Protein AF-A0A842R4R7-F1 (afdb_monomer)

Sequence (641 aa):
MAQPDDLTHKMEKAIEAAEAAEHFENSGNFDQAILKYKEAAHLLSQSGFPHDKIEQIYDRIAELEELDRQKSLQQAVQREQALEDSEAEAFDLIDSAEVAIASGEIEKAIGFYEEAVPKLAMVGYSTDFIKEKIDDLKRKVKPATITKGVTKPVAISSPEAKPMKPIRPSQRKAPVKPAGVTPPKPVMDSMEKPAPVQPSPDKQPELESKVEKIDAFKTSRNKVEELEDRAFKLIDEAKVLTENEEYREALSTYTIVKNLLRNAGWDEEQIEPILIQEKLVQEIIEEKVKKATAPVDAITSELPAGADVPTMVRQKLDLYLDQDARMREYKKKQLSRQETEAKAFDLIDEAKRLYEFRDIDKDYLGAIKLYQQALQILQRMGWSEQVGYIQEEVTRLRQLHANKVQLQTIEKEEKARAKQLVEQQKFKEEQRKKTMEGDIVSISSILETIDEKEKEKKKEAEEQSIKQKLLQEKRMKTIVAKKSGGKSLDSLKDLLFGDHDAKKREAEIAKKLKEEEDFLRRTSKKFFDMKKELSKKKKSSDDNVEEIVDIVHEEVMKRSKPKETSPVHVMDLRKKQEMEMAAEKKEREDAVSDVMGILENLKEKEPQGASKNDRGERKEKGIQDEELKSMLEDLEKKNKQ

Nearest PDB structures (foldseek):
  5i6j-assembly1_A-2  TM=1.773E-01  e=5.477E+00  Homo sapiens

Foldseek 3Di:
DPDPVVLVVLLVQLVVLQVQLVVCVVVVNLVSNLVSLVSSLVSCVVSVHDPVVSVVSVVVSVVSVVVVVVVVVVVVVVLVVLLVVLLVQLVVLQVVLVVCVVVVVLVSSLVSLVSSQVSCVSNPHDSVVSVVVSVVSVVVPPDPPDPPDDDDDDDDDDDDDDDDDDDDDDDDDDDDDDDDDDDDDDDDDDDDDDDDDDDDDPPPPVVVVVVVVVVVVVVLLVLLVVLLVVLVVLLVVLVVCVVVVVLVVSLVSLVSSLVSCVVSVDDPVNNVVSVVVSVVSVVVVVVVVVVVPDDPPDDPDDDDDDPPDPVVVVVVVVVVVVVVVVVVVVVVVVVVLVVLLVQLVVLQVVLCCQQPVDPPDRPLVSSLVSLVVSLVSCVVVVVVVVNVVSVVVSVVSVVVVVVVVVVVVVVVVVVVVVVVVVVVVVVVVVVVVVVVVVVVVVVVVVVVVVVVVVVVVVVVVVVVVVVVVVVVVVVVVVVCVVPDPDDDPVVVVCVPDPVPVVVVVVVVVVVVVVVVVVVVVVVVVVVVVVVVVVVVVVVVCVPCPPVVVVVVVVVVVVPPDDDDDDDDDDPPPVVVVVVVVVVVVVVVVVVVVVVVVVVVVVVVPDDPDDDDDDPDDDDPVVVVVVVVVVVVVVVVVVVVD

Mean predicted aligned error: 21.69 Å

Structure (mmCIF, N/CA/C/O backbone):
data_AF-A0A842R4R7-F1
#
_entry.id   AF-A0A842R4R7-F1
#
loop_
_atom_site.group_PDB
_atom_site.id
_atom_site.type_symbol
_atom_site.label_atom_id
_atom_site.label_alt_id
_atom_site.label_comp_id
_atom_site.label_asym_id
_atom_site.label_entity_id
_atom_site.label_seq_id
_atom_site.pdbx_PDB_ins_code
_atom_site.Cartn_x
_atom_site.Cartn_y
_atom_site.Cartn_z
_atom_site.occupancy
_atom_site.B_iso_or_equiv
_atom_site.auth_seq_id
_atom_site.auth_comp_id
_atom_site.auth_asym_id
_atom_site.auth_atom_id
_atom_site.pdbx_PDB_model_num
ATOM 1 N N . MET A 1 1 ? -11.062 18.473 44.341 1.00 51.00 1 MET A N 1
ATOM 2 C CA . MET A 1 1 ? -12.320 19.103 43.895 1.00 51.00 1 MET A CA 1
ATOM 3 C C . MET A 1 1 ? -11.929 20.337 43.111 1.00 51.00 1 MET A C 1
ATOM 5 O O . MET A 1 1 ? -11.317 21.219 43.699 1.00 51.00 1 MET A O 1
ATOM 9 N N . ALA A 1 2 ? -12.150 20.344 41.795 1.00 51.78 2 ALA A N 1
ATOM 10 C CA . ALA A 1 2 ? -12.001 21.564 41.004 1.00 51.78 2 ALA A CA 1
ATOM 11 C C . ALA A 1 2 ? -13.015 22.599 41.514 1.00 51.78 2 ALA A C 1
ATOM 13 O O . ALA A 1 2 ? -14.098 22.212 41.965 1.00 51.78 2 ALA A O 1
ATOM 14 N N . GLN A 1 3 ? -12.655 23.884 41.515 1.00 73.19 3 GLN A N 1
ATOM 15 C CA . GLN A 1 3 ? -13.621 24.924 41.856 1.00 73.19 3 GLN A CA 1
ATOM 16 C C . GLN A 1 3 ? -14.774 24.884 40.839 1.00 73.19 3 GLN A C 1
ATOM 18 O O . GLN A 1 3 ? -14.515 24.640 39.660 1.00 73.19 3 GLN A O 1
ATOM 23 N N . PRO A 1 4 ? -16.032 25.079 41.270 1.00 73.56 4 PRO A N 1
ATOM 24 C CA . PRO A 1 4 ? -17.201 25.002 40.389 1.00 73.56 4 PRO A CA 1
ATOM 25 C C . PRO A 1 4 ? -17.097 25.924 39.161 1.00 73.56 4 PRO A C 1
ATOM 27 O O . PRO A 1 4 ? -17.598 25.562 38.099 1.00 73.56 4 PRO A O 1
ATOM 30 N N . ASP A 1 5 ? -16.361 27.032 39.272 1.00 81.88 5 ASP A N 1
ATOM 31 C CA . ASP A 1 5 ? -16.115 27.986 38.182 1.00 81.88 5 ASP A CA 1
ATOM 32 C C . ASP A 1 5 ? -15.222 27.428 37.048 1.00 81.88 5 ASP A C 1
ATOM 34 O O . ASP A 1 5 ? -15.255 27.925 35.925 1.00 81.88 5 ASP A O 1
ATOM 38 N N . ASP A 1 6 ? -14.434 26.375 37.300 1.00 90.12 6 ASP A N 1
ATOM 39 C CA . ASP A 1 6 ? -13.572 25.749 36.280 1.00 90.12 6 ASP A CA 1
ATOM 40 C C . ASP A 1 6 ? -14.358 24.793 35.365 1.00 90.12 6 ASP A C 1
ATOM 42 O O . ASP A 1 6 ? -14.034 24.640 34.186 1.00 90.12 6 ASP A O 1
ATOM 46 N N . LEU A 1 7 ? -15.424 24.164 35.879 1.00 89.62 7 LEU A N 1
ATOM 47 C CA . LEU A 1 7 ? -16.270 23.268 35.080 1.00 89.62 7 LEU A CA 1
ATOM 48 C C . LEU A 1 7 ? -17.134 24.041 34.080 1.00 89.62 7 LEU A C 1
ATOM 50 O O . LEU A 1 7 ? -17.242 23.631 32.924 1.00 89.62 7 LEU A O 1
ATOM 54 N N . THR A 1 8 ? -17.732 25.152 34.514 1.00 91.19 8 THR A N 1
ATOM 55 C CA . THR A 1 8 ? -18.587 25.994 33.665 1.00 91.19 8 THR A CA 1
ATOM 56 C C . THR A 1 8 ? -17.794 26.599 32.511 1.00 91.19 8 THR A C 1
ATOM 58 O O . THR A 1 8 ? -18.210 26.501 31.361 1.00 91.19 8 THR A O 1
ATOM 61 N N . HIS A 1 9 ? -16.592 27.108 32.782 1.00 94.44 9 HIS A N 1
ATOM 62 C CA . HIS A 1 9 ? -15.724 27.668 31.749 1.00 94.44 9 HIS A CA 1
ATOM 63 C C . HIS A 1 9 ? -15.227 26.614 30.735 1.00 94.44 9 HIS A C 1
ATOM 65 O O . HIS A 1 9 ? -15.122 26.894 29.541 1.00 94.44 9 HIS A O 1
ATOM 71 N N . LYS A 1 10 ? -14.951 25.374 31.169 1.00 94.31 10 LYS A N 1
ATOM 72 C CA . LYS A 1 10 ? -14.626 24.265 30.246 1.00 94.31 10 LYS A CA 1
ATOM 73 C C . LYS A 1 10 ? -15.803 23.894 29.350 1.00 94.31 10 LYS A C 1
ATOM 75 O O . LYS A 1 10 ? -15.595 23.581 28.182 1.00 94.31 10 LYS A O 1
ATOM 80 N N . MET A 1 11 ? -17.018 23.939 29.891 1.00 94.06 11 MET A N 1
ATOM 81 C CA . MET A 1 11 ? -18.237 23.686 29.130 1.00 94.06 11 MET A CA 1
ATOM 82 C C . MET A 1 11 ? -18.472 24.767 28.068 1.00 94.06 11 MET A C 1
ATOM 84 O O . MET A 1 11 ? -18.717 24.421 26.918 1.00 94.06 11 MET A O 1
ATOM 88 N N . GLU A 1 12 ? -18.334 26.049 28.416 1.00 95.50 12 GLU A N 1
ATOM 89 C CA . GLU A 1 12 ? -18.452 27.156 27.452 1.00 95.50 12 GLU A CA 1
ATOM 90 C C . GLU A 1 12 ? -17.438 27.026 26.309 1.00 95.50 12 GLU A C 1
ATOM 92 O O . GLU A 1 12 ? -17.812 27.095 25.140 1.00 95.50 12 GLU A O 1
ATOM 97 N N . LYS A 1 13 ? -16.174 26.721 26.629 1.00 97.12 13 LYS A N 1
ATOM 98 C CA . LYS A 1 13 ? -15.142 26.474 25.610 1.00 97.12 13 LYS A CA 1
ATOM 99 C C . LYS A 1 13 ? -15.441 25.277 24.716 1.00 97.12 13 LYS A C 1
ATOM 101 O O . LYS A 1 13 ? -15.100 25.294 23.539 1.00 97.12 13 LYS A O 1
ATOM 106 N N . ALA A 1 14 ? -16.044 24.224 25.265 1.00 96.62 14 ALA A N 1
ATOM 107 C CA . ALA A 1 14 ? -16.415 23.063 24.471 1.00 96.62 14 ALA A CA 1
ATOM 108 C C . ALA A 1 14 ? -17.520 23.390 23.458 1.00 96.62 14 ALA A C 1
ATOM 110 O O . ALA A 1 14 ? -17.475 22.897 22.334 1.00 96.62 14 ALA A O 1
ATOM 111 N N . ILE A 1 15 ? -18.480 24.233 23.851 1.00 95.56 15 ILE A N 1
ATOM 112 C CA . ILE A 1 15 ? -19.549 24.716 22.969 1.00 95.56 15 ILE A CA 1
ATOM 113 C C . ILE A 1 15 ? -18.953 25.587 21.860 1.00 95.56 15 ILE A C 1
ATOM 115 O O . ILE A 1 15 ? -19.216 25.327 20.692 1.00 95.56 15 ILE A O 1
ATOM 119 N N . GLU A 1 16 ? -18.075 26.535 22.198 1.00 97.50 16 GLU A N 1
ATOM 120 C CA . GLU A 1 16 ? -17.383 27.373 21.207 1.00 97.50 16 GLU A CA 1
ATOM 121 C C . GLU A 1 16 ? -16.569 26.528 20.209 1.00 97.50 16 GLU A C 1
ATOM 123 O O . GLU A 1 16 ? -16.591 26.774 19.002 1.00 97.50 16 GLU A O 1
ATOM 128 N N . ALA A 1 17 ? -15.876 25.489 20.690 1.00 97.38 17 ALA A N 1
ATOM 129 C CA . ALA A 1 17 ? -15.142 24.565 19.829 1.00 97.38 17 ALA A CA 1
ATOM 130 C C . ALA A 1 17 ? -16.074 23.765 18.901 1.00 97.38 17 ALA A C 1
ATOM 132 O O . ALA A 1 17 ? -15.737 23.583 17.732 1.00 97.38 17 ALA A O 1
ATOM 133 N N . ALA A 1 18 ? -17.238 23.325 19.386 1.00 97.31 18 ALA A N 1
ATOM 134 C CA . ALA A 1 18 ? -18.230 22.625 18.571 1.00 97.31 18 ALA A CA 1
ATOM 135 C C . ALA A 1 18 ? -18.853 23.544 17.502 1.00 97.31 18 ALA A C 1
ATOM 137 O O . ALA A 1 18 ? -18.917 23.161 16.338 1.00 97.31 18 ALA A O 1
ATOM 138 N N . GLU A 1 19 ? -19.213 24.782 17.852 1.00 97.25 19 GLU A N 1
ATOM 139 C CA . GLU A 1 19 ? -19.725 25.778 16.897 1.00 97.25 19 GLU A CA 1
ATOM 140 C C . GLU A 1 19 ? -18.687 26.114 15.814 1.00 97.25 19 GLU A C 1
ATOM 142 O O . GLU A 1 19 ? -19.005 26.209 14.625 1.00 97.25 19 GLU A O 1
ATOM 147 N N . ALA A 1 20 ? -17.413 26.242 16.200 1.00 97.81 20 ALA A N 1
ATOM 148 C CA . ALA A 1 20 ? -16.325 26.424 15.247 1.00 97.81 20 ALA A CA 1
ATOM 149 C C . ALA A 1 20 ? -16.166 25.205 14.321 1.00 97.81 20 ALA A C 1
ATOM 151 O O . ALA A 1 20 ? -15.912 25.376 13.126 1.00 97.81 20 ALA A O 1
ATOM 152 N N . ALA A 1 21 ? -16.325 23.988 14.849 1.00 97.88 21 ALA A N 1
ATOM 153 C CA . ALA A 1 21 ? -16.272 22.760 14.062 1.00 97.88 21 ALA A CA 1
ATOM 154 C C . ALA A 1 21 ? -17.384 22.718 13.005 1.00 97.88 21 ALA A C 1
ATOM 156 O O . ALA A 1 21 ? -17.090 22.493 11.831 1.00 97.88 21 ALA A O 1
ATOM 157 N N . GLU A 1 22 ? -18.623 23.033 13.390 1.00 97.62 22 GLU A N 1
ATOM 158 C CA . GLU A 1 22 ? -19.766 23.124 12.473 1.00 97.62 22 GLU A CA 1
ATOM 159 C C . GLU A 1 22 ? -19.543 24.181 11.383 1.00 97.62 22 GLU A C 1
ATOM 161 O O . GLU A 1 22 ? -19.869 23.968 10.214 1.00 97.62 22 GLU A O 1
ATOM 166 N N . HIS A 1 23 ? -18.944 25.325 11.723 1.00 98.25 23 HIS A N 1
ATOM 167 C CA . HIS A 1 23 ? -18.588 26.334 10.727 1.00 98.25 23 HIS A CA 1
ATOM 168 C C . HIS A 1 23 ? -17.565 25.799 9.707 1.00 98.25 23 HIS A C 1
ATOM 170 O O . HIS A 1 23 ? -17.737 25.991 8.500 1.00 98.25 23 HIS A O 1
ATOM 176 N N . PHE A 1 24 ? -16.509 25.114 10.161 1.00 98.19 24 PHE A N 1
ATOM 177 C CA . PHE A 1 24 ? -15.519 24.515 9.257 1.00 98.19 24 PHE A CA 1
ATOM 178 C C . PHE A 1 24 ? -16.112 23.409 8.391 1.00 98.19 24 PHE A C 1
ATOM 180 O O . PHE A 1 24 ? -15.826 23.340 7.193 1.00 98.19 24 PHE A O 1
ATOM 187 N N . GLU A 1 25 ? -16.988 22.604 8.971 1.00 97.56 25 GLU A N 1
ATOM 188 C CA . GLU A 1 25 ? -17.720 21.565 8.274 1.00 97.56 25 GLU A CA 1
ATOM 189 C C . GLU A 1 25 ? -18.599 22.147 7.158 1.00 97.56 25 GLU A C 1
ATOM 191 O O . GLU A 1 25 ? -18.492 21.725 6.006 1.00 97.56 25 GLU A O 1
ATOM 196 N N . ASN A 1 26 ? -19.374 23.194 7.455 1.00 97.00 26 ASN A N 1
ATOM 197 C CA . ASN A 1 26 ? -20.191 23.903 6.466 1.00 97.00 26 ASN A CA 1
ATOM 198 C C . ASN A 1 26 ? -19.349 24.576 5.369 1.00 97.00 26 ASN A C 1
ATOM 200 O O . ASN A 1 26 ? -19.817 24.752 4.244 1.00 97.00 26 ASN A O 1
ATOM 204 N N . SER A 1 27 ? -18.098 24.932 5.672 1.00 96.75 27 SER A N 1
ATOM 205 C CA . SER A 1 27 ? -17.141 25.447 4.684 1.00 96.75 27 SER A CA 1
ATOM 206 C C . SER A 1 27 ? -16.449 24.352 3.855 1.00 96.75 27 SER A C 1
ATOM 208 O O . SER A 1 27 ? -15.678 24.667 2.948 1.00 96.75 27 SER A O 1
ATOM 210 N N . GLY A 1 28 ? -16.705 23.071 4.147 1.00 94.94 28 GLY A N 1
ATOM 211 C CA . GLY A 1 28 ? -16.086 21.928 3.468 1.00 94.94 28 GLY A CA 1
ATOM 212 C C . GLY A 1 28 ? -14.619 21.687 3.841 1.00 94.94 28 GLY A C 1
ATOM 213 O O . GLY A 1 28 ? -13.912 20.999 3.098 1.00 94.94 28 GLY A O 1
ATOM 214 N N . ASN A 1 29 ? -14.157 22.272 4.953 1.00 96.81 29 ASN A N 1
ATOM 215 C CA . ASN A 1 29 ? -12.814 22.107 5.505 1.00 96.81 29 ASN A CA 1
ATOM 216 C C . ASN A 1 29 ? -12.844 21.057 6.624 1.00 96.81 29 ASN A C 1
ATOM 218 O O . ASN A 1 29 ? -12.875 21.382 7.815 1.00 96.81 29 ASN A O 1
ATOM 222 N N . PHE A 1 30 ? -12.893 19.790 6.214 1.00 95.94 30 PHE A N 1
ATOM 223 C CA . PHE A 1 30 ? -13.096 18.661 7.119 1.00 95.94 30 PHE A CA 1
ATOM 224 C C . PHE A 1 30 ? -11.945 18.482 8.116 1.00 95.94 30 PHE A C 1
ATOM 226 O O . PHE A 1 30 ? -12.216 18.228 9.285 1.00 95.94 30 PHE A O 1
ATOM 233 N N . ASP A 1 31 ? -10.694 18.744 7.723 1.00 95.62 31 ASP A N 1
ATOM 234 C CA . ASP A 1 31 ? -9.529 18.683 8.621 1.00 95.62 31 ASP A CA 1
ATOM 235 C C . ASP A 1 31 ? -9.689 19.575 9.861 1.00 95.62 31 ASP A C 1
ATOM 237 O O . ASP A 1 31 ? -9.494 19.145 11.003 1.00 95.62 31 ASP A O 1
ATOM 241 N N . GLN A 1 32 ? -10.063 20.840 9.642 1.00 97.31 32 GLN A N 1
ATOM 242 C CA . GLN A 1 32 ? -10.253 21.803 10.728 1.00 97.31 32 GLN A CA 1
ATOM 243 C C . GLN A 1 32 ? -11.496 21.472 11.560 1.00 97.31 32 GLN A C 1
ATOM 245 O O . GLN A 1 32 ? -11.467 21.623 12.783 1.00 97.31 32 GLN A O 1
ATOM 250 N N . ALA A 1 33 ? -12.560 20.977 10.920 1.00 97.81 33 ALA A N 1
ATOM 251 C CA . ALA A 1 33 ? -13.768 20.534 11.610 1.00 97.81 33 ALA A CA 1
ATOM 252 C C . ALA A 1 33 ? -13.476 19.359 12.555 1.00 97.81 33 ALA A C 1
ATOM 254 O O . ALA A 1 33 ? -13.788 19.431 13.742 1.00 97.81 33 ALA A O 1
ATOM 255 N N . ILE A 1 34 ? -12.795 18.318 12.068 1.00 97.44 34 ILE A N 1
ATOM 256 C CA . ILE A 1 34 ? -12.400 17.141 12.853 1.00 97.44 34 ILE A CA 1
ATOM 257 C C . ILE A 1 34 ? -11.531 17.551 14.046 1.00 97.44 34 ILE A C 1
ATOM 259 O O . ILE A 1 34 ? -11.755 17.088 15.167 1.00 97.44 34 ILE A O 1
ATOM 263 N N . LEU A 1 35 ? -10.556 18.442 13.835 1.00 97.75 35 LEU A N 1
ATOM 264 C CA . LEU A 1 35 ? -9.690 18.936 14.907 1.00 97.75 35 LEU A CA 1
ATOM 265 C C . LEU A 1 35 ? -10.495 19.657 15.999 1.00 97.75 35 LEU A C 1
ATOM 267 O O . LEU A 1 35 ? -10.265 19.425 17.188 1.00 97.75 35 LEU A O 1
ATOM 271 N N . LYS A 1 36 ? -11.465 20.487 15.605 1.00 98.25 36 LYS A N 1
ATOM 272 C CA . LYS A 1 36 ? -12.324 21.230 16.533 1.00 98.25 36 LYS A CA 1
ATOM 273 C C . LYS A 1 36 ? -13.336 20.345 17.259 1.00 98.25 36 LYS A C 1
ATOM 275 O O . LYS A 1 36 ? -13.510 20.507 18.466 1.00 98.25 36 LYS A O 1
ATOM 280 N N . TYR A 1 37 ? -13.904 19.341 16.596 1.00 98.44 37 TYR A N 1
ATOM 281 C CA . TYR A 1 37 ? -14.730 18.332 17.262 1.00 98.44 37 TYR A CA 1
ATOM 282 C C . TYR A 1 37 ? -13.924 17.496 18.269 1.00 98.44 37 TYR A C 1
ATOM 284 O O . TYR A 1 37 ? -14.412 17.232 19.368 1.00 98.44 37 TYR A O 1
ATOM 292 N N . LYS A 1 38 ? -12.669 17.131 17.959 1.00 97.88 38 LYS A N 1
ATOM 293 C CA . LYS A 1 38 ? -11.774 16.431 18.904 1.00 97.88 38 LYS A CA 1
ATOM 294 C C . LYS A 1 38 ? -11.478 17.291 20.139 1.00 97.88 38 LYS A C 1
ATOM 296 O O . LYS A 1 38 ? -11.501 16.781 21.261 1.00 97.88 38 LYS A O 1
ATOM 301 N N . GLU A 1 39 ? -11.248 18.592 19.947 1.00 97.88 39 GLU A N 1
ATOM 302 C CA . GLU A 1 39 ? -11.089 19.566 21.037 1.00 97.88 39 GLU A CA 1
ATOM 303 C C . GLU A 1 39 ? -12.358 19.655 21.905 1.00 97.88 39 GLU A C 1
ATOM 305 O O . GLU A 1 39 ? -12.272 19.552 23.133 1.00 97.88 39 GLU A O 1
ATOM 310 N N . ALA A 1 40 ? -13.536 19.757 21.280 1.00 97.50 40 ALA A N 1
ATOM 311 C CA . ALA A 1 40 ? -14.826 19.804 21.968 1.00 97.50 40 ALA A CA 1
ATOM 312 C C . ALA A 1 40 ? -15.103 18.528 22.784 1.00 97.50 40 ALA A C 1
ATOM 314 O O . ALA A 1 40 ? -15.416 18.613 23.973 1.00 97.50 40 ALA A O 1
ATOM 315 N N . ALA A 1 41 ? -14.920 17.341 22.192 1.00 96.81 41 ALA A N 1
ATOM 316 C CA . ALA A 1 41 ? -15.105 16.055 22.869 1.00 96.81 41 ALA A CA 1
ATOM 317 C C . ALA A 1 41 ? -14.187 15.911 24.094 1.00 96.81 41 ALA A C 1
ATOM 319 O O . ALA A 1 41 ? -14.620 15.478 25.166 1.00 96.81 41 ALA A O 1
ATOM 320 N N . HIS A 1 42 ? -12.926 16.332 23.964 1.00 97.06 42 HIS A N 1
ATOM 321 C CA . HIS A 1 42 ? -11.968 16.319 25.065 1.00 97.06 42 HIS A CA 1
ATOM 322 C C . HIS A 1 42 ? -12.388 17.263 26.207 1.00 97.06 42 HIS A C 1
ATOM 324 O O . HIS A 1 42 ? -12.357 16.865 27.373 1.00 97.06 42 HIS A O 1
ATOM 330 N N . LEU A 1 43 ? -12.829 18.488 25.897 1.00 96.38 43 LEU A N 1
ATOM 331 C CA . LEU A 1 43 ? -13.306 19.447 26.903 1.00 96.38 43 LEU A CA 1
ATOM 332 C C . LEU A 1 43 ? -14.596 18.976 27.603 1.00 96.38 43 LEU A C 1
ATOM 334 O O . LEU A 1 43 ? -14.713 19.134 28.820 1.00 96.38 43 LEU A O 1
ATOM 338 N N . LEU A 1 44 ? -15.524 18.341 26.876 1.00 95.38 44 LEU A N 1
ATOM 339 C CA . LEU A 1 44 ? -16.748 17.752 27.443 1.00 95.38 44 LEU A CA 1
ATOM 340 C C . LEU A 1 44 ? -16.455 16.563 28.364 1.00 95.38 44 LEU A C 1
ATOM 342 O O . LEU A 1 44 ? -17.065 16.426 29.425 1.00 95.38 44 LEU A O 1
ATOM 346 N N . SER A 1 45 ? -15.480 15.728 28.004 1.00 96.00 45 SER A N 1
ATOM 347 C CA . SER A 1 45 ? -15.023 14.633 28.865 1.00 96.00 45 SER A CA 1
ATOM 348 C C . SER A 1 45 ? -14.479 15.157 30.200 1.00 96.00 45 SER A C 1
ATOM 350 O O . SER A 1 45 ? -14.798 14.631 31.267 1.00 96.00 45 SER A O 1
ATOM 352 N N . GLN A 1 46 ? -13.731 16.266 30.171 1.00 95.00 46 GLN A N 1
ATOM 353 C CA . GLN A 1 46 ? -13.194 16.894 31.382 1.00 95.00 46 GLN A CA 1
ATOM 354 C C . GLN A 1 46 ? -14.248 17.590 32.254 1.00 95.00 46 GLN A C 1
ATOM 356 O O . GLN A 1 46 ? -14.034 17.720 33.462 1.00 95.00 46 GLN A O 1
ATOM 361 N N . SER A 1 47 ? -15.354 18.064 31.675 1.00 94.00 47 SER A N 1
ATOM 362 C CA . SER A 1 47 ? -16.423 18.753 32.411 1.00 94.00 47 SER A CA 1
ATOM 363 C C . SER A 1 47 ? -17.443 17.799 33.046 1.00 94.00 47 SER A C 1
ATOM 365 O O . SER A 1 47 ? -18.325 18.248 33.775 1.00 94.00 47 SER A O 1
ATOM 367 N N . GLY A 1 48 ? -17.306 16.484 32.830 1.00 92.31 48 GLY A N 1
ATOM 368 C CA . GLY A 1 48 ? -18.228 15.477 33.360 1.00 92.31 48 GLY A CA 1
ATOM 369 C C . GLY A 1 48 ? -19.554 15.416 32.600 1.00 92.31 48 GLY A C 1
ATOM 370 O O . GLY A 1 48 ? -20.576 15.050 33.184 1.00 92.31 48 GLY A O 1
ATOM 371 N N . PHE A 1 49 ? -19.551 15.800 31.320 1.00 92.56 49 PHE A N 1
ATOM 372 C CA . PHE A 1 49 ? -20.732 15.719 30.467 1.00 92.56 49 PHE A CA 1
ATOM 373 C C . PHE A 1 49 ? -21.186 14.261 30.263 1.00 92.56 49 PHE A C 1
ATOM 375 O O . PHE A 1 49 ? -20.353 13.350 30.312 1.00 92.56 49 PHE A O 1
ATOM 382 N N . PRO A 1 50 ? -22.491 14.010 30.022 1.00 93.56 50 PRO A N 1
ATOM 383 C CA . PRO A 1 50 ? -22.983 12.667 29.734 1.00 93.56 50 PRO A CA 1
ATOM 384 C C . PRO A 1 50 ? -22.240 12.034 28.556 1.00 93.56 50 PRO A C 1
ATOM 386 O O . PRO A 1 50 ? -22.047 12.675 27.521 1.00 93.56 50 PRO A O 1
ATOM 389 N N . HIS A 1 51 ? -21.859 10.766 28.717 1.00 91.31 51 HIS A N 1
ATOM 390 C CA . HIS A 1 51 ? -21.077 10.027 27.728 1.00 91.31 51 HIS A CA 1
ATOM 391 C C . HIS A 1 51 ? -21.756 9.998 26.351 1.00 91.31 51 HIS A C 1
ATOM 393 O O . HIS A 1 51 ? -21.096 10.263 25.354 1.00 91.31 51 HIS A O 1
ATOM 399 N N . ASP A 1 52 ? -23.082 9.844 26.313 1.00 92.94 52 ASP A N 1
ATOM 400 C CA . ASP A 1 52 ? -23.897 9.809 25.092 1.00 92.94 52 ASP A CA 1
ATOM 401 C C . ASP A 1 52 ? -23.707 11.044 24.187 1.00 92.94 52 ASP A C 1
ATOM 403 O O . ASP A 1 52 ? -23.863 10.973 22.970 1.00 92.94 52 ASP A O 1
ATOM 407 N N . LYS A 1 53 ? -23.388 12.212 24.766 1.00 90.19 53 LYS A N 1
ATOM 408 C CA . LYS A 1 53 ? -23.129 13.444 24.000 1.00 90.19 53 LYS A CA 1
ATOM 409 C C . LYS A 1 53 ? -21.720 13.503 23.434 1.00 90.19 53 LYS A C 1
ATOM 411 O O . LYS A 1 53 ? -21.518 14.081 22.374 1.00 90.19 53 LYS A O 1
ATOM 416 N N . ILE A 1 54 ? -20.767 12.911 24.139 1.00 94.94 54 ILE A N 1
ATOM 417 C CA . ILE A 1 54 ? -19.390 12.780 23.672 1.00 94.94 54 ILE A CA 1
ATOM 418 C C . ILE A 1 54 ? -19.340 11.747 22.539 1.00 94.94 54 ILE A C 1
ATOM 420 O O . ILE A 1 54 ? -18.676 11.982 21.535 1.00 94.94 54 ILE A O 1
ATOM 424 N N . GLU A 1 55 ? -20.096 10.654 22.668 1.00 95.31 55 GLU A N 1
ATOM 425 C CA . GLU A 1 55 ? -20.254 9.625 21.636 1.00 95.31 55 GLU A CA 1
ATOM 426 C C . GLU A 1 55 ? -20.812 10.215 20.333 1.00 95.31 55 GLU A C 1
ATOM 428 O O . GLU A 1 55 ? -20.193 10.043 19.291 1.00 95.31 55 GLU A O 1
ATOM 433 N N . GLN A 1 56 ? -21.854 11.057 20.399 1.00 94.88 56 GLN A N 1
ATOM 434 C CA . GLN A 1 56 ? -22.384 11.780 19.225 1.00 94.88 56 GLN A CA 1
ATOM 435 C C . GLN A 1 56 ? -21.321 12.610 18.483 1.00 94.88 56 GLN A C 1
ATOM 437 O O . GLN A 1 56 ? -21.360 12.713 17.258 1.00 94.88 56 GLN A O 1
ATOM 442 N N . ILE A 1 57 ? -20.369 13.213 19.204 1.00 97.00 57 ILE A N 1
ATOM 443 C CA . ILE A 1 57 ? -19.283 13.985 18.582 1.00 97.00 57 ILE A CA 1
ATOM 444 C C . ILE A 1 57 ? -18.265 13.052 17.922 1.00 97.00 57 ILE A C 1
ATOM 446 O O . ILE A 1 57 ? -17.771 13.363 16.841 1.00 97.00 57 ILE A O 1
ATOM 450 N N . TYR A 1 58 ? -17.956 11.911 18.540 1.00 97.38 58 TYR A N 1
ATOM 451 C CA . TYR A 1 58 ? -17.071 10.915 17.936 1.00 97.38 58 TYR A CA 1
ATOM 452 C C . TYR A 1 58 ? -17.685 10.255 16.701 1.00 97.38 58 TYR A C 1
ATOM 454 O O . TYR A 1 58 ? -16.978 10.101 15.706 1.00 97.38 58 TYR A O 1
ATOM 462 N N . ASP A 1 59 ? -18.984 9.961 16.722 1.00 97.19 59 ASP A N 1
ATOM 463 C CA . ASP A 1 59 ? -19.718 9.495 15.545 1.00 97.19 59 ASP A CA 1
ATOM 464 C C . ASP A 1 59 ? -19.621 10.528 14.415 1.00 97.19 59 ASP A C 1
ATOM 466 O O . ASP A 1 59 ? -19.270 10.184 13.286 1.00 97.19 59 ASP A O 1
ATOM 470 N N . ARG A 1 60 ? -19.809 11.823 14.725 1.00 97.56 60 ARG A N 1
ATOM 471 C CA . ARG A 1 60 ? -19.662 12.894 13.727 1.00 97.56 60 ARG A CA 1
ATOM 472 C C . ARG A 1 60 ? -18.235 13.024 13.192 1.00 97.56 60 ARG A C 1
ATOM 474 O O . ARG A 1 60 ? -18.054 13.266 12.002 1.00 97.56 60 ARG A O 1
ATOM 481 N N . ILE A 1 61 ? -17.219 12.847 14.038 1.00 97.38 61 ILE A N 1
ATOM 482 C CA . ILE A 1 61 ? -15.812 12.811 13.607 1.00 97.38 61 ILE A CA 1
ATOM 483 C C . ILE A 1 61 ? -15.585 11.666 12.616 1.00 97.38 61 ILE A C 1
ATOM 485 O O . ILE A 1 61 ? -14.972 11.896 11.577 1.00 97.38 61 ILE A O 1
ATOM 489 N N . ALA A 1 62 ? -16.084 10.465 12.915 1.00 96.19 62 ALA A N 1
ATOM 490 C CA . ALA A 1 62 ? -15.926 9.302 12.045 1.00 96.19 62 ALA A CA 1
ATOM 491 C C . ALA A 1 62 ? -16.613 9.510 10.684 1.00 96.19 62 ALA A C 1
ATOM 493 O O . ALA A 1 62 ? -16.033 9.199 9.644 1.00 96.19 62 ALA A O 1
ATOM 494 N N . GLU A 1 63 ? -17.813 10.100 10.673 1.00 97.19 63 GLU A N 1
ATOM 495 C CA . GLU A 1 63 ? -18.507 10.476 9.435 1.00 97.19 63 GLU A CA 1
ATOM 496 C C . GLU A 1 63 ? -17.704 11.488 8.601 1.00 97.19 63 GLU A C 1
ATOM 498 O O . GLU A 1 63 ? -17.619 11.355 7.379 1.00 97.19 63 GLU A O 1
ATOM 503 N N . LEU A 1 64 ? -17.092 12.490 9.241 1.00 95.94 64 LEU A N 1
ATOM 504 C CA . LEU A 1 64 ? -16.279 13.495 8.551 1.00 95.94 64 LEU A CA 1
ATOM 505 C C . LEU A 1 64 ? -14.967 12.928 8.006 1.00 95.94 64 LEU A C 1
ATOM 507 O O . LEU A 1 64 ? -14.565 13.298 6.904 1.00 95.94 64 LEU A O 1
ATOM 511 N N . GLU A 1 65 ? -14.316 12.028 8.745 1.00 95.25 65 GLU A N 1
ATOM 512 C CA . GLU A 1 65 ? -13.118 11.319 8.283 1.00 95.25 65 GLU A CA 1
ATOM 513 C C . GLU A 1 65 ? -13.431 10.469 7.036 1.00 95.25 65 GLU A C 1
ATOM 515 O O . GLU A 1 65 ? -12.659 10.477 6.074 1.00 95.25 65 GLU A O 1
ATOM 520 N N . GLU A 1 66 ? -14.591 9.805 6.994 1.00 93.69 66 GLU A N 1
ATOM 521 C CA . GLU A 1 66 ? -15.021 9.047 5.812 1.00 93.69 66 GLU A CA 1
ATOM 522 C C . GLU A 1 66 ? -15.359 9.961 4.623 1.00 93.69 66 GLU A C 1
ATOM 524 O O . GLU A 1 66 ? -14.981 9.667 3.488 1.00 93.69 66 GLU A O 1
ATOM 529 N N . LEU A 1 67 ? -16.010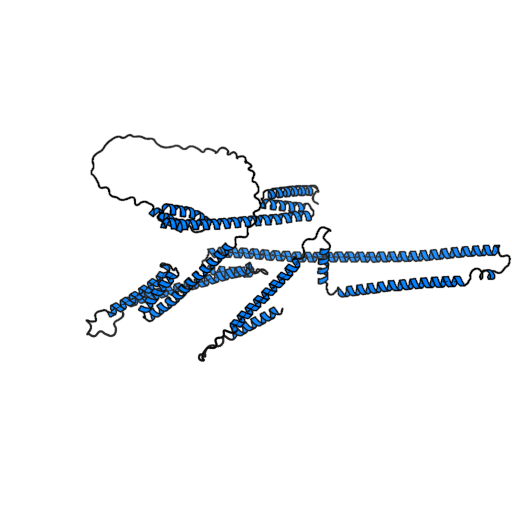 11.104 4.859 1.00 94.19 67 LEU A N 1
ATOM 530 C CA . LEU A 1 67 ? -16.299 12.079 3.800 1.00 94.19 67 LEU A CA 1
ATOM 531 C C . LEU A 1 67 ? -15.023 12.677 3.193 1.00 94.19 67 LEU A C 1
ATOM 533 O O . LEU A 1 67 ? -14.942 12.845 1.972 1.00 94.19 67 LEU A O 1
ATOM 537 N N . ASP A 1 68 ? -14.019 12.981 4.015 1.00 92.06 68 ASP A N 1
ATOM 538 C CA . ASP A 1 68 ? -12.729 13.481 3.536 1.00 92.06 68 ASP A CA 1
ATOM 539 C C . ASP A 1 68 ? -11.966 12.415 2.731 1.00 92.06 68 ASP A C 1
ATOM 541 O O . ASP A 1 68 ? -11.473 12.668 1.623 1.00 92.06 68 ASP A O 1
ATOM 545 N N . ARG A 1 69 ? -11.981 11.167 3.214 1.00 90.56 69 ARG A N 1
ATOM 546 C CA . ARG A 1 69 ? -11.465 10.006 2.478 1.00 90.56 69 ARG A CA 1
ATOM 547 C C . ARG A 1 69 ? -12.178 9.821 1.134 1.00 90.56 69 ARG A C 1
ATOM 549 O O . ARG A 1 69 ? -11.528 9.604 0.113 1.00 90.56 69 ARG A O 1
ATOM 556 N N . GLN A 1 70 ? -13.501 9.937 1.097 1.00 90.81 70 GLN A N 1
ATOM 557 C CA . GLN A 1 70 ? -14.269 9.806 -0.140 1.00 90.81 70 GLN A CA 1
ATOM 558 C C . GLN A 1 70 ? -13.942 10.933 -1.129 1.00 90.81 70 GLN A C 1
ATOM 560 O O . GLN A 1 70 ? -13.778 10.682 -2.325 1.00 90.81 70 GLN A O 1
ATOM 565 N N . LYS A 1 71 ? -13.801 12.170 -0.643 1.00 91.75 71 LYS A N 1
ATOM 566 C CA . LYS A 1 71 ? -13.441 13.336 -1.459 1.00 91.75 71 LYS A CA 1
ATOM 567 C C . LYS A 1 71 ? -12.032 13.215 -2.039 1.00 91.75 71 LYS A C 1
ATOM 569 O O . LYS A 1 71 ? -11.846 13.479 -3.226 1.00 91.75 71 LYS A O 1
ATOM 574 N N . SER A 1 72 ? -11.054 12.793 -1.239 1.00 85.81 72 SER A N 1
ATOM 575 C CA . SER A 1 72 ? -9.683 12.565 -1.714 1.00 85.81 72 SER A CA 1
ATOM 576 C C . SER A 1 72 ? -9.614 11.440 -2.751 1.00 85.81 72 SER A C 1
ATOM 578 O O . SER A 1 72 ? -8.937 11.595 -3.768 1.00 85.81 72 SER A O 1
ATOM 580 N N . LEU A 1 73 ? -10.385 10.361 -2.575 1.00 86.00 73 LEU A N 1
ATOM 581 C CA . LEU A 1 73 ? -10.498 9.289 -3.568 1.00 86.00 73 LEU A CA 1
ATOM 582 C C . LEU A 1 73 ? -11.132 9.785 -4.875 1.00 86.00 73 LEU A C 1
ATOM 584 O O . LEU A 1 73 ? -10.610 9.509 -5.950 1.00 86.00 73 LEU A O 1
ATOM 588 N N . GLN A 1 74 ? -12.209 10.571 -4.806 1.00 91.31 74 GLN A N 1
ATOM 589 C CA . GLN A 1 74 ? -12.811 11.180 -5.997 1.00 91.31 74 GLN A CA 1
ATOM 590 C C . GLN A 1 74 ? -11.838 12.110 -6.731 1.00 91.31 74 GLN A C 1
ATOM 592 O O . GLN A 1 74 ? -11.777 12.080 -7.957 1.00 91.31 74 GLN A O 1
ATOM 597 N N . GLN A 1 75 ? -11.054 12.910 -6.004 1.00 90.81 75 GLN A N 1
ATOM 598 C CA . GLN A 1 75 ? -10.025 13.762 -6.605 1.00 90.81 75 GLN A CA 1
ATOM 599 C C . GLN A 1 75 ? -8.905 12.948 -7.258 1.00 90.81 75 GLN A C 1
ATOM 601 O O . GLN A 1 75 ? -8.427 13.327 -8.325 1.00 90.81 75 GLN A O 1
ATOM 606 N N . ALA A 1 76 ? -8.499 11.831 -6.649 1.00 82.88 76 ALA A N 1
ATOM 607 C CA . ALA A 1 76 ? -7.515 10.927 -7.233 1.00 82.88 76 ALA A CA 1
ATOM 608 C C . ALA A 1 76 ? -8.030 10.317 -8.545 1.00 82.88 76 ALA A C 1
ATOM 610 O O . ALA A 1 76 ? -7.330 10.393 -9.550 1.00 82.88 76 ALA A O 1
ATOM 611 N N . VAL A 1 77 ? -9.275 9.828 -8.564 1.00 89.12 77 VAL A N 1
ATOM 612 C CA . VAL A 1 77 ? -9.918 9.282 -9.772 1.00 89.12 77 VAL A CA 1
ATOM 613 C C . VAL A 1 77 ? -10.043 10.345 -10.865 1.00 89.12 77 VAL A C 1
ATOM 615 O O . VAL A 1 77 ? -9.702 10.087 -12.012 1.00 89.12 77 VAL A O 1
ATOM 618 N N . GLN A 1 78 ? -10.474 11.565 -10.527 1.00 91.31 78 GLN A N 1
ATOM 619 C CA . GLN A 1 78 ? -10.547 12.664 -11.500 1.00 91.31 78 GLN A CA 1
ATOM 620 C C . GLN A 1 78 ? -9.173 13.023 -12.069 1.00 91.31 78 GLN A C 1
ATOM 622 O O . GLN A 1 78 ? -9.056 13.344 -13.249 1.00 91.31 78 GLN A O 1
ATOM 627 N N . ARG A 1 79 ? -8.127 12.979 -11.238 1.00 89.19 79 ARG A N 1
ATOM 628 C CA . ARG A 1 79 ? -6.756 13.238 -11.676 1.00 89.19 79 ARG A CA 1
ATOM 629 C C . ARG A 1 79 ? -6.241 12.134 -12.592 1.00 89.19 79 ARG A C 1
ATOM 631 O O . ARG A 1 79 ? -5.605 12.453 -13.585 1.00 89.19 79 ARG A O 1
ATOM 638 N N . GLU A 1 80 ? -6.501 10.875 -12.263 1.00 90.94 80 GLU A N 1
ATOM 639 C CA . GLU A 1 80 ? -6.137 9.723 -13.092 1.00 90.94 80 GLU A CA 1
ATOM 640 C C . GLU A 1 80 ? -6.843 9.779 -14.448 1.00 90.94 80 GLU A C 1
ATOM 642 O O . GLU A 1 80 ? -6.187 9.691 -15.480 1.00 90.94 80 GLU A O 1
ATOM 647 N N . GLN A 1 81 ? -8.143 10.069 -14.454 1.00 91.75 81 GLN A N 1
ATOM 648 C CA . GLN A 1 81 ? -8.909 10.233 -15.684 1.00 91.75 81 GLN A CA 1
ATOM 649 C C . GLN A 1 81 ? -8.386 11.401 -16.537 1.00 91.75 81 GLN A C 1
ATOM 651 O O . GLN A 1 81 ? -8.214 11.256 -17.740 1.00 91.75 81 GLN A O 1
ATOM 656 N N . ALA A 1 82 ? -8.036 12.536 -15.920 1.00 93.06 82 ALA A N 1
ATOM 657 C CA . ALA A 1 82 ? -7.425 13.655 -16.638 1.00 93.06 82 ALA A CA 1
ATOM 658 C C . ALA A 1 82 ? -6.037 13.317 -17.221 1.00 93.06 82 ALA A C 1
ATOM 660 O O . ALA A 1 82 ? -5.642 13.897 -18.236 1.00 93.06 82 ALA A O 1
ATOM 661 N N . LEU A 1 83 ? -5.283 12.410 -16.586 1.00 93.12 83 LEU A N 1
ATOM 662 C CA . LEU A 1 83 ? -4.018 11.904 -17.123 1.00 93.12 83 LEU A CA 1
ATOM 663 C C . LEU A 1 83 ? -4.257 10.965 -18.310 1.00 93.12 83 LEU A C 1
ATOM 665 O O . LEU A 1 83 ? -3.585 11.141 -19.320 1.00 93.12 83 LEU A O 1
ATOM 669 N N . GLU A 1 84 ? -5.229 10.050 -18.222 1.00 93.44 84 GLU A N 1
ATOM 670 C CA . GLU A 1 84 ? -5.625 9.155 -19.325 1.00 93.44 84 GLU A CA 1
ATOM 671 C C . GLU A 1 84 ? -6.117 9.958 -20.543 1.00 93.44 84 GLU A C 1
ATOM 673 O O . GLU A 1 84 ? -5.657 9.734 -21.662 1.00 93.44 84 GLU A O 1
ATOM 678 N N . ASP A 1 85 ? -6.968 10.968 -20.329 1.00 94.50 85 ASP A N 1
ATOM 679 C CA . ASP A 1 85 ? -7.441 11.863 -21.395 1.00 94.50 85 ASP A CA 1
ATOM 680 C C . ASP A 1 85 ? -6.270 12.622 -22.045 1.00 94.50 85 ASP A C 1
ATOM 682 O O . ASP A 1 85 ? -6.176 12.740 -23.267 1.00 94.50 85 ASP A O 1
ATOM 686 N N . SER A 1 86 ? -5.326 13.108 -21.232 1.00 95.94 86 SER A N 1
ATOM 687 C CA . SER A 1 86 ? -4.152 13.833 -21.732 1.00 95.94 86 SER A CA 1
ATOM 688 C C . SER A 1 86 ? -3.172 12.935 -22.481 1.00 95.94 86 SER A C 1
ATOM 690 O O . SER A 1 86 ? -2.510 13.400 -23.408 1.00 95.94 86 SER A O 1
ATOM 692 N N . GLU A 1 87 ? -3.066 11.671 -22.080 1.00 96.19 87 GLU A N 1
ATOM 693 C CA . GLU A 1 87 ? -2.287 10.649 -22.768 1.00 96.19 87 GLU A CA 1
ATOM 694 C C . GLU A 1 87 ? -2.878 10.357 -24.150 1.00 96.19 87 GLU A C 1
ATOM 696 O O . GLU A 1 87 ? -2.161 10.443 -25.148 1.00 96.19 87 GLU A O 1
ATOM 701 N N . ALA A 1 88 ? -4.185 10.091 -24.220 1.00 96.31 88 ALA A N 1
ATOM 702 C CA . ALA A 1 88 ? -4.885 9.845 -25.476 1.00 96.31 88 ALA A CA 1
ATOM 703 C C . ALA A 1 88 ? -4.747 11.033 -26.442 1.00 96.31 88 ALA A C 1
ATOM 705 O O . ALA A 1 88 ? -4.318 10.860 -27.583 1.00 96.31 88 ALA A O 1
ATOM 706 N N . GLU A 1 89 ? -4.994 12.257 -25.961 1.00 97.62 89 GLU A N 1
ATOM 707 C CA . GLU A 1 89 ? -4.823 13.473 -26.763 1.00 97.62 89 GLU A CA 1
ATOM 708 C C . GLU A 1 89 ? -3.378 13.658 -27.249 1.00 97.62 89 GLU A C 1
ATOM 710 O O . GLU A 1 89 ? -3.148 14.158 -28.351 1.00 97.62 89 GLU A O 1
ATOM 715 N N . ALA A 1 90 ? -2.381 13.277 -26.445 1.00 98.00 90 ALA A N 1
ATOM 716 C CA . ALA A 1 90 ? -0.988 13.368 -26.858 1.00 98.00 90 ALA A CA 1
ATOM 717 C C . ALA A 1 90 ? -0.648 12.396 -27.993 1.00 98.00 90 ALA A C 1
ATOM 719 O O . ALA A 1 90 ? 0.080 12.772 -28.914 1.00 98.00 90 ALA A O 1
ATOM 720 N N . PHE A 1 91 ? -1.163 11.168 -27.938 1.00 97.56 91 PHE A N 1
ATOM 721 C CA . PHE A 1 91 ? -0.953 10.180 -28.994 1.00 97.56 91 PHE A CA 1
ATOM 722 C C . PHE A 1 91 ? -1.677 10.558 -30.288 1.00 97.56 91 PHE A C 1
ATOM 724 O O . PHE A 1 91 ? -1.064 10.495 -31.352 1.00 97.56 91 PHE A O 1
ATOM 731 N N . ASP A 1 92 ? -2.902 11.078 -30.206 1.00 97.88 92 ASP A N 1
ATOM 732 C CA . ASP A 1 92 ? -3.628 11.583 -31.379 1.00 97.88 92 ASP A CA 1
ATOM 733 C C . ASP A 1 92 ? -2.876 12.736 -32.073 1.00 97.88 92 ASP A C 1
ATOM 735 O O . ASP A 1 92 ? -2.848 12.837 -33.307 1.00 97.88 92 ASP A O 1
ATOM 739 N N . LEU A 1 93 ? -2.223 13.608 -31.293 1.00 98.19 93 LEU A N 1
ATOM 740 C CA . LEU A 1 93 ? -1.362 14.673 -31.817 1.00 98.19 93 LEU A CA 1
ATOM 741 C C . LEU A 1 93 ? -0.106 14.115 -32.499 1.00 98.19 93 LEU A C 1
ATOM 743 O O . LEU A 1 93 ? 0.274 14.611 -33.560 1.00 98.19 93 LEU A O 1
ATOM 747 N N . ILE A 1 94 ? 0.525 13.080 -31.934 1.00 98.06 94 ILE A N 1
ATOM 748 C CA . ILE A 1 94 ? 1.660 12.393 -32.573 1.00 98.06 94 ILE A CA 1
ATOM 749 C C . ILE A 1 94 ? 1.229 11.794 -33.914 1.00 98.06 94 ILE A C 1
ATOM 751 O O . ILE A 1 94 ? 1.883 12.053 -34.925 1.00 98.06 94 ILE A O 1
ATOM 755 N N . ASP A 1 95 ? 0.120 11.058 -33.949 1.00 97.88 95 ASP A N 1
ATOM 756 C CA . ASP A 1 95 ? -0.390 10.431 -35.170 1.00 97.88 95 ASP A CA 1
ATOM 757 C C . ASP A 1 95 ? -0.728 11.484 -36.237 1.00 97.88 95 ASP A C 1
ATOM 759 O O . ASP A 1 95 ? -0.357 11.353 -37.409 1.00 97.88 95 ASP A O 1
ATOM 763 N N . SER A 1 96 ? -1.345 12.594 -35.823 1.00 97.88 96 SER A N 1
ATOM 764 C CA . SER A 1 96 ? -1.619 13.744 -36.694 1.00 97.88 96 SER A CA 1
ATOM 765 C C . SER A 1 96 ? -0.334 14.379 -37.242 1.00 97.88 96 SER A C 1
ATOM 767 O O . SER A 1 96 ? -0.288 14.786 -38.409 1.00 97.88 96 SER A O 1
ATOM 769 N N . ALA A 1 97 ? 0.732 14.432 -36.437 1.00 98.06 97 ALA A N 1
ATOM 770 C CA . ALA A 1 97 ? 2.041 14.904 -36.870 1.00 98.06 97 ALA A CA 1
ATOM 771 C C . ALA A 1 97 ? 2.659 13.982 -37.932 1.00 98.06 97 ALA A C 1
ATOM 773 O O . ALA A 1 97 ? 3.161 14.482 -38.940 1.00 98.06 97 ALA A O 1
ATOM 774 N N . GLU A 1 98 ? 2.577 12.657 -37.771 1.00 97.62 98 GLU A N 1
ATOM 775 C CA . GLU A 1 98 ? 3.078 11.700 -38.773 1.00 97.62 98 GLU A CA 1
ATOM 776 C C . GLU A 1 98 ? 2.339 11.839 -40.110 1.00 97.62 98 GLU A C 1
ATOM 778 O O . GLU A 1 98 ? 2.963 11.861 -41.176 1.00 97.62 98 GLU A O 1
ATOM 783 N N . VAL A 1 99 ? 1.012 11.999 -40.071 1.00 97.88 99 VAL A N 1
ATOM 784 C CA . VAL A 1 99 ? 0.199 12.229 -41.275 1.00 97.88 99 VAL A CA 1
ATOM 785 C C . VAL A 1 99 ? 0.601 13.537 -41.966 1.00 97.88 99 VAL A C 1
ATOM 787 O O . VAL A 1 99 ? 0.739 13.568 -43.191 1.00 97.88 99 VAL A O 1
ATOM 790 N N . ALA A 1 100 ? 0.851 14.606 -41.201 1.00 97.88 100 ALA A N 1
ATOM 791 C CA . ALA A 1 100 ? 1.322 15.885 -41.735 1.00 97.88 100 ALA A CA 1
ATOM 792 C C . ALA A 1 100 ? 2.738 15.796 -42.342 1.00 97.88 100 ALA A C 1
ATOM 794 O O . ALA A 1 100 ? 3.027 16.447 -43.348 1.00 97.88 100 ALA A O 1
ATOM 795 N N . ILE A 1 101 ? 3.624 14.956 -41.794 1.00 97.31 101 ILE A N 1
ATOM 796 C CA . ILE A 1 101 ? 4.927 14.665 -42.414 1.00 97.31 101 ILE A CA 1
ATOM 797 C C . ILE A 1 101 ? 4.726 13.959 -43.756 1.00 97.31 101 ILE A C 1
ATOM 799 O O . ILE A 1 101 ? 5.347 14.347 -44.748 1.00 97.31 101 ILE A O 1
ATOM 803 N N . ALA A 1 102 ? 3.856 12.945 -43.801 1.00 97.06 102 ALA A N 1
ATOM 804 C CA . ALA A 1 102 ? 3.586 12.171 -45.010 1.00 97.06 102 ALA A CA 1
ATOM 805 C C . ALA A 1 102 ? 2.975 13.026 -46.135 1.00 97.06 102 ALA A C 1
ATOM 807 O O . ALA A 1 102 ? 3.267 12.796 -47.309 1.00 97.06 102 ALA A O 1
ATOM 808 N N . SER A 1 103 ? 2.176 14.041 -45.792 1.00 96.88 103 SER A N 1
ATOM 809 C CA . SER A 1 103 ? 1.604 14.993 -46.752 1.00 96.88 103 SER A CA 1
ATOM 810 C C . SER A 1 103 ? 2.568 16.112 -47.177 1.00 96.88 103 SER A C 1
ATOM 812 O O . SER A 1 103 ? 2.254 16.876 -48.091 1.00 96.88 103 SER A O 1
ATOM 814 N N . GLY A 1 104 ? 3.751 16.206 -46.558 1.00 95.75 104 GLY A N 1
ATOM 815 C CA . GLY A 1 104 ? 4.746 17.250 -46.822 1.00 95.75 104 GLY A CA 1
ATOM 816 C C . GLY A 1 104 ? 4.493 18.571 -46.084 1.00 95.75 104 GLY A C 1
ATOM 817 O O . GLY A 1 104 ? 5.209 19.547 -46.312 1.00 95.75 104 GLY A O 1
ATOM 818 N N . GLU A 1 105 ? 3.517 18.623 -45.177 1.00 97.69 105 GLU A N 1
ATOM 819 C CA . GLU A 1 105 ? 3.162 19.797 -44.374 1.00 97.69 105 GLU A CA 1
ATOM 820 C C . GLU A 1 105 ? 4.021 19.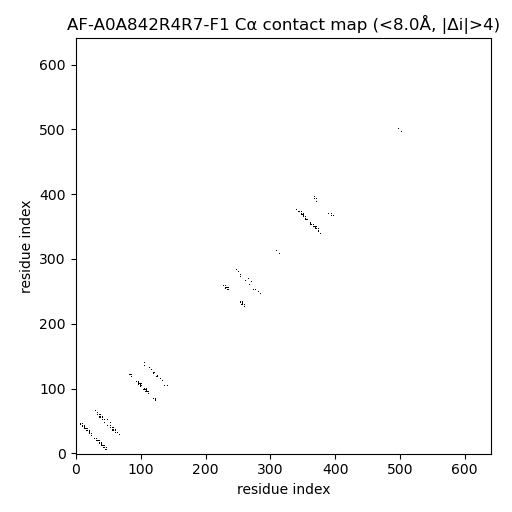896 -43.095 1.00 97.69 105 GLU A C 1
ATOM 822 O O . GLU A 1 105 ? 3.524 19.857 -41.969 1.00 97.69 105 GLU A O 1
ATOM 827 N N . ILE A 1 106 ? 5.340 20.043 -43.263 1.00 96.62 106 ILE A N 1
ATOM 828 C CA . ILE A 1 106 ? 6.319 19.927 -42.163 1.00 96.62 106 ILE A CA 1
ATOM 829 C C . ILE A 1 106 ? 6.081 20.942 -41.028 1.00 96.62 106 ILE A C 1
ATOM 831 O O . ILE A 1 106 ? 6.230 20.601 -39.857 1.00 96.62 106 ILE A O 1
ATOM 835 N N . GLU A 1 107 ? 5.697 22.180 -41.346 1.00 96.50 107 GLU A N 1
ATOM 836 C CA . GLU A 1 107 ? 5.436 23.210 -40.326 1.00 96.50 107 GLU A CA 1
ATOM 837 C C . GLU A 1 107 ? 4.251 22.845 -39.419 1.00 96.50 107 GLU A C 1
ATOM 839 O O . GLU A 1 107 ? 4.310 23.090 -38.215 1.00 96.50 107 GLU A O 1
ATOM 844 N N . LYS A 1 108 ? 3.208 22.199 -39.965 1.00 97.75 108 LYS A N 1
ATOM 845 C CA . LYS A 1 108 ? 2.070 21.725 -39.163 1.00 97.75 108 LYS A CA 1
ATOM 846 C C . LYS A 1 108 ? 2.460 20.541 -38.282 1.00 97.75 108 LYS A C 1
ATOM 848 O O . LYS A 1 108 ? 2.071 20.506 -37.121 1.00 97.75 108 LYS A O 1
ATOM 853 N N . ALA A 1 109 ? 3.271 19.619 -38.805 1.00 98.06 109 ALA A N 1
ATOM 854 C CA . ALA A 1 109 ? 3.782 18.491 -38.027 1.00 98.06 109 ALA A CA 1
ATOM 855 C C . ALA A 1 109 ? 4.589 18.946 -36.799 1.00 98.06 109 ALA A C 1
ATOM 857 O O . ALA A 1 109 ? 4.432 18.391 -35.715 1.00 98.06 109 ALA A O 1
ATOM 858 N N . ILE A 1 110 ? 5.418 19.988 -36.949 1.00 97.81 110 ILE A N 1
ATOM 859 C CA . ILE A 1 110 ? 6.148 20.588 -35.823 1.00 97.81 110 ILE A CA 1
ATOM 860 C C . ILE A 1 110 ? 5.172 21.117 -34.763 1.00 97.81 110 ILE A C 1
ATOM 862 O O . ILE A 1 110 ? 5.379 20.844 -33.585 1.00 97.81 110 ILE A O 1
ATOM 866 N N . GLY A 1 111 ? 4.108 21.816 -35.173 1.00 97.88 111 GLY A N 1
ATOM 867 C CA . GLY A 1 111 ? 3.084 22.321 -34.253 1.00 97.88 111 GLY A CA 1
ATOM 868 C C . GLY A 1 111 ? 2.412 21.209 -33.444 1.00 97.88 111 GLY A C 1
ATOM 869 O O . GLY A 1 111 ? 2.348 21.299 -32.221 1.00 97.88 111 GLY A O 1
ATOM 870 N N . PHE A 1 112 ? 2.002 20.118 -34.100 1.00 98.56 112 PHE A N 1
ATOM 871 C CA . PHE A 1 112 ? 1.390 18.975 -33.415 1.00 98.56 112 PHE A CA 1
ATOM 872 C C . PHE A 1 112 ? 2.331 18.311 -32.398 1.00 98.56 112 PHE A C 1
ATOM 874 O O . PHE A 1 112 ? 1.919 18.033 -31.272 1.00 98.56 112 PHE A O 1
ATOM 881 N N . TYR A 1 113 ? 3.612 18.116 -32.732 1.00 98.50 113 TYR A N 1
ATOM 882 C CA . TYR A 1 113 ? 4.572 17.596 -31.754 1.00 98.50 113 TYR A CA 1
ATOM 883 C C . TYR A 1 113 ? 4.825 18.560 -30.591 1.00 98.50 113 TYR A C 1
ATOM 885 O O . TYR A 1 113 ? 4.960 18.113 -29.453 1.00 98.50 113 TYR A O 1
ATOM 893 N N . GLU A 1 114 ? 4.896 19.869 -30.847 1.00 98.19 114 GLU A N 1
ATOM 894 C CA . GLU A 1 114 ? 5.070 20.873 -29.789 1.00 98.19 114 GLU A CA 1
ATOM 895 C C . GLU A 1 114 ? 3.890 20.876 -28.804 1.00 98.19 114 GLU A C 1
ATOM 897 O O . GLU A 1 114 ? 4.110 21.029 -27.601 1.00 98.19 114 GLU A O 1
ATOM 902 N N . GLU A 1 115 ? 2.665 20.636 -29.282 1.00 98.19 115 GLU A N 1
ATOM 903 C CA . GLU A 1 115 ? 1.469 20.478 -28.443 1.00 98.19 115 GLU A CA 1
ATOM 904 C C . GLU A 1 115 ? 1.439 19.143 -27.673 1.00 98.19 115 GLU A C 1
ATOM 906 O O . GLU A 1 115 ? 0.962 19.102 -26.535 1.00 98.19 115 GLU A O 1
ATOM 911 N N . ALA A 1 116 ? 1.991 18.064 -28.240 1.00 98.19 116 ALA A N 1
ATOM 912 C CA . ALA A 1 116 ? 2.036 16.743 -27.603 1.00 98.19 116 ALA A CA 1
ATOM 913 C C . ALA A 1 116 ? 3.035 16.664 -26.430 1.00 98.19 116 ALA A C 1
ATOM 915 O O . ALA A 1 116 ? 2.769 16.018 -25.415 1.00 98.19 116 ALA A O 1
ATOM 916 N N . VAL A 1 117 ? 4.184 17.344 -26.531 1.00 98.00 117 VAL A N 1
ATOM 917 C CA . VAL A 1 117 ? 5.259 17.317 -25.517 1.00 98.00 117 VAL A CA 1
ATOM 918 C C . VAL A 1 117 ? 4.787 17.643 -24.088 1.00 98.00 117 VAL A C 1
ATOM 920 O O . VAL A 1 117 ? 5.096 16.858 -23.187 1.00 98.00 117 VAL A O 1
ATOM 923 N N . PRO A 1 118 ? 4.073 18.754 -23.807 1.00 97.62 118 PRO A N 1
ATOM 924 C CA . PRO A 1 118 ? 3.633 19.058 -22.445 1.00 97.62 118 PRO A CA 1
ATOM 925 C C . PRO A 1 118 ? 2.621 18.040 -21.903 1.00 97.62 118 PRO A C 1
ATOM 927 O O . PRO A 1 118 ? 2.635 17.773 -20.702 1.00 97.62 118 PRO A O 1
ATOM 930 N N . LYS A 1 119 ? 1.787 17.440 -22.764 1.00 97.81 119 LYS A N 1
ATOM 931 C CA . LYS A 1 119 ? 0.818 16.409 -22.365 1.00 97.81 119 LYS A CA 1
ATOM 932 C C . LYS A 1 119 ? 1.525 15.118 -21.945 1.00 97.81 119 LYS A C 1
ATOM 934 O O . LYS A 1 119 ? 1.271 14.608 -20.860 1.00 97.81 119 LYS A O 1
ATOM 939 N N . LEU A 1 120 ? 2.514 14.668 -22.717 1.00 96.69 120 LEU A N 1
ATOM 940 C CA . LEU A 1 120 ? 3.343 13.505 -22.369 1.00 96.69 120 LEU A CA 1
ATOM 941 C C . LEU A 1 120 ? 4.179 13.732 -21.114 1.00 96.69 120 LEU A C 1
ATOM 943 O O . LEU A 1 120 ? 4.276 12.845 -20.268 1.00 96.69 120 LEU A O 1
ATOM 947 N N . ALA A 1 121 ? 4.745 14.932 -20.961 1.00 96.75 121 ALA A N 1
ATOM 948 C CA . ALA A 1 121 ? 5.484 15.296 -19.758 1.00 96.75 121 ALA A CA 1
ATOM 949 C C . ALA A 1 121 ? 4.589 15.274 -18.507 1.00 96.75 121 ALA A C 1
ATOM 951 O O . ALA A 1 121 ? 5.057 14.894 -17.437 1.00 96.75 121 ALA A O 1
ATOM 952 N N . MET A 1 122 ? 3.311 15.653 -18.636 1.00 94.62 122 MET A N 1
ATOM 953 C CA . MET A 1 122 ? 2.344 15.602 -17.536 1.00 94.62 122 MET A CA 1
ATOM 954 C C . MET A 1 122 ? 2.026 14.166 -17.099 1.00 94.62 122 MET A C 1
ATOM 956 O O . MET A 1 122 ? 1.856 13.925 -15.905 1.00 94.62 122 MET A O 1
ATOM 960 N N . VAL A 1 123 ? 1.993 13.226 -18.047 1.00 96.00 123 VAL A N 1
ATOM 961 C CA . VAL A 1 123 ? 1.758 11.790 -17.803 1.00 96.00 123 VAL A CA 1
ATOM 962 C C . VAL A 1 123 ? 3.041 11.059 -17.368 1.00 96.00 123 VAL A C 1
ATOM 964 O O . VAL A 1 123 ? 2.984 9.981 -16.786 1.00 96.00 123 VAL A O 1
ATOM 967 N N . GLY A 1 124 ? 4.211 11.675 -17.560 1.00 95.12 124 GLY A N 1
ATOM 968 C CA . GLY A 1 124 ? 5.508 11.137 -17.136 1.00 95.12 124 GLY A CA 1
ATOM 969 C C . GLY A 1 124 ? 6.262 10.364 -18.221 1.00 95.12 124 GLY A C 1
ATOM 970 O O . GLY A 1 124 ? 7.261 9.711 -17.919 1.00 95.12 124 GLY A O 1
ATOM 971 N N . TYR A 1 125 ? 5.833 10.451 -19.481 1.00 96.06 125 TYR A N 1
ATOM 972 C CA . TYR A 1 125 ? 6.564 9.881 -20.612 1.00 96.06 125 TYR A CA 1
ATOM 973 C C . TYR A 1 125 ? 7.822 10.694 -20.945 1.00 96.06 125 TYR A C 1
ATOM 975 O O . TYR A 1 125 ? 7.869 11.919 -20.786 1.00 96.06 125 TYR A O 1
ATOM 983 N N . SER A 1 126 ? 8.852 10.013 -21.463 1.00 96.00 126 SER A N 1
ATOM 984 C CA . SER A 1 126 ? 10.035 10.699 -21.989 1.00 96.00 126 SER A CA 1
ATOM 985 C C . SER A 1 126 ? 9.669 11.508 -23.233 1.00 96.00 126 SER A C 1
ATOM 987 O O . SER A 1 126 ? 9.033 11.010 -24.160 1.00 96.00 126 SER A O 1
ATOM 989 N N . THR A 1 127 ? 10.097 12.769 -23.259 1.00 97.81 127 THR A N 1
ATOM 990 C CA . THR A 1 127 ? 9.821 13.703 -24.364 1.00 97.81 127 THR A CA 1
ATOM 991 C C . THR A 1 127 ? 11.032 13.928 -25.262 1.00 97.81 127 THR A C 1
ATOM 993 O O . THR A 1 127 ? 10.948 14.694 -26.222 1.00 97.81 127 THR A O 1
ATOM 996 N N . ASP A 1 128 ? 12.157 13.278 -24.964 1.00 96.94 128 ASP A N 1
ATOM 997 C CA . ASP A 1 128 ? 13.436 13.548 -25.621 1.00 96.94 128 ASP A CA 1
ATOM 998 C C . ASP A 1 128 ? 13.403 13.139 -27.094 1.00 96.94 128 ASP A C 1
ATOM 1000 O O . ASP A 1 128 ? 13.782 13.927 -27.957 1.00 96.94 128 ASP A O 1
ATOM 1004 N N . PHE A 1 129 ? 12.822 11.974 -27.390 1.00 96.88 129 PHE A N 1
ATOM 1005 C CA . PHE A 1 129 ? 12.639 11.490 -28.759 1.00 96.88 129 PHE A CA 1
ATOM 1006 C C . PHE A 1 129 ? 11.803 12.454 -29.617 1.00 96.88 129 PHE A C 1
ATOM 1008 O O . PHE A 1 129 ? 12.150 12.761 -30.756 1.00 96.88 129 PHE A O 1
ATOM 1015 N N . ILE A 1 130 ? 10.709 12.984 -29.062 1.00 97.75 130 ILE A N 1
ATOM 1016 C CA . ILE A 1 130 ? 9.832 13.911 -29.788 1.00 97.75 130 ILE A CA 1
ATOM 1017 C C . ILE A 1 130 ? 10.525 15.258 -29.996 1.00 97.75 130 ILE A C 1
ATOM 1019 O O . ILE A 1 130 ? 10.425 15.838 -31.075 1.00 97.75 130 ILE A O 1
ATOM 1023 N N . LYS A 1 131 ? 11.276 15.746 -29.003 1.00 97.69 131 LYS A N 1
ATOM 1024 C CA . LYS A 1 131 ? 12.073 16.974 -29.135 1.00 97.69 131 LYS A CA 1
ATOM 1025 C C . LYS A 1 131 ? 13.156 16.843 -30.203 1.00 97.69 131 LYS A C 1
ATOM 1027 O O . LYS A 1 131 ? 13.315 17.760 -31.005 1.00 97.69 131 LYS A O 1
ATOM 1032 N N . GLU A 1 132 ? 13.846 15.708 -30.259 1.00 97.69 132 GLU A N 1
ATOM 1033 C CA . GLU A 1 132 ? 14.821 15.421 -31.314 1.00 97.69 132 GLU A CA 1
ATOM 1034 C C . GLU A 1 132 ? 14.153 15.419 -32.696 1.00 97.69 132 GLU A C 1
ATOM 1036 O O . GLU A 1 132 ? 14.628 16.082 -33.622 1.00 97.69 132 GLU A O 1
ATOM 1041 N N . LYS A 1 133 ? 12.979 14.787 -32.813 1.00 97.69 133 LYS A N 1
ATOM 1042 C CA . LYS A 1 133 ? 12.194 14.785 -34.053 1.00 97.69 133 LYS A CA 1
ATOM 1043 C C . LYS A 1 133 ? 11.755 16.195 -34.468 1.00 97.69 133 LYS A C 1
ATOM 1045 O O . LYS A 1 133 ? 11.855 16.542 -35.646 1.00 97.69 133 LYS A O 1
ATOM 1050 N N . ILE A 1 134 ? 11.331 17.037 -33.521 1.00 97.81 134 ILE A N 1
ATOM 1051 C CA . ILE A 1 134 ? 11.034 18.459 -33.764 1.00 97.81 134 ILE A CA 1
ATOM 1052 C C . ILE A 1 134 ? 12.273 19.185 -34.312 1.00 97.81 134 ILE A C 1
ATOM 1054 O O . ILE A 1 134 ? 12.169 19.921 -35.298 1.00 97.81 134 ILE A O 1
ATOM 1058 N N . ASP A 1 135 ? 13.443 18.985 -33.705 1.00 97.12 135 ASP A N 1
ATOM 1059 C CA . ASP A 1 135 ? 14.688 19.634 -34.125 1.00 97.12 135 ASP A CA 1
ATOM 1060 C C . ASP A 1 135 ? 15.120 19.206 -35.534 1.00 97.12 135 ASP A C 1
ATOM 1062 O O . ASP A 1 135 ? 15.528 20.050 -36.343 1.00 97.12 135 ASP A O 1
ATOM 1066 N N . ASP A 1 136 ? 14.971 17.927 -35.869 1.00 96.88 136 ASP A N 1
ATOM 1067 C CA . ASP A 1 136 ? 15.241 17.397 -37.205 1.00 96.88 136 ASP A CA 1
ATOM 1068 C C . ASP A 1 136 ? 14.303 17.975 -38.267 1.00 96.88 136 ASP A C 1
ATOM 1070 O O . ASP A 1 136 ? 14.746 18.372 -39.352 1.00 96.88 136 ASP A O 1
ATOM 1074 N N . LEU A 1 137 ? 13.009 18.091 -37.961 1.00 96.25 137 LEU A N 1
ATOM 1075 C CA . LEU A 1 137 ? 12.046 18.729 -38.858 1.00 96.25 137 LEU A CA 1
ATOM 1076 C C . LEU A 1 137 ? 12.353 20.223 -39.028 1.00 96.25 137 LEU A C 1
ATOM 1078 O O . LEU A 1 137 ? 12.369 20.719 -40.157 1.00 96.25 137 LEU A O 1
ATOM 1082 N N . LYS A 1 138 ? 12.716 20.938 -37.955 1.00 96.25 138 LYS A N 1
ATOM 1083 C CA . LYS A 1 138 ? 13.142 22.349 -38.026 1.00 96.25 138 LYS A CA 1
ATOM 1084 C C . LYS A 1 138 ? 14.389 22.539 -38.893 1.00 96.25 138 LYS A C 1
ATOM 1086 O O . LYS A 1 138 ? 14.498 23.546 -39.598 1.00 96.25 138 LYS A O 1
ATOM 1091 N N . ARG A 1 139 ? 15.328 21.584 -38.892 1.00 95.38 139 ARG A N 1
ATOM 1092 C CA . ARG A 1 139 ? 16.495 21.601 -39.796 1.00 95.38 139 ARG A CA 1
ATOM 1093 C C . ARG A 1 139 ? 16.094 21.439 -41.261 1.00 95.38 139 ARG A C 1
ATOM 1095 O O . ARG A 1 139 ? 16.704 22.090 -42.102 1.00 95.38 139 ARG A O 1
ATOM 1102 N N . LYS A 1 140 ? 15.070 20.631 -41.558 1.00 93.81 140 LYS A N 1
ATOM 1103 C CA . LYS A 1 140 ? 14.532 20.445 -42.919 1.00 93.81 140 LYS A CA 1
ATOM 1104 C C . LYS A 1 140 ? 13.750 21.664 -43.423 1.00 93.81 140 LYS A C 1
ATOM 1106 O O . LYS A 1 140 ? 13.802 21.951 -44.615 1.00 93.81 140 LYS A O 1
ATOM 1111 N N . VAL A 1 141 ? 13.058 22.383 -42.533 1.00 93.25 141 VAL A N 1
ATOM 1112 C CA . VAL A 1 141 ? 12.290 23.597 -42.880 1.00 93.25 141 VAL A CA 1
ATOM 1113 C C . VAL A 1 141 ? 13.190 24.794 -43.159 1.00 93.25 141 VAL A C 1
ATOM 1115 O O . VAL A 1 141 ? 12.818 25.634 -43.975 1.00 93.25 141 VAL A O 1
ATOM 1118 N N . LYS A 1 142 ? 14.376 24.888 -42.528 1.00 85.12 142 LYS A N 1
ATOM 1119 C CA . LYS A 1 142 ? 15.342 25.952 -42.848 1.00 85.12 142 LYS A CA 1
ATOM 1120 C C . LYS A 1 142 ? 15.585 25.925 -44.358 1.00 85.12 142 LYS A C 1
ATOM 1122 O O . LYS A 1 142 ? 16.180 24.962 -44.844 1.00 85.12 142 LYS A O 1
ATOM 1127 N N . PRO A 1 143 ? 15.102 26.938 -45.105 1.00 63.62 143 PRO A N 1
ATOM 1128 C CA . PRO A 1 143 ? 15.103 26.866 -46.546 1.00 63.62 143 PRO A CA 1
ATOM 1129 C C . PRO A 1 143 ? 16.545 26.694 -46.980 1.00 63.62 143 PRO A C 1
ATOM 1131 O O . PRO A 1 143 ? 17.442 27.356 -46.452 1.00 63.62 143 PRO A O 1
ATOM 1134 N N . ALA A 1 144 ? 16.758 25.822 -47.958 1.00 54.25 144 ALA A N 1
ATOM 1135 C CA . ALA A 1 144 ? 17.925 25.891 -48.808 1.00 54.25 144 ALA A CA 1
ATOM 1136 C C . ALA A 1 144 ? 17.893 27.263 -49.496 1.00 54.25 144 ALA A C 1
ATOM 1138 O O . ALA A 1 144 ? 17.518 27.383 -50.656 1.00 54.25 144 ALA A O 1
ATOM 1139 N N . THR A 1 145 ? 18.239 28.332 -48.781 1.00 57.75 145 THR A N 1
ATOM 1140 C CA . THR A 1 145 ? 18.629 29.619 -49.330 1.00 57.75 145 THR A CA 1
ATOM 1141 C C . THR A 1 145 ? 19.967 29.391 -50.010 1.00 57.75 145 THR A C 1
ATOM 1143 O O . THR A 1 145 ? 21.034 29.711 -49.506 1.00 57.75 145 THR A O 1
ATOM 1146 N N . ILE A 1 146 ? 19.879 28.735 -51.167 1.00 56.31 146 ILE A N 1
ATOM 1147 C CA . ILE A 1 146 ? 20.396 29.241 -52.425 1.00 56.31 146 ILE A CA 1
ATOM 1148 C C . ILE A 1 146 ? 21.706 30.015 -52.219 1.00 56.31 146 ILE A C 1
ATOM 1150 O O . ILE A 1 146 ? 21.776 31.238 -52.283 1.00 56.31 146 ILE A O 1
ATOM 1154 N N . THR A 1 147 ? 22.788 29.261 -52.086 1.00 53.03 147 THR A N 1
ATOM 1155 C CA . THR A 1 147 ? 24.065 29.592 -52.715 1.00 53.03 147 THR A CA 1
ATOM 1156 C C . THR A 1 147 ? 23.890 29.532 -54.242 1.00 53.03 147 THR A C 1
ATOM 1158 O O . THR A 1 147 ? 24.449 28.675 -54.918 1.00 53.03 147 THR A O 1
ATOM 1161 N N . LYS A 1 148 ? 23.093 30.437 -54.833 1.00 53.06 148 LYS A N 1
ATOM 1162 C CA . LYS A 1 148 ? 23.238 30.769 -56.261 1.00 53.06 148 LYS A CA 1
ATOM 1163 C C . LYS A 1 148 ? 24.251 31.895 -56.347 1.00 53.06 148 LYS A C 1
ATOM 1165 O O . LYS A 1 148 ? 23.973 33.026 -55.959 1.00 53.06 148 LYS A O 1
ATOM 1170 N N . GLY A 1 149 ? 25.436 31.552 -56.840 1.00 54.88 149 GLY A N 1
ATOM 1171 C CA . GLY A 1 149 ? 26.457 32.518 -57.196 1.00 54.88 149 GLY A CA 1
ATOM 1172 C C . GLY A 1 149 ? 25.901 33.564 -58.160 1.00 54.88 149 GLY A C 1
ATOM 1173 O O . GLY A 1 149 ? 25.372 33.231 -59.218 1.00 54.88 149 GLY A O 1
ATOM 1174 N N . VAL A 1 150 ? 26.065 34.830 -57.789 1.00 45.53 150 VAL A N 1
ATOM 1175 C CA . VAL A 1 150 ? 26.089 35.945 -58.730 1.00 45.53 150 VAL A CA 1
ATOM 1176 C C . VAL A 1 150 ? 27.535 36.414 -58.811 1.00 45.53 150 VAL A C 1
ATOM 1178 O O . VAL A 1 150 ? 28.188 36.733 -57.820 1.00 45.53 150 VAL A O 1
ATOM 1181 N N . THR A 1 151 ? 28.035 36.342 -60.033 1.00 49.91 151 THR A N 1
ATOM 1182 C CA . THR A 1 151 ? 29.346 36.745 -60.524 1.00 49.91 151 THR A CA 1
ATOM 1183 C C . THR A 1 151 ? 29.695 38.204 -60.207 1.00 49.91 151 THR A C 1
ATOM 1185 O O . THR A 1 151 ? 28.826 39.072 -60.200 1.00 49.91 151 THR A O 1
ATOM 1188 N N . LYS A 1 152 ? 31.003 38.455 -60.025 1.00 49.66 152 LYS A N 1
ATOM 1189 C CA . LYS A 1 152 ? 31.687 39.768 -60.036 1.00 49.66 152 LYS A CA 1
ATOM 1190 C C . LYS A 1 152 ? 31.070 40.764 -61.040 1.00 49.66 152 LYS A C 1
ATOM 1192 O O . LYS A 1 152 ? 30.758 40.365 -62.161 1.00 49.66 152 LYS A O 1
ATOM 1197 N N . PRO A 1 153 ? 31.102 42.071 -60.725 1.00 49.41 153 PRO A N 1
ATOM 1198 C CA . PRO A 1 153 ? 32.099 42.889 -61.419 1.00 49.41 153 PRO A CA 1
ATOM 1199 C C . PRO A 1 153 ? 32.842 43.917 -60.542 1.00 49.41 153 PRO A C 1
ATOM 1201 O O . PRO A 1 153 ? 32.323 44.469 -59.582 1.00 49.41 153 PRO A O 1
ATOM 1204 N N . VAL A 1 154 ? 34.110 44.085 -60.925 1.00 45.69 154 VAL A N 1
ATOM 1205 C CA . VAL A 1 154 ? 34.962 45.287 -61.019 1.00 45.69 154 VAL A CA 1
ATOM 1206 C C . VAL A 1 154 ? 34.544 46.573 -60.274 1.00 45.69 154 VAL A C 1
ATOM 1208 O O . VAL A 1 154 ? 33.436 47.076 -60.395 1.00 45.69 154 VAL A O 1
ATOM 1211 N N . ALA A 1 155 ? 35.549 47.116 -59.579 1.00 49.94 155 ALA A N 1
ATOM 1212 C CA . ALA A 1 155 ? 35.638 48.377 -58.843 1.00 49.94 155 ALA A CA 1
ATOM 1213 C C . ALA A 1 155 ? 35.135 49.640 -59.570 1.00 49.94 155 ALA A C 1
ATOM 1215 O O . ALA A 1 155 ? 35.209 49.692 -60.791 1.00 49.94 155 ALA A O 1
ATOM 1216 N N . ILE A 1 156 ? 34.775 50.682 -58.795 1.00 39.66 156 ILE A N 1
ATOM 1217 C CA . ILE A 1 156 ? 35.216 52.095 -58.929 1.00 39.66 156 ILE A CA 1
ATOM 1218 C C . ILE A 1 156 ? 34.662 52.954 -57.751 1.00 39.66 156 ILE A C 1
ATOM 1220 O O . ILE A 1 156 ? 33.470 52.958 -57.474 1.00 39.66 156 ILE A O 1
ATOM 1224 N N . SER A 1 157 ? 35.599 53.624 -57.059 1.00 40.91 157 SER A N 1
ATOM 1225 C CA . SER A 1 157 ? 35.585 54.885 -56.266 1.00 40.91 157 SER A CA 1
ATOM 1226 C C . SER A 1 157 ? 34.455 55.312 -55.289 1.00 40.91 157 SER A C 1
ATOM 1228 O O . SER A 1 157 ? 33.333 55.591 -55.693 1.00 40.91 157 SER A O 1
ATOM 1230 N N . SER A 1 158 ? 34.879 55.546 -54.029 1.00 43.62 158 SER A N 1
ATOM 1231 C CA . SER A 1 158 ? 34.672 56.701 -53.097 1.00 43.62 158 SER A CA 1
ATOM 1232 C C . SER A 1 158 ? 34.074 58.031 -53.623 1.00 43.62 158 SER A C 1
ATOM 1234 O O . SER A 1 158 ? 34.137 58.242 -54.832 1.00 43.62 158 SER A O 1
ATOM 1236 N N . PRO A 1 159 ? 33.755 59.041 -52.756 1.00 63.19 159 PRO A N 1
ATOM 1237 C CA . PRO A 1 159 ? 33.631 59.081 -51.275 1.00 63.19 159 PRO A CA 1
ATOM 1238 C C . PRO A 1 159 ? 32.362 59.844 -50.769 1.00 63.19 159 PRO A C 1
ATOM 1240 O O . PRO A 1 159 ? 31.569 60.315 -51.571 1.00 63.19 159 PRO A O 1
ATOM 1243 N N . GLU A 1 160 ? 32.208 60.017 -49.440 1.00 36.62 160 GLU A N 1
ATOM 1244 C CA . GLU A 1 160 ? 31.957 61.320 -48.756 1.00 36.62 160 GLU A CA 1
ATOM 1245 C C . GLU A 1 160 ? 30.973 61.308 -47.549 1.00 36.62 160 GLU A C 1
ATOM 1247 O O . GLU A 1 160 ? 29.929 60.668 -47.550 1.00 36.62 160 GLU A O 1
ATOM 1252 N N . ALA A 1 161 ? 31.365 62.096 -46.533 1.00 37.09 161 ALA A N 1
ATOM 1253 C CA . ALA A 1 161 ? 30.614 62.688 -45.411 1.00 37.09 161 ALA A CA 1
ATOM 1254 C C . ALA A 1 161 ? 30.320 61.899 -44.101 1.00 37.09 161 ALA A C 1
ATOM 1256 O O . ALA A 1 161 ? 29.343 61.180 -43.932 1.00 37.09 161 ALA A O 1
ATOM 1257 N N . LYS A 1 162 ? 31.176 62.212 -43.112 1.00 56.06 162 LYS A N 1
ATOM 1258 C CA . LYS A 1 162 ? 31.010 62.263 -41.632 1.00 56.06 162 LYS A CA 1
ATOM 1259 C C . LYS A 1 162 ? 29.859 63.220 -41.195 1.00 56.06 162 LYS A C 1
ATOM 1261 O O . LYS A 1 162 ? 29.487 64.025 -42.046 1.00 56.06 162 LYS A O 1
ATOM 1266 N N . PRO A 1 163 ? 29.340 63.250 -39.927 1.00 57.59 163 PRO A N 1
ATOM 1267 C CA . PRO A 1 163 ? 30.068 63.474 -38.639 1.00 57.59 163 PRO A CA 1
ATOM 1268 C C . PRO A 1 163 ? 29.616 62.606 -37.426 1.00 57.59 163 PRO A C 1
ATOM 1270 O O . PRO A 1 163 ? 28.500 62.115 -37.386 1.00 57.59 163 PRO A O 1
ATOM 1273 N N . MET A 1 164 ? 30.496 62.190 -36.488 1.00 43.28 164 MET A N 1
ATOM 1274 C CA . MET A 1 164 ? 30.949 62.885 -35.244 1.00 43.28 164 MET A CA 1
ATOM 1275 C C . MET A 1 164 ? 29.768 63.485 -34.434 1.00 43.28 164 MET A C 1
ATOM 1277 O O . MET A 1 164 ? 29.027 64.272 -34.993 1.00 43.28 164 MET A O 1
ATOM 1281 N N . LYS A 1 165 ? 29.542 63.283 -33.119 1.00 50.31 165 LYS A N 1
ATOM 1282 C CA . LYS A 1 165 ? 30.380 62.925 -31.944 1.00 50.31 165 LYS A CA 1
ATOM 1283 C C . LYS A 1 165 ? 29.430 62.807 -30.684 1.00 50.31 165 LYS A C 1
ATOM 1285 O O . LYS A 1 165 ? 28.233 62.692 -30.901 1.00 50.31 165 LYS A O 1
ATOM 1290 N N . PRO A 1 166 ? 29.874 62.842 -29.402 1.00 67.69 166 PRO A N 1
ATOM 1291 C CA . PRO A 1 166 ? 29.985 61.721 -28.446 1.00 67.69 166 PRO A CA 1
ATOM 1292 C C . PRO A 1 166 ? 29.064 61.869 -27.192 1.00 67.69 166 PRO A C 1
ATOM 1294 O O . PRO A 1 166 ? 28.265 62.791 -27.145 1.00 67.69 166 PRO A O 1
ATOM 1297 N N . ILE A 1 167 ? 29.213 61.034 -26.145 1.00 36.78 167 ILE A N 1
ATOM 1298 C CA . ILE A 1 167 ? 29.387 61.437 -24.717 1.00 36.78 167 ILE A CA 1
ATOM 1299 C C . ILE A 1 167 ? 29.247 60.233 -23.751 1.00 36.78 167 ILE A C 1
ATOM 1301 O O . ILE A 1 167 ? 28.232 59.557 -23.683 1.00 36.78 167 ILE A O 1
ATOM 1305 N N . ARG A 1 168 ? 30.360 60.038 -23.034 1.00 42.06 168 ARG A N 1
ATOM 1306 C CA . ARG A 1 168 ? 30.693 59.491 -21.700 1.00 42.06 168 ARG A CA 1
ATOM 1307 C C . ARG A 1 168 ? 29.647 58.942 -20.683 1.00 42.06 168 ARG A C 1
ATOM 1309 O O . ARG A 1 168 ? 28.460 59.209 -20.781 1.00 42.06 168 ARG A O 1
ATOM 1316 N N . PRO A 1 169 ? 30.153 58.225 -19.642 1.00 64.56 169 PRO A N 1
ATOM 1317 C CA . PRO A 1 169 ? 29.402 57.348 -18.739 1.00 64.56 169 PRO A CA 1
ATOM 1318 C C . PRO A 1 169 ? 29.079 57.968 -17.360 1.00 64.56 169 PRO A C 1
ATOM 1320 O O . PRO A 1 169 ? 29.519 59.072 -17.046 1.00 64.56 169 PRO A O 1
ATOM 1323 N N . SER A 1 170 ? 28.454 57.135 -16.510 1.00 45.78 170 SER A N 1
ATOM 1324 C CA . SER A 1 170 ? 28.265 57.201 -15.043 1.00 45.78 170 SER A CA 1
ATOM 1325 C C . SER A 1 170 ? 26.985 57.872 -14.513 1.00 45.78 170 SER A C 1
ATOM 1327 O O . SER A 1 170 ? 26.737 59.039 -14.774 1.00 45.78 170 SER A O 1
ATOM 1329 N N . GLN A 1 171 ? 26.203 57.142 -13.700 1.00 40.41 171 GLN A N 1
ATOM 1330 C CA . GLN A 1 171 ? 26.018 57.390 -12.255 1.00 40.41 171 GLN A CA 1
ATOM 1331 C C . GLN A 1 171 ? 24.940 56.478 -11.627 1.00 40.41 171 GLN A C 1
ATOM 1333 O O . GLN A 1 171 ? 23.889 56.216 -12.201 1.00 40.41 171 GLN A O 1
ATOM 1338 N N . ARG A 1 172 ? 25.238 56.022 -10.402 1.00 48.31 172 ARG A N 1
ATOM 1339 C CA . ARG A 1 172 ? 24.354 55.350 -9.431 1.00 48.31 172 ARG A CA 1
ATOM 1340 C C . ARG A 1 172 ? 23.109 56.191 -9.111 1.00 48.31 172 ARG A C 1
ATOM 1342 O O . ARG A 1 172 ? 23.289 57.383 -8.882 1.00 48.31 172 ARG A O 1
ATOM 1349 N N . LYS A 1 173 ? 21.939 55.569 -8.878 1.00 39.34 173 LYS A N 1
ATOM 1350 C CA . LYS A 1 173 ? 20.935 56.035 -7.891 1.00 39.34 173 LYS A CA 1
ATOM 1351 C C . LYS A 1 173 ? 20.152 54.880 -7.232 1.00 39.34 173 LYS A C 1
ATOM 1353 O O . LYS A 1 173 ? 20.022 53.799 -7.786 1.00 39.34 173 LYS A O 1
ATOM 1358 N N . ALA A 1 174 ? 19.737 55.202 -6.007 1.00 40.09 174 ALA A N 1
ATOM 1359 C CA . ALA A 1 174 ? 19.162 54.483 -4.864 1.00 40.09 174 ALA A CA 1
ATOM 1360 C C . ALA A 1 174 ? 17.802 53.751 -5.070 1.00 40.09 174 ALA A C 1
ATOM 1362 O O . ALA A 1 174 ? 17.183 53.917 -6.119 1.00 40.09 174 ALA A O 1
ATOM 1363 N N . PRO A 1 175 ? 17.319 52.972 -4.066 1.00 52.06 175 PRO A N 1
ATOM 1364 C CA . PRO A 1 175 ? 16.158 52.090 -4.192 1.00 52.06 175 PRO A CA 1
ATOM 1365 C C . PRO A 1 175 ? 14.826 52.810 -3.929 1.00 52.06 175 PRO A C 1
ATOM 1367 O O . PRO A 1 175 ? 14.722 53.668 -3.049 1.00 52.06 175 PRO A O 1
ATOM 1370 N N . VAL A 1 176 ? 13.791 52.414 -4.672 1.00 43.12 176 VAL A N 1
ATOM 1371 C CA . VAL A 1 176 ? 12.409 52.896 -4.538 1.00 43.12 176 VAL A CA 1
ATOM 1372 C C . VAL A 1 176 ? 11.571 51.822 -3.838 1.00 43.12 176 VAL A C 1
ATOM 1374 O O . VAL A 1 176 ? 11.589 50.657 -4.225 1.00 43.12 176 VAL A O 1
ATOM 1377 N N . LYS A 1 177 ? 10.858 52.228 -2.783 1.00 48.84 177 LYS A N 1
ATOM 1378 C CA . LYS A 1 177 ? 9.883 51.421 -2.031 1.00 48.84 177 LYS A CA 1
ATOM 1379 C C . LYS A 1 177 ? 8.654 51.110 -2.902 1.00 48.84 177 LYS A C 1
ATOM 1381 O O . LYS A 1 177 ? 8.182 52.035 -3.563 1.00 48.84 177 LYS A O 1
ATOM 1386 N N . PRO A 1 178 ? 8.056 49.908 -2.847 1.00 50.84 178 PRO A N 1
ATOM 1387 C CA . PRO A 1 178 ? 6.724 49.705 -3.399 1.00 50.84 178 PRO A CA 1
ATOM 1388 C C . PRO A 1 178 ? 5.644 50.199 -2.423 1.00 50.84 178 PRO A C 1
ATOM 1390 O O . PRO A 1 178 ? 5.639 49.868 -1.237 1.00 50.84 178 PRO A O 1
ATOM 1393 N N . ALA A 1 179 ? 4.760 51.043 -2.954 1.00 38.31 179 ALA A N 1
ATOM 1394 C CA . ALA A 1 179 ? 3.554 51.546 -2.316 1.00 38.31 179 ALA A CA 1
ATOM 1395 C C . ALA A 1 179 ? 2.430 50.493 -2.339 1.00 38.31 179 ALA A C 1
ATOM 1397 O O . ALA A 1 179 ? 2.465 49.546 -3.121 1.00 38.31 179 ALA A O 1
ATOM 1398 N N . GLY A 1 180 ? 1.462 50.679 -1.441 1.00 41.56 180 GLY A N 1
ATOM 1399 C CA . GLY A 1 180 ? 0.451 49.705 -1.041 1.00 41.56 180 GLY A CA 1
ATOM 1400 C C . GLY A 1 180 ? -0.402 49.115 -2.164 1.00 41.56 180 GLY A C 1
ATOM 1401 O O . GLY A 1 180 ? -0.934 49.821 -3.018 1.00 41.56 180 GLY A O 1
ATOM 1402 N N . VAL A 1 181 ? -0.588 47.800 -2.067 1.00 41.81 181 VAL A N 1
ATOM 1403 C CA . VAL A 1 181 ? -1.615 47.033 -2.768 1.00 41.81 181 VAL A CA 1
ATOM 1404 C C . VAL A 1 181 ? -2.859 47.026 -1.881 1.00 41.81 181 VAL A C 1
ATOM 1406 O O . VAL A 1 181 ? -2.817 46.582 -0.735 1.00 41.81 181 VAL A O 1
ATOM 1409 N N . THR A 1 182 ? -3.956 47.567 -2.401 1.00 47.19 182 THR A N 1
ATOM 1410 C CA . THR A 1 182 ? -5.297 47.437 -1.820 1.00 47.19 182 THR A CA 1
ATOM 1411 C C . THR A 1 182 ? -5.938 46.139 -2.327 1.00 47.19 182 THR A C 1
ATOM 1413 O O . THR A 1 182 ? -5.746 45.797 -3.495 1.00 47.19 182 THR A O 1
ATOM 1416 N N . PRO A 1 183 ? -6.679 45.392 -1.490 1.00 45.56 183 PRO A N 1
ATOM 1417 C CA . PRO A 1 183 ? -7.349 44.169 -1.923 1.00 45.56 183 PRO A CA 1
ATOM 1418 C C . PRO A 1 183 ? -8.651 44.478 -2.691 1.00 45.56 183 PRO A C 1
ATOM 1420 O O . PRO A 1 183 ? -9.379 45.404 -2.313 1.00 45.56 183 PRO A O 1
ATOM 1423 N N . PRO A 1 184 ? -8.982 43.712 -3.748 1.00 44.06 184 PRO A N 1
ATOM 1424 C CA . PRO A 1 184 ? -10.248 43.847 -4.454 1.00 44.06 184 PRO A CA 1
ATOM 1425 C C . PRO A 1 184 ? -11.399 43.217 -3.655 1.00 44.06 184 PRO A C 1
ATOM 1427 O O . PRO A 1 184 ? -11.247 42.193 -2.992 1.00 44.06 184 PRO A O 1
ATOM 1430 N N . LYS A 1 185 ? -12.567 43.860 -3.730 1.00 42.94 185 LYS A N 1
ATOM 1431 C CA . LYS A 1 185 ? -13.837 43.379 -3.169 1.00 42.94 185 LYS A CA 1
ATOM 1432 C C . LYS A 1 185 ? -14.308 42.108 -3.898 1.00 42.94 185 LYS A C 1
ATOM 1434 O O . LYS A 1 185 ? -14.180 42.061 -5.121 1.00 42.94 185 LYS A O 1
ATOM 1439 N N . PRO A 1 186 ? -14.926 41.139 -3.200 1.00 45.81 186 PRO A N 1
ATOM 1440 C CA . PRO A 1 186 ? -15.545 39.992 -3.846 1.00 45.81 186 PRO A CA 1
ATOM 1441 C C . PRO A 1 186 ? -16.887 40.387 -4.478 1.00 45.81 186 PRO A C 1
ATOM 1443 O O . PRO A 1 186 ? -17.764 40.953 -3.822 1.00 45.81 186 PRO A O 1
ATOM 1446 N N . VAL A 1 187 ? -17.029 40.081 -5.767 1.00 41.47 187 VAL A N 1
ATOM 1447 C CA . VAL A 1 187 ? -18.308 40.034 -6.481 1.00 41.47 187 VAL A CA 1
ATOM 1448 C C . VAL A 1 187 ? -18.901 38.657 -6.201 1.00 41.47 187 VAL A C 1
ATOM 1450 O O . VAL A 1 187 ? -18.297 37.646 -6.546 1.00 41.47 187 VAL A O 1
ATOM 1453 N N . MET A 1 188 ? -20.039 38.622 -5.509 1.00 37.38 188 MET A N 1
ATOM 1454 C CA . MET A 1 188 ? -20.814 37.401 -5.302 1.00 37.38 188 MET A CA 1
ATOM 1455 C C . MET A 1 188 ? -21.610 37.121 -6.572 1.00 37.38 188 MET A C 1
ATOM 1457 O O . MET A 1 188 ? -22.571 37.837 -6.853 1.00 37.38 188 MET A O 1
ATOM 1461 N N . ASP A 1 189 ? -21.191 36.107 -7.324 1.00 40.31 189 ASP A N 1
ATOM 1462 C CA . ASP A 1 189 ? -21.970 35.548 -8.423 1.00 40.31 189 ASP A CA 1
ATOM 1463 C C . ASP A 1 189 ? -22.633 34.249 -7.955 1.00 40.31 189 ASP A C 1
ATOM 1465 O O . ASP A 1 189 ? -22.025 33.414 -7.281 1.00 40.31 189 ASP A O 1
ATOM 1469 N N . SER A 1 190 ? -23.925 34.138 -8.234 1.00 46.12 190 SER A N 1
ATOM 1470 C CA . SER A 1 190 ? -24.808 33.109 -7.690 1.00 46.12 190 SER A CA 1
ATOM 1471 C C . SER A 1 190 ? -24.675 31.833 -8.518 1.00 46.12 190 SER A C 1
ATOM 1473 O O . SER A 1 190 ? -25.185 31.778 -9.632 1.00 46.12 190 SER A O 1
ATOM 1475 N N . MET A 1 191 ? -23.998 30.804 -7.997 1.00 41.91 191 MET A N 1
ATOM 1476 C CA . MET A 1 191 ? -23.970 29.491 -8.649 1.00 41.91 191 MET A CA 1
ATOM 1477 C C . MET A 1 191 ? -25.213 28.672 -8.295 1.00 41.91 191 MET A C 1
ATOM 1479 O O . MET A 1 191 ? -25.406 28.217 -7.167 1.00 41.91 191 MET A O 1
ATOM 1483 N N . GLU A 1 192 ? -26.046 28.499 -9.314 1.00 42.53 192 GLU A N 1
ATOM 1484 C CA . GLU A 1 192 ? -27.198 27.612 -9.373 1.00 42.53 192 GLU A CA 1
ATOM 1485 C C . GLU A 1 192 ? -26.736 26.140 -9.401 1.00 42.53 192 GLU A C 1
ATOM 1487 O O . GLU A 1 192 ? -25.794 25.763 -10.098 1.00 42.53 192 GLU A O 1
ATOM 1492 N N . LYS A 1 193 ? -27.383 25.310 -8.583 1.00 41.38 193 LYS A N 1
ATOM 1493 C CA . LYS A 1 193 ? -27.030 23.915 -8.286 1.00 41.38 193 LYS A CA 1
ATOM 1494 C C . LYS A 1 193 ? -27.461 22.994 -9.447 1.00 41.38 193 LYS A C 1
ATOM 1496 O O . LYS A 1 193 ? -28.660 22.951 -9.726 1.00 41.38 193 LYS A O 1
ATOM 1501 N N . PRO A 1 194 ? -26.568 22.227 -10.107 1.00 41.69 194 PRO A N 1
ATOM 1502 C CA . PRO A 1 194 ? -26.984 21.303 -11.159 1.00 41.69 194 PRO A CA 1
ATOM 1503 C C . PRO A 1 194 ? -27.675 20.063 -10.571 1.00 41.69 194 PRO A C 1
ATOM 1505 O O . PRO A 1 194 ? -27.252 19.501 -9.558 1.00 41.69 194 PRO A O 1
ATOM 1508 N N . ALA A 1 195 ? -28.774 19.666 -11.211 1.00 43.84 195 ALA A N 1
ATOM 1509 C CA . ALA A 1 195 ? -29.585 18.503 -10.867 1.00 43.84 195 ALA A CA 1
ATOM 1510 C C . ALA A 1 195 ? -28.825 17.172 -11.090 1.00 43.84 195 ALA A C 1
ATOM 1512 O O . ALA A 1 195 ? -27.933 17.110 -11.939 1.00 43.84 195 ALA A O 1
ATOM 1513 N N . PRO A 1 196 ? -29.177 16.093 -10.362 1.00 38.34 196 PRO A N 1
ATOM 1514 C CA . PRO A 1 196 ? -28.468 14.820 -10.426 1.00 38.34 196 PRO A CA 1
ATOM 1515 C C . PRO A 1 196 ? -28.768 14.091 -11.743 1.00 38.34 196 PRO A C 1
ATOM 1517 O O . PRO A 1 196 ? -29.914 13.750 -12.038 1.00 38.34 196 PRO A O 1
ATOM 1520 N N . VAL A 1 197 ? -27.718 13.851 -12.531 1.00 41.19 197 VAL A N 1
ATOM 1521 C CA . VAL A 1 197 ? -27.765 13.082 -13.780 1.00 41.19 197 VAL A CA 1
ATOM 1522 C C . VAL A 1 197 ? -27.820 11.591 -13.444 1.00 41.19 197 VAL A C 1
ATOM 1524 O O . VAL A 1 197 ? -26.937 11.065 -12.768 1.00 41.19 197 VAL A O 1
ATOM 1527 N N . GLN A 1 198 ? -28.871 10.913 -13.907 1.00 42.84 198 GLN A N 1
ATOM 1528 C CA . GLN A 1 198 ? -28.998 9.459 -13.807 1.00 42.84 198 GLN A CA 1
ATOM 1529 C C . GLN A 1 198 ? -28.044 8.755 -14.794 1.00 42.84 198 GLN A C 1
ATOM 1531 O O . GLN A 1 198 ? -27.934 9.192 -15.943 1.00 42.84 198 GLN A O 1
ATOM 1536 N N . PRO A 1 199 ? -27.374 7.660 -14.388 1.00 40.38 199 PRO A N 1
ATOM 1537 C CA . PRO A 1 199 ? -26.478 6.910 -15.261 1.00 40.38 199 PRO A CA 1
ATOM 1538 C C . PRO A 1 199 ? -27.272 6.169 -16.346 1.00 40.38 199 PRO A C 1
ATOM 1540 O O . PRO A 1 199 ? -28.182 5.396 -16.052 1.00 40.38 199 PRO A O 1
ATOM 1543 N N . SER A 1 200 ? -26.925 6.430 -17.608 1.00 49.41 200 SER A N 1
ATOM 1544 C CA . SER A 1 200 ? -27.513 5.763 -18.776 1.00 49.41 200 SER A CA 1
ATOM 1545 C C . SER A 1 200 ? -26.836 4.402 -19.038 1.00 49.41 200 SER A C 1
ATOM 1547 O O . SER A 1 200 ? -25.625 4.305 -18.831 1.00 49.41 200 SER A O 1
ATOM 1549 N N . PRO A 1 201 ? -27.553 3.359 -19.510 1.00 47.81 201 PRO A N 1
ATOM 1550 C CA . PRO A 1 201 ? -27.072 1.968 -19.504 1.00 47.81 201 PRO A CA 1
ATOM 1551 C C . PRO A 1 201 ? -26.187 1.541 -20.698 1.00 47.81 201 PRO A C 1
ATOM 1553 O O . PRO A 1 201 ? -25.859 0.365 -20.804 1.00 47.81 201 PRO A O 1
ATOM 1556 N N . ASP A 1 202 ? -25.770 2.444 -21.589 1.00 48.75 202 ASP A N 1
ATOM 1557 C CA . ASP A 1 202 ? -25.246 2.082 -22.927 1.00 48.75 202 ASP A CA 1
ATOM 1558 C C . ASP A 1 202 ? -23.703 1.983 -23.071 1.00 48.75 202 ASP A C 1
ATOM 1560 O O . ASP A 1 202 ? -23.171 2.090 -24.174 1.00 48.75 202 ASP A O 1
ATOM 1564 N N . LYS A 1 203 ? -22.936 1.747 -21.993 1.00 51.00 203 LYS A N 1
ATOM 1565 C CA . LYS A 1 203 ? -21.447 1.696 -22.037 1.00 51.00 203 LYS A CA 1
ATOM 1566 C C . LYS A 1 203 ? -20.809 0.290 -22.060 1.00 51.00 203 LYS A C 1
ATOM 1568 O O . LYS A 1 203 ? -19.652 0.137 -21.682 1.00 51.00 203 LYS A O 1
ATOM 1573 N N . GLN A 1 204 ? -21.513 -0.753 -22.506 1.00 50.44 204 GLN A N 1
ATOM 1574 C CA . GLN A 1 204 ? -20.924 -2.103 -22.613 1.00 50.44 204 GLN A CA 1
ATOM 1575 C C . GLN A 1 204 ? -20.010 -2.393 -23.837 1.00 50.44 204 GLN A C 1
ATOM 1577 O O . GLN A 1 204 ? -19.121 -3.226 -23.669 1.00 50.44 204 GLN A O 1
ATOM 1582 N N . PRO A 1 205 ? -20.100 -1.740 -25.020 1.00 57.81 205 PRO A N 1
ATOM 1583 C CA . PRO A 1 205 ? -19.298 -2.158 -26.184 1.00 57.81 205 PRO A CA 1
ATOM 1584 C C . PRO A 1 205 ? -17.810 -1.760 -26.113 1.00 57.81 205 PRO A C 1
ATOM 1586 O O . PRO A 1 205 ? -16.993 -2.253 -26.886 1.00 57.81 205 PRO A O 1
ATOM 1589 N N . GLU A 1 206 ? -17.425 -0.880 -25.186 1.00 52.88 206 GLU A N 1
ATOM 1590 C CA . GLU A 1 206 ? -16.044 -0.392 -25.088 1.00 52.88 206 GLU A CA 1
ATOM 1591 C C . GLU A 1 206 ? -15.109 -1.403 -24.399 1.00 52.88 206 GLU A C 1
ATOM 1593 O O . GLU A 1 206 ? -13.940 -1.528 -24.775 1.00 52.88 206 GLU A O 1
ATOM 1598 N N . LEU A 1 207 ? -15.633 -2.195 -23.453 1.00 53.44 207 LEU A N 1
ATOM 1599 C CA . LEU A 1 207 ? -14.854 -3.209 -22.737 1.00 53.44 207 LEU A CA 1
ATOM 1600 C C . LEU A 1 207 ? -14.447 -4.376 -23.645 1.00 53.44 207 LEU A C 1
ATOM 1602 O O . LEU A 1 207 ? -13.317 -4.852 -23.555 1.00 53.44 207 LEU A O 1
ATOM 1606 N N . GLU A 1 208 ? -15.332 -4.805 -24.545 1.00 62.94 208 GLU A N 1
ATOM 1607 C CA . GLU A 1 208 ? -15.061 -5.916 -25.469 1.00 62.94 208 GLU A CA 1
ATOM 1608 C C . GLU A 1 208 ? -13.906 -5.581 -26.430 1.00 62.94 208 GLU A C 1
ATOM 1610 O O . GLU A 1 208 ? -13.019 -6.406 -26.650 1.00 62.94 208 GLU A O 1
ATOM 1615 N N . SER A 1 209 ? -13.825 -4.325 -26.888 1.00 73.50 209 SER A N 1
ATOM 1616 C CA . SER A 1 209 ? -12.725 -3.848 -27.740 1.00 73.50 209 SER A CA 1
ATOM 1617 C C . SER A 1 209 ? -11.365 -3.815 -27.023 1.00 73.50 209 SER A C 1
ATOM 1619 O O . SER A 1 209 ? -10.323 -4.050 -27.642 1.00 73.50 209 SER A O 1
ATOM 1621 N N . LYS A 1 210 ? -11.348 -3.550 -25.706 1.00 62.81 210 LYS A N 1
ATOM 1622 C CA . LYS A 1 210 ? -10.116 -3.557 -24.899 1.00 62.81 210 LYS A CA 1
ATOM 1623 C C . LYS A 1 210 ? -9.627 -4.989 -24.650 1.00 62.81 210 LYS A C 1
ATOM 1625 O O . LYS A 1 210 ? -8.423 -5.228 -24.712 1.00 62.81 210 LYS A O 1
ATOM 1630 N N . VAL A 1 211 ? -10.537 -5.944 -24.445 1.00 62.75 211 VAL A N 1
ATOM 1631 C CA . VAL A 1 211 ? -10.189 -7.369 -24.285 1.00 62.75 211 VAL A CA 1
ATOM 1632 C C . VAL A 1 211 ? -9.598 -7.944 -25.578 1.00 62.75 211 VAL A C 1
ATOM 1634 O O . VAL A 1 211 ? -8.551 -8.587 -25.532 1.00 62.75 211 VAL A O 1
ATOM 1637 N N . GLU A 1 212 ? -10.176 -7.627 -26.741 1.00 77.44 212 GLU A N 1
ATOM 1638 C CA . GLU A 1 212 ? -9.668 -8.109 -28.034 1.00 77.44 212 GLU A CA 1
ATOM 1639 C C . GLU A 1 212 ? -8.252 -7.581 -28.347 1.00 77.44 212 GLU A C 1
ATOM 1641 O O . GLU A 1 212 ? -7.391 -8.328 -28.820 1.00 77.44 212 GLU A O 1
ATOM 1646 N N . LYS A 1 213 ? -7.955 -6.320 -27.997 1.00 74.25 213 LYS A N 1
ATOM 1647 C CA . LYS A 1 213 ? -6.599 -5.751 -28.120 1.00 74.25 213 LYS A CA 1
ATOM 1648 C C . LYS A 1 213 ? -5.578 -6.456 -27.219 1.00 74.25 213 LYS A C 1
ATOM 1650 O O . LYS A 1 213 ? -4.437 -6.658 -27.636 1.00 74.25 213 LYS A O 1
ATOM 1655 N N . ILE A 1 214 ? -5.971 -6.855 -26.008 1.00 61.22 214 ILE A N 1
ATOM 1656 C CA . ILE A 1 214 ? -5.090 -7.570 -25.070 1.00 61.22 214 ILE A CA 1
ATOM 1657 C C . ILE A 1 214 ? -4.761 -8.973 -25.595 1.00 61.22 214 ILE A C 1
ATOM 1659 O O . ILE A 1 214 ? -3.605 -9.400 -25.528 1.00 61.22 214 ILE A O 1
ATOM 1663 N N . ASP A 1 215 ? -5.735 -9.682 -26.161 1.00 76.50 215 ASP A N 1
ATOM 1664 C CA . ASP A 1 215 ? -5.507 -11.023 -26.706 1.00 76.50 215 ASP A CA 1
ATOM 1665 C C . ASP A 1 215 ? -4.699 -10.986 -28.017 1.00 76.50 215 ASP A C 1
ATOM 1667 O O . ASP A 1 215 ? -3.797 -11.809 -28.224 1.00 76.50 215 ASP A O 1
ATOM 1671 N N . ALA A 1 216 ?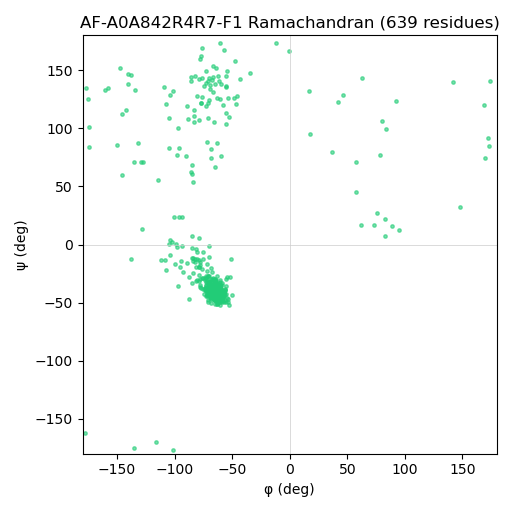 -4.910 -9.971 -28.862 1.00 78.44 216 ALA A N 1
ATOM 1672 C CA . ALA A 1 216 ? -4.057 -9.711 -30.023 1.00 78.44 216 ALA A CA 1
ATOM 1673 C C . ALA A 1 216 ? -2.597 -9.425 -29.615 1.00 78.44 216 ALA A C 1
ATOM 1675 O O . ALA A 1 216 ? -1.659 -9.935 -30.232 1.00 78.44 216 ALA A O 1
ATOM 1676 N N . PHE A 1 217 ? -2.383 -8.680 -28.527 1.00 71.12 217 PHE A N 1
ATOM 1677 C CA . PHE A 1 217 ? -1.044 -8.417 -28.001 1.00 71.12 217 PHE A CA 1
ATOM 1678 C C . PHE A 1 217 ? -0.368 -9.685 -27.457 1.00 71.12 217 PHE A C 1
ATOM 1680 O O . PHE A 1 217 ? 0.783 -9.965 -27.800 1.00 71.12 217 PHE A O 1
ATOM 1687 N N . LYS A 1 218 ? -1.083 -10.504 -26.672 1.00 75.62 218 LYS A N 1
ATOM 1688 C CA . LYS A 1 218 ? -0.559 -11.783 -26.153 1.00 75.62 218 LYS A CA 1
ATOM 1689 C C . LYS A 1 218 ? -0.162 -12.737 -27.279 1.00 75.62 218 LYS A C 1
ATOM 1691 O O . LYS A 1 218 ? 0.915 -13.324 -27.239 1.00 75.62 218 LYS A O 1
ATOM 1696 N N . THR A 1 219 ? -0.996 -12.859 -28.311 1.00 84.94 219 THR A N 1
ATOM 1697 C CA . THR A 1 219 ? -0.688 -13.722 -29.463 1.00 84.94 219 THR A CA 1
ATOM 1698 C C . THR A 1 219 ? 0.492 -13.206 -30.285 1.00 84.94 219 THR A C 1
ATOM 1700 O O . THR A 1 219 ? 1.279 -14.013 -30.778 1.00 84.94 219 THR A O 1
ATOM 1703 N N . SER A 1 220 ? 0.663 -11.886 -30.412 1.00 80.56 220 SER A N 1
ATOM 1704 C CA . SER A 1 220 ? 1.850 -11.304 -31.050 1.00 80.56 220 SER A CA 1
ATOM 1705 C C . SER A 1 220 ? 3.119 -11.571 -30.241 1.00 80.56 220 SER A C 1
ATOM 1707 O O . SER A 1 220 ? 4.140 -11.935 -30.818 1.00 80.56 220 SER A O 1
ATOM 1709 N N . ARG A 1 221 ? 3.056 -11.445 -28.911 1.00 84.25 221 ARG A N 1
ATOM 1710 C CA . ARG A 1 221 ? 4.196 -11.700 -28.021 1.00 84.25 221 ARG A CA 1
ATOM 1711 C C . ARG A 1 221 ? 4.657 -13.156 -28.077 1.00 84.25 221 ARG A C 1
ATOM 1713 O O . ARG A 1 221 ? 5.844 -13.396 -28.262 1.00 84.25 221 ARG A O 1
ATOM 1720 N N . ASN A 1 222 ? 3.724 -14.107 -28.026 1.00 86.38 222 ASN A N 1
ATOM 1721 C CA . ASN A 1 222 ? 4.056 -15.532 -28.118 1.00 86.38 222 ASN A CA 1
ATOM 1722 C C . ASN A 1 222 ? 4.738 -15.879 -29.455 1.00 86.38 222 ASN A C 1
ATOM 1724 O O . ASN A 1 222 ? 5.654 -16.690 -29.487 1.00 86.38 222 ASN A O 1
ATOM 1728 N N . LYS A 1 223 ? 4.341 -15.237 -30.565 1.00 94.38 223 LYS A N 1
ATOM 1729 C CA . LYS A 1 223 ? 5.001 -15.438 -31.869 1.00 94.38 223 LYS A CA 1
ATOM 1730 C C . LYS A 1 223 ? 6.436 -14.916 -31.891 1.00 94.38 223 LYS A C 1
ATOM 1732 O O . LYS A 1 223 ? 7.279 -15.526 -32.540 1.00 94.38 223 LYS A O 1
ATOM 1737 N N . VAL A 1 224 ? 6.705 -13.787 -31.234 1.00 90.19 224 VAL A N 1
ATOM 1738 C CA . VAL A 1 224 ? 8.068 -13.242 -31.118 1.00 90.19 224 VAL A CA 1
ATOM 1739 C C . VAL A 1 224 ? 8.942 -14.203 -30.314 1.00 90.19 224 VAL A C 1
ATOM 1741 O O . VAL A 1 224 ? 10.010 -14.581 -30.785 1.00 90.19 224 VAL A O 1
ATOM 1744 N N . GLU A 1 225 ? 8.441 -14.688 -29.179 1.00 91.94 225 GLU A N 1
ATOM 1745 C CA . GLU A 1 225 ? 9.140 -15.659 -28.325 1.00 91.94 225 GLU A CA 1
ATOM 1746 C C . GLU A 1 225 ? 9.447 -16.973 -29.071 1.00 91.94 225 GLU A C 1
ATOM 1748 O O . GLU A 1 225 ? 10.575 -17.461 -29.048 1.00 91.94 225 GLU A O 1
ATOM 1753 N N . GLU A 1 226 ? 8.495 -17.501 -29.850 1.00 95.19 226 GLU A N 1
ATOM 1754 C CA . GLU A 1 226 ? 8.724 -18.684 -30.695 1.00 95.19 226 GLU A CA 1
ATOM 1755 C C . GLU A 1 226 ? 9.816 -18.468 -31.763 1.00 95.19 226 GLU A C 1
ATOM 1757 O O . GLU A 1 226 ? 10.574 -19.393 -32.084 1.00 95.19 226 GLU A O 1
ATOM 1762 N N . LEU A 1 227 ? 9.904 -17.264 -32.344 1.00 95.19 227 LEU A N 1
ATOM 1763 C CA . LEU A 1 227 ? 10.943 -16.918 -33.321 1.00 95.19 227 LEU A CA 1
ATOM 1764 C C . LEU A 1 227 ? 12.324 -16.829 -32.665 1.00 95.19 227 LEU A C 1
ATOM 1766 O O . LEU A 1 227 ? 13.297 -17.314 -33.250 1.00 95.19 227 LEU A O 1
ATOM 1770 N N . GLU A 1 228 ? 12.403 -16.252 -31.467 1.00 93.12 228 GLU A N 1
ATOM 1771 C CA . GLU A 1 228 ? 13.631 -16.145 -30.676 1.00 93.12 228 GLU A CA 1
ATOM 1772 C C . GLU A 1 228 ? 14.158 -17.525 -30.277 1.00 93.12 228 GLU A C 1
ATOM 1774 O O . GLU A 1 228 ? 15.302 -17.866 -30.588 1.00 93.12 228 GLU A O 1
ATOM 1779 N N . ASP A 1 229 ? 13.306 -18.373 -29.700 1.00 94.50 229 ASP A N 1
ATOM 1780 C CA . ASP A 1 229 ? 13.661 -19.740 -29.312 1.00 94.50 229 ASP A CA 1
ATOM 1781 C C . ASP A 1 229 ? 14.176 -20.560 -30.497 1.00 94.50 229 ASP A C 1
ATOM 1783 O O . ASP A 1 229 ? 15.146 -21.325 -30.395 1.00 94.50 229 ASP A O 1
ATOM 1787 N N . ARG A 1 230 ? 13.533 -20.405 -31.658 1.00 96.25 230 ARG A N 1
ATOM 1788 C CA . ARG A 1 230 ? 13.969 -21.064 -32.888 1.00 96.25 230 ARG A CA 1
ATOM 1789 C C . ARG A 1 230 ? 15.316 -20.526 -33.363 1.00 96.25 230 ARG A C 1
ATOM 1791 O O . ARG A 1 230 ? 16.157 -21.320 -33.786 1.00 96.25 230 ARG A O 1
ATOM 1798 N N . ALA A 1 231 ? 15.528 -19.214 -33.302 1.00 97.12 231 ALA A N 1
ATOM 1799 C CA . ALA A 1 231 ? 16.795 -18.602 -33.678 1.00 97.12 231 ALA A CA 1
ATOM 1800 C C . ALA A 1 231 ? 17.941 -19.093 -32.781 1.00 97.12 231 ALA A C 1
ATOM 1802 O O . ALA A 1 231 ? 18.988 -19.473 -33.302 1.00 97.12 231 ALA A O 1
ATOM 1803 N N . PHE A 1 232 ? 17.742 -19.182 -31.462 1.00 95.75 232 PHE A N 1
ATOM 1804 C CA . PHE A 1 232 ? 18.776 -19.660 -30.539 1.00 95.75 232 PHE A CA 1
ATOM 1805 C C . PHE A 1 232 ? 19.157 -21.125 -30.767 1.00 95.75 232 PHE A C 1
ATOM 1807 O O . PHE A 1 232 ? 20.346 -21.444 -30.789 1.00 95.75 232 PHE A O 1
ATOM 1814 N N . LYS A 1 233 ? 18.186 -22.002 -31.051 1.00 95.94 233 LYS A N 1
ATOM 1815 C CA . LYS A 1 233 ? 18.476 -23.399 -31.425 1.00 95.94 233 LYS A CA 1
ATOM 1816 C C . LYS A 1 233 ? 19.331 -23.490 -32.691 1.00 95.94 233 LYS A C 1
ATOM 1818 O O . LYS A 1 233 ? 20.300 -24.244 -32.727 1.00 95.94 233 LYS A O 1
ATOM 1823 N N . LEU A 1 234 ? 19.008 -22.686 -33.706 1.00 95.94 234 LEU A N 1
ATOM 1824 C CA . LEU A 1 234 ? 19.769 -22.639 -34.957 1.00 95.94 234 LEU A CA 1
ATOM 1825 C C . LEU A 1 234 ? 21.173 -22.041 -34.776 1.00 95.94 234 LEU A C 1
ATOM 1827 O O . LEU A 1 234 ? 22.093 -22.427 -35.492 1.00 95.94 234 LEU A O 1
ATOM 1831 N N . ILE A 1 235 ? 21.373 -21.130 -33.818 1.00 96.31 235 ILE A N 1
ATOM 1832 C CA . ILE A 1 235 ? 22.712 -20.622 -33.480 1.00 96.31 235 ILE A CA 1
ATOM 1833 C C . ILE A 1 235 ? 23.598 -21.752 -32.955 1.00 96.31 235 ILE A C 1
ATOM 1835 O O . ILE A 1 235 ? 24.767 -21.832 -33.334 1.00 96.31 235 ILE A O 1
ATOM 1839 N N . ASP A 1 236 ? 23.070 -22.607 -32.084 1.00 95.25 236 ASP A N 1
ATOM 1840 C CA . ASP A 1 236 ? 23.836 -23.726 -31.539 1.00 95.25 236 ASP A CA 1
ATOM 1841 C C . ASP A 1 236 ? 24.104 -24.798 -32.601 1.00 95.25 236 ASP A C 1
ATOM 1843 O O . ASP A 1 236 ? 25.225 -25.297 -32.690 1.00 95.25 236 ASP A O 1
ATOM 1847 N N . GLU A 1 237 ? 23.143 -25.062 -33.490 1.00 96.44 237 GLU A N 1
ATOM 1848 C CA . GLU A 1 237 ? 23.348 -25.918 -34.665 1.00 96.44 237 GLU A CA 1
ATOM 1849 C C . GLU A 1 237 ? 24.438 -25.364 -35.598 1.00 96.44 237 GLU A C 1
ATOM 1851 O O . GLU A 1 237 ? 25.352 -26.090 -35.984 1.00 96.44 237 GLU A O 1
ATOM 1856 N N . ALA A 1 238 ? 24.415 -24.062 -35.904 1.00 95.62 238 ALA A N 1
ATOM 1857 C CA . ALA A 1 238 ? 25.428 -23.420 -36.743 1.00 95.62 238 ALA A CA 1
ATOM 1858 C C . ALA A 1 238 ? 26.843 -23.523 -36.149 1.00 95.62 238 ALA A C 1
ATOM 1860 O O . ALA A 1 238 ? 27.815 -23.688 -36.893 1.00 95.62 238 ALA A O 1
ATOM 1861 N N . LYS A 1 239 ? 26.976 -23.470 -34.815 1.00 94.12 239 LYS A N 1
ATOM 1862 C CA . LYS A 1 239 ? 28.265 -23.692 -34.139 1.00 94.12 239 LYS A CA 1
ATOM 1863 C C . LYS A 1 239 ? 28.751 -25.126 -34.331 1.00 94.12 239 LYS A C 1
ATOM 1865 O O . LYS A 1 239 ? 29.899 -25.309 -34.718 1.00 94.12 239 LYS A O 1
ATOM 1870 N N . VAL A 1 240 ? 27.880 -26.120 -34.140 1.00 95.25 240 VAL A N 1
ATOM 1871 C CA . VAL A 1 240 ? 28.220 -27.538 -34.356 1.00 95.25 240 VAL A CA 1
ATOM 1872 C C . VAL A 1 240 ? 28.627 -27.792 -35.813 1.00 95.25 240 VAL A C 1
ATOM 1874 O O . VAL A 1 240 ? 29.645 -28.431 -36.063 1.00 95.25 240 VAL A O 1
ATOM 1877 N N . LEU A 1 241 ? 27.901 -27.226 -36.784 1.00 94.62 241 LEU A N 1
ATOM 1878 C CA . LEU A 1 241 ? 28.256 -27.305 -38.209 1.00 94.62 241 LEU A CA 1
ATOM 1879 C C . LEU A 1 241 ? 29.623 -26.663 -38.498 1.00 94.62 241 LEU A C 1
ATOM 1881 O O . LEU A 1 241 ? 30.403 -27.173 -39.301 1.00 94.62 241 LEU A O 1
ATOM 1885 N N . THR A 1 242 ? 29.945 -25.561 -37.816 1.00 92.62 242 THR A N 1
ATOM 1886 C CA . THR A 1 242 ? 31.253 -24.898 -37.934 1.00 92.62 242 THR A CA 1
ATOM 1887 C C . THR A 1 242 ? 32.380 -25.764 -37.360 1.00 92.62 242 THR A C 1
ATOM 1889 O O . THR A 1 242 ? 33.454 -25.839 -37.961 1.00 92.62 242 THR A O 1
ATOM 1892 N N . GLU A 1 243 ? 32.143 -26.445 -36.235 1.00 92.31 243 GLU A N 1
ATOM 1893 C CA . GLU A 1 243 ? 33.093 -27.383 -35.615 1.00 92.31 243 GLU A CA 1
ATOM 1894 C C . GLU A 1 243 ? 33.334 -28.628 -36.483 1.00 92.31 243 GLU A C 1
ATOM 1896 O O . GLU A 1 243 ? 34.468 -29.094 -36.583 1.00 92.31 243 GLU A O 1
ATOM 1901 N N . ASN A 1 244 ? 32.302 -29.111 -37.180 1.00 94.25 244 ASN A N 1
ATOM 1902 C CA . ASN A 1 244 ? 32.383 -30.247 -38.106 1.00 94.25 244 ASN A CA 1
ATOM 1903 C C . ASN A 1 244 ? 32.983 -29.891 -39.483 1.00 94.25 244 ASN A C 1
ATOM 1905 O O . ASN A 1 244 ? 33.017 -30.729 -40.381 1.00 94.25 244 ASN A O 1
ATOM 1909 N N . GLU A 1 245 ? 33.463 -28.657 -39.666 1.00 94.19 245 GLU A N 1
ATOM 1910 C CA . GLU A 1 245 ? 33.963 -28.105 -40.934 1.00 94.19 245 GLU A CA 1
ATOM 1911 C C . GLU A 1 245 ? 32.930 -28.023 -42.080 1.00 94.19 245 GLU A C 1
ATOM 1913 O O . GLU A 1 245 ? 33.289 -27.798 -43.243 1.00 94.19 245 GLU A O 1
ATOM 1918 N N . GLU A 1 246 ? 31.637 -28.123 -41.773 1.00 96.88 246 GLU A N 1
ATOM 1919 C CA . GLU A 1 246 ? 30.518 -28.012 -42.719 1.00 96.88 246 GLU A CA 1
ATOM 1920 C C . GLU A 1 246 ? 30.140 -26.536 -42.949 1.00 96.88 246 GLU A C 1
ATOM 1922 O O . GLU A 1 246 ? 28.999 -26.095 -42.808 1.00 96.88 246 GLU A O 1
ATOM 1927 N N . TYR A 1 247 ? 31.132 -25.727 -43.333 1.00 95.12 247 TYR A N 1
ATOM 1928 C CA . TYR A 1 247 ? 31.029 -24.261 -43.325 1.00 95.12 247 TYR A CA 1
ATOM 1929 C C . TYR A 1 247 ? 29.928 -23.685 -44.223 1.00 95.12 247 TYR A C 1
ATOM 1931 O O . TYR A 1 247 ? 29.383 -22.625 -43.925 1.00 95.12 247 TYR A O 1
ATOM 1939 N N . ARG A 1 248 ? 29.590 -24.353 -45.333 1.00 93.38 248 ARG A N 1
ATOM 1940 C CA . ARG A 1 248 ? 28.517 -23.883 -46.229 1.00 93.38 248 ARG A CA 1
ATOM 1941 C C . ARG A 1 248 ? 27.147 -23.976 -45.565 1.00 93.38 248 ARG A C 1
ATOM 1943 O O . ARG A 1 248 ? 26.332 -23.074 -45.740 1.00 93.38 248 ARG A O 1
ATOM 1950 N N . GLU A 1 249 ? 26.916 -25.050 -44.818 1.00 95.44 249 GLU A N 1
ATOM 1951 C CA . GLU A 1 249 ? 25.668 -25.268 -44.091 1.00 95.44 249 GLU A CA 1
ATOM 1952 C C . GLU A 1 249 ? 25.604 -24.328 -42.889 1.00 95.44 249 GLU A C 1
ATOM 1954 O O . GLU A 1 249 ? 24.616 -23.615 -42.738 1.00 95.44 249 GLU A O 1
ATOM 1959 N N . ALA A 1 250 ? 26.707 -24.191 -42.143 1.00 96.12 250 ALA A N 1
ATOM 1960 C CA . ALA A 1 250 ? 26.820 -23.217 -41.057 1.00 96.12 250 ALA A CA 1
ATOM 1961 C C . ALA A 1 250 ? 26.502 -21.779 -41.512 1.00 96.12 250 ALA A C 1
ATOM 1963 O O . ALA A 1 250 ? 25.726 -21.079 -40.859 1.00 96.12 250 ALA A O 1
ATOM 1964 N N . LEU A 1 251 ? 27.051 -21.343 -42.655 1.00 96.44 251 LEU A N 1
ATOM 1965 C CA . LEU A 1 251 ? 26.794 -20.010 -43.211 1.00 96.44 251 LEU A CA 1
ATOM 1966 C C . LEU A 1 251 ? 25.307 -19.813 -43.547 1.00 96.44 251 LEU A C 1
ATOM 1968 O O . LEU A 1 251 ? 24.724 -18.791 -43.189 1.00 96.44 251 LEU A O 1
ATOM 1972 N N . SER A 1 252 ? 24.682 -20.811 -44.181 1.00 96.25 252 SER A N 1
ATOM 1973 C CA . SER A 1 252 ? 23.244 -20.796 -44.470 1.00 96.25 252 SER A CA 1
ATOM 1974 C C . SER A 1 252 ? 22.416 -20.687 -43.186 1.00 96.25 252 SER A C 1
ATOM 1976 O O . SER A 1 252 ? 21.482 -19.885 -43.117 1.00 96.25 252 SER A O 1
ATOM 1978 N N . THR A 1 253 ? 22.774 -21.443 -42.146 1.00 95.88 253 THR A N 1
ATOM 1979 C CA . THR A 1 253 ? 22.081 -21.421 -40.853 1.00 95.88 253 THR A CA 1
ATOM 1980 C C . THR A 1 253 ? 22.203 -20.059 -40.168 1.00 95.88 253 THR A C 1
ATOM 1982 O O . THR A 1 253 ? 21.192 -19.519 -39.717 1.00 95.88 253 THR A O 1
ATOM 1985 N N . TYR A 1 254 ? 23.382 -19.424 -40.179 1.00 97.62 254 TYR A N 1
ATOM 1986 C CA . TYR A 1 254 ? 23.549 -18.059 -39.660 1.00 97.62 254 TYR A CA 1
ATOM 1987 C C . TYR A 1 254 ? 22.710 -17.020 -40.419 1.00 97.62 254 TYR A C 1
ATOM 1989 O O . TYR A 1 254 ? 22.121 -16.129 -39.799 1.00 97.62 254 TYR A O 1
ATOM 1997 N N . THR A 1 255 ? 22.572 -17.148 -41.743 1.00 96.31 255 THR A N 1
ATOM 1998 C CA . THR A 1 255 ? 21.676 -16.277 -42.517 1.00 96.31 255 THR A CA 1
ATOM 1999 C C . THR A 1 255 ? 20.205 -16.462 -42.110 1.00 96.31 255 THR A C 1
ATOM 2001 O O . THR A 1 255 ? 19.470 -15.475 -42.019 1.00 96.31 255 THR A O 1
ATOM 2004 N N . ILE A 1 256 ? 19.765 -17.695 -41.819 1.00 96.56 256 ILE A N 1
ATOM 2005 C CA . ILE A 1 256 ? 18.399 -17.973 -41.333 1.00 96.56 256 ILE A CA 1
ATOM 2006 C C . ILE A 1 256 ? 18.176 -17.336 -39.957 1.00 96.56 256 ILE A C 1
ATOM 2008 O O . ILE A 1 256 ? 17.178 -16.640 -39.771 1.00 96.56 256 ILE A O 1
ATOM 2012 N N . VAL A 1 257 ? 19.114 -17.519 -39.024 1.00 97.38 257 VAL A N 1
ATOM 2013 C CA . VAL A 1 257 ? 19.076 -16.914 -37.680 1.00 97.38 257 VAL A CA 1
ATOM 2014 C C . VAL A 1 257 ? 18.909 -15.398 -37.765 1.00 97.38 257 VAL A C 1
ATOM 2016 O O . VAL A 1 257 ? 18.017 -14.838 -37.133 1.00 97.38 257 VAL A O 1
ATOM 2019 N N . LYS A 1 258 ? 19.729 -14.731 -38.584 1.00 97.31 258 LYS A N 1
ATOM 2020 C CA . LYS A 1 258 ? 19.670 -13.277 -38.787 1.00 97.31 258 LYS A CA 1
ATOM 2021 C C . LYS A 1 258 ? 18.279 -12.809 -39.224 1.00 97.31 258 LYS A C 1
ATOM 2023 O O . LYS A 1 258 ? 17.784 -11.805 -38.722 1.00 97.31 258 LYS A O 1
ATOM 2028 N N . ASN A 1 259 ? 17.641 -13.535 -40.142 1.00 96.44 259 ASN A N 1
ATOM 2029 C CA . ASN A 1 259 ? 16.296 -13.197 -40.610 1.00 96.44 259 ASN A CA 1
ATOM 2030 C C . ASN A 1 259 ? 15.230 -13.447 -39.532 1.00 96.44 259 ASN A C 1
ATOM 2032 O O . ASN A 1 259 ? 14.312 -12.642 -39.402 1.00 96.44 259 ASN A O 1
ATOM 2036 N N . LEU A 1 260 ? 15.352 -14.525 -38.747 1.00 96.12 260 LEU A N 1
ATOM 2037 C CA . LEU A 1 260 ? 14.435 -14.806 -37.636 1.00 96.12 260 LEU A CA 1
ATOM 2038 C C . LEU A 1 260 ? 14.497 -13.718 -36.559 1.00 96.12 260 LEU A C 1
ATOM 2040 O O . LEU A 1 260 ? 13.449 -13.238 -36.142 1.00 96.12 260 LEU A O 1
ATOM 2044 N N . LEU A 1 261 ? 15.698 -13.279 -36.176 1.00 95.81 261 LEU A N 1
ATOM 2045 C CA . LEU A 1 261 ? 15.871 -12.232 -35.165 1.00 95.81 261 LEU A CA 1
ATOM 2046 C C . LEU A 1 261 ? 15.386 -10.863 -35.656 1.00 95.81 261 LEU A C 1
ATOM 2048 O O . LEU A 1 261 ? 14.689 -10.166 -34.926 1.00 95.81 261 LEU A O 1
ATOM 2052 N N . ARG A 1 262 ? 15.639 -10.507 -36.925 1.00 96.81 262 ARG A N 1
ATOM 2053 C CA . ARG A 1 262 ? 15.048 -9.294 -37.523 1.00 96.81 262 ARG A CA 1
ATOM 2054 C C . ARG A 1 262 ? 13.518 -9.337 -37.517 1.00 96.81 262 ARG A C 1
ATOM 2056 O O . ARG A 1 262 ? 12.883 -8.329 -37.234 1.00 96.81 262 ARG A O 1
ATOM 2063 N N . ASN A 1 263 ? 12.925 -10.500 -37.790 1.00 95.06 263 ASN A N 1
ATOM 2064 C CA . ASN A 1 263 ? 11.470 -10.677 -37.741 1.00 95.06 263 ASN A CA 1
ATOM 2065 C C . ASN A 1 263 ? 10.915 -10.652 -36.308 1.00 95.06 263 ASN A C 1
ATOM 2067 O O . ASN A 1 263 ? 9.763 -10.273 -36.119 1.00 95.06 263 ASN A O 1
ATOM 2071 N N . ALA A 1 264 ? 11.721 -11.035 -35.316 1.00 94.12 264 ALA A N 1
ATOM 2072 C CA . ALA A 1 264 ? 11.405 -10.896 -33.897 1.00 94.12 264 ALA A CA 1
ATOM 2073 C C . ALA A 1 264 ? 11.537 -9.442 -33.393 1.00 94.12 264 ALA A C 1
ATOM 2075 O O . ALA A 1 264 ? 11.153 -9.149 -32.267 1.00 94.12 264 ALA A O 1
ATOM 2076 N N . GLY A 1 265 ? 12.039 -8.519 -34.224 1.00 93.38 265 GLY A N 1
ATOM 2077 C CA . GLY A 1 265 ? 12.195 -7.104 -33.881 1.00 93.38 265 GLY A CA 1
ATOM 2078 C C . GLY A 1 265 ? 13.529 -6.753 -33.221 1.00 93.38 265 GLY A C 1
ATOM 2079 O O . GLY A 1 265 ? 13.639 -5.671 -32.652 1.00 93.38 265 GLY A O 1
ATOM 2080 N N . TRP A 1 266 ? 14.534 -7.633 -33.300 1.00 95.50 266 TRP A N 1
ATOM 2081 C CA . TRP A 1 266 ? 15.880 -7.341 -32.806 1.00 95.50 266 TRP A CA 1
ATOM 2082 C C . TRP A 1 266 ? 16.551 -6.282 -33.678 1.00 95.50 266 TRP A C 1
ATOM 2084 O O . TRP A 1 266 ? 16.475 -6.330 -34.913 1.00 95.50 266 TRP A O 1
ATOM 2094 N N . ASP A 1 267 ? 17.226 -5.339 -33.028 1.00 91.50 267 ASP A N 1
ATOM 2095 C CA . ASP A 1 267 ? 17.961 -4.288 -33.718 1.00 91.50 267 ASP A CA 1
ATOM 2096 C C . ASP A 1 267 ? 19.287 -4.806 -34.309 1.00 91.50 267 ASP A C 1
ATOM 2098 O O . ASP A 1 267 ? 19.734 -5.937 -34.087 1.00 91.50 267 ASP A O 1
ATOM 2102 N N . GLU A 1 268 ? 19.917 -3.983 -35.144 1.00 92.25 268 GLU A N 1
ATOM 2103 C CA . GLU A 1 268 ? 21.124 -4.384 -35.867 1.00 92.25 268 GLU A CA 1
ATOM 2104 C C . GLU A 1 268 ? 22.358 -4.499 -34.950 1.00 92.25 268 GLU A C 1
ATOM 2106 O O . GLU A 1 268 ? 23.270 -5.268 -35.256 1.00 92.25 268 GLU A O 1
ATOM 2111 N N . GLU A 1 269 ? 22.355 -3.811 -33.802 1.00 87.25 269 GLU A N 1
ATOM 2112 C CA . GLU A 1 269 ? 23.420 -3.856 -32.791 1.00 87.25 269 GLU A CA 1
ATOM 2113 C C . GLU A 1 269 ? 23.373 -5.171 -31.997 1.00 87.25 269 GLU A C 1
ATOM 2115 O O . GLU A 1 269 ? 24.391 -5.834 -31.794 1.00 87.25 269 GLU A O 1
ATOM 2120 N N . GLN A 1 270 ? 22.178 -5.621 -31.617 1.00 87.38 270 GLN A N 1
ATOM 2121 C CA . GLN A 1 270 ? 21.952 -6.892 -30.934 1.00 87.38 270 GLN A CA 1
ATOM 2122 C C . GLN A 1 270 ? 22.286 -8.097 -31.827 1.00 87.38 270 GLN A C 1
ATOM 2124 O O . GLN A 1 270 ? 22.722 -9.139 -31.330 1.00 87.38 270 GLN A O 1
ATOM 2129 N N . ILE A 1 271 ? 22.113 -7.963 -33.148 1.00 96.56 271 ILE A N 1
ATOM 2130 C CA . ILE A 1 271 ? 22.431 -9.007 -34.138 1.00 96.56 271 ILE A CA 1
ATOM 2131 C C . ILE A 1 271 ? 23.921 -8.981 -34.542 1.00 96.56 271 ILE A C 1
ATOM 2133 O O . ILE A 1 271 ? 24.432 -9.959 -35.100 1.00 96.56 271 ILE A O 1
ATOM 2137 N N . GLU A 1 272 ? 24.666 -7.919 -34.218 1.00 93.62 272 GLU A N 1
ATOM 2138 C CA . GLU A 1 272 ? 26.081 -7.751 -34.580 1.00 93.62 272 GLU A CA 1
ATOM 2139 C C . GLU A 1 272 ? 26.975 -8.962 -34.233 1.00 93.62 272 GLU A C 1
ATOM 2141 O O . GLU A 1 272 ? 27.744 -9.397 -35.100 1.00 93.62 272 GLU A O 1
ATOM 2146 N N . PRO A 1 273 ? 26.863 -9.606 -33.050 1.00 92.94 273 PRO A N 1
ATOM 2147 C CA . PRO A 1 273 ? 27.674 -10.780 -32.728 1.00 92.94 273 PRO A CA 1
ATOM 2148 C C . PRO A 1 273 ? 27.480 -11.941 -33.712 1.00 92.94 273 PRO A C 1
ATOM 2150 O O . PRO A 1 273 ? 28.426 -12.673 -34.001 1.00 92.94 273 PRO A O 1
ATOM 2153 N N . ILE A 1 274 ? 26.269 -12.103 -34.249 1.00 95.88 274 ILE A N 1
ATOM 2154 C CA . ILE A 1 274 ? 25.929 -13.156 -35.213 1.00 95.88 274 ILE A CA 1
ATOM 2155 C C . ILE A 1 274 ? 26.498 -12.808 -36.591 1.00 95.88 274 ILE A C 1
ATOM 2157 O O . ILE A 1 274 ? 27.048 -13.680 -37.260 1.00 95.88 274 ILE A O 1
ATOM 2161 N N . LEU A 1 275 ? 26.460 -11.530 -36.982 1.00 93.31 275 LEU A N 1
ATOM 2162 C CA . LEU A 1 275 ? 27.093 -11.043 -38.214 1.00 93.31 275 LEU A CA 1
ATOM 2163 C C . LEU A 1 275 ? 28.612 -11.245 -38.205 1.00 93.31 275 LEU A C 1
ATOM 2165 O O . LEU A 1 275 ? 29.203 -11.551 -39.241 1.00 93.31 275 LEU A O 1
ATOM 2169 N N . ILE A 1 276 ? 29.255 -11.079 -37.046 1.00 92.88 276 ILE A N 1
ATOM 2170 C CA . ILE A 1 276 ? 30.692 -11.332 -36.891 1.00 92.88 276 ILE A CA 1
ATOM 2171 C C . ILE A 1 276 ? 31.005 -12.819 -37.117 1.00 92.88 276 ILE A C 1
ATOM 2173 O O . ILE A 1 276 ? 31.953 -13.133 -37.836 1.00 92.88 276 ILE A O 1
ATOM 2177 N N . GLN A 1 277 ? 30.199 -13.729 -36.558 1.00 92.69 277 GLN A N 1
ATOM 2178 C CA . GLN A 1 277 ? 30.366 -15.174 -36.770 1.00 92.69 277 GLN A CA 1
ATOM 2179 C C . GLN A 1 277 ? 30.112 -15.573 -38.232 1.00 92.69 277 GLN A C 1
ATOM 2181 O O . GLN A 1 277 ? 30.906 -16.312 -38.810 1.00 92.69 277 GLN A O 1
ATOM 2186 N N . GLU A 1 278 ? 29.068 -15.024 -38.864 1.00 95.75 278 GLU A N 1
ATOM 2187 C CA . GLU A 1 278 ? 28.761 -15.234 -40.288 1.00 95.75 278 GLU A CA 1
ATOM 2188 C C . GLU A 1 278 ? 29.954 -14.839 -41.179 1.00 95.75 278 GLU A C 1
ATOM 2190 O O . GLU A 1 278 ? 30.393 -15.623 -42.024 1.00 95.75 278 GLU A O 1
ATOM 2195 N N . LYS A 1 279 ? 30.543 -13.656 -40.939 1.00 95.06 279 LYS A N 1
ATOM 2196 C CA . LYS A 1 279 ? 31.731 -13.176 -41.667 1.00 95.06 279 LYS A CA 1
ATOM 2197 C C . LYS A 1 279 ? 32.955 -14.065 -41.453 1.00 95.06 279 LYS A C 1
ATOM 2199 O O . LYS A 1 279 ? 33.668 -14.342 -42.412 1.00 95.06 279 LYS A O 1
ATOM 2204 N N . LEU A 1 280 ? 33.191 -14.536 -40.229 1.00 93.25 280 LEU A N 1
ATOM 2205 C CA . LEU A 1 280 ? 34.320 -15.420 -39.928 1.00 93.25 280 LEU A CA 1
ATOM 2206 C C . LEU A 1 280 ? 34.221 -16.740 -40.706 1.00 93.25 280 LEU A C 1
ATOM 2208 O O . LEU A 1 280 ? 35.189 -17.166 -41.334 1.00 93.25 280 LEU A O 1
ATOM 2212 N N . VAL A 1 281 ? 33.042 -17.369 -40.706 1.00 93.81 281 VAL A N 1
ATOM 2213 C CA . VAL A 1 281 ? 32.797 -18.602 -41.471 1.00 93.81 281 VAL A CA 1
ATOM 2214 C C . VAL A 1 281 ? 32.988 -18.355 -42.971 1.00 93.81 281 VAL A C 1
ATOM 2216 O O . VAL A 1 281 ? 33.599 -19.173 -43.662 1.00 93.81 281 VAL A O 1
ATOM 2219 N N . GLN A 1 282 ? 32.535 -17.205 -43.477 1.00 95.31 282 GLN A N 1
ATOM 2220 C CA . GLN A 1 282 ? 32.740 -16.812 -44.869 1.00 95.31 282 GLN A CA 1
ATOM 2221 C C . GLN A 1 282 ? 34.232 -16.668 -45.228 1.00 95.31 282 GLN A C 1
ATOM 2223 O O . GLN A 1 282 ? 34.661 -17.199 -46.255 1.00 95.31 282 GLN A O 1
ATOM 2228 N N . GLU A 1 283 ? 35.040 -16.027 -44.378 1.00 94.62 283 GLU A N 1
ATOM 2229 C CA . GLU A 1 283 ? 36.491 -15.897 -44.584 1.00 94.62 283 GLU A CA 1
ATOM 2230 C C . GLU A 1 283 ? 37.191 -17.266 -44.646 1.00 94.62 283 GLU A C 1
ATOM 2232 O O . GLU A 1 283 ? 38.045 -17.486 -45.511 1.00 94.62 283 GLU A O 1
ATOM 2237 N N . ILE A 1 284 ? 36.790 -18.220 -43.795 1.00 92.75 284 ILE A N 1
ATOM 2238 C CA . ILE A 1 284 ? 37.325 -19.594 -43.803 1.00 92.75 284 ILE A CA 1
ATOM 2239 C C . ILE A 1 284 ? 37.021 -20.295 -45.136 1.00 92.75 284 ILE A C 1
ATOM 2241 O O . ILE A 1 284 ? 37.897 -20.953 -45.712 1.00 92.75 284 ILE A O 1
ATOM 2245 N N . ILE A 1 285 ? 35.796 -20.146 -45.657 1.00 93.31 285 ILE A N 1
ATOM 2246 C CA . ILE A 1 285 ? 35.407 -20.707 -46.960 1.00 93.31 285 ILE A CA 1
ATOM 2247 C C . ILE A 1 285 ? 36.268 -20.105 -48.072 1.00 93.31 285 ILE A C 1
ATOM 2249 O O . ILE A 1 285 ? 36.801 -20.845 -48.902 1.00 93.31 285 ILE A O 1
ATOM 2253 N N . GLU A 1 286 ? 36.436 -18.783 -48.089 1.00 93.19 286 GLU A N 1
ATOM 2254 C CA . GLU A 1 286 ? 37.255 -18.099 -49.092 1.00 93.19 286 GLU A CA 1
ATOM 2255 C C . GLU A 1 286 ? 38.721 -18.543 -49.048 1.00 93.19 286 GLU A C 1
ATOM 2257 O O . GLU A 1 286 ? 39.337 -18.733 -50.099 1.00 93.19 286 GLU A O 1
ATOM 2262 N N . GLU A 1 287 ? 39.290 -18.751 -47.858 1.00 92.75 287 GLU A N 1
ATOM 2263 C CA . GLU A 1 287 ? 40.661 -19.244 -47.710 1.00 92.75 287 GLU A CA 1
ATOM 2264 C C . GLU A 1 287 ? 40.804 -20.690 -48.211 1.00 92.75 287 GLU A C 1
ATOM 2266 O O . GLU A 1 287 ? 41.758 -20.999 -48.936 1.00 92.75 287 GLU A O 1
ATOM 2271 N N . LYS A 1 288 ? 39.839 -21.572 -47.898 1.00 91.06 288 LYS A N 1
ATOM 2272 C CA . LYS A 1 288 ? 39.812 -22.949 -48.423 1.00 91.06 288 LYS A CA 1
ATOM 2273 C C . LYS A 1 288 ? 39.695 -22.964 -49.954 1.00 91.06 288 LYS A C 1
ATOM 2275 O O . LYS A 1 288 ? 40.409 -23.727 -50.605 1.00 91.06 288 LYS A O 1
ATOM 2280 N N . VAL A 1 289 ? 38.868 -22.094 -50.542 1.00 91.31 289 VAL A N 1
ATOM 2281 C CA . VAL A 1 289 ? 38.740 -21.967 -52.005 1.00 91.31 289 VAL A CA 1
ATOM 2282 C C . VAL A 1 289 ? 40.035 -21.447 -52.627 1.00 91.31 289 VAL A C 1
ATOM 2284 O O . VAL A 1 289 ? 40.528 -22.064 -53.567 1.00 91.31 289 VAL A O 1
ATOM 2287 N N . LYS A 1 290 ? 40.641 -20.385 -52.075 1.00 90.31 290 LYS A N 1
ATOM 2288 C CA . LYS A 1 290 ? 41.917 -19.831 -52.568 1.00 90.31 290 LYS A CA 1
ATOM 2289 C C . LYS A 1 290 ? 43.031 -20.879 -52.581 1.00 90.31 290 LYS A C 1
ATOM 2291 O O . LYS A 1 290 ? 43.762 -20.959 -53.567 1.00 90.31 290 LYS A O 1
ATOM 2296 N N . LYS A 1 291 ? 43.129 -21.709 -51.532 1.00 86.81 291 LYS A N 1
ATOM 2297 C CA . LYS A 1 291 ? 44.081 -22.835 -51.462 1.00 86.81 291 LYS A CA 1
ATOM 2298 C C . LYS A 1 291 ? 43.804 -23.902 -52.525 1.00 86.81 291 LYS A C 1
ATOM 2300 O O . LYS A 1 291 ? 44.750 -24.413 -53.110 1.00 86.81 291 LYS A O 1
ATOM 2305 N N . ALA A 1 292 ? 42.537 -24.208 -52.804 1.00 83.38 292 ALA A N 1
ATOM 2306 C CA . ALA A 1 292 ? 42.158 -25.180 -53.831 1.00 83.38 292 ALA A CA 1
ATOM 2307 C C . ALA A 1 292 ? 42.370 -24.668 -55.271 1.00 83.38 292 ALA A C 1
ATOM 2309 O O . ALA A 1 292 ? 42.605 -25.465 -56.173 1.00 83.38 292 ALA A O 1
ATOM 2310 N N . THR A 1 293 ? 42.290 -23.352 -55.498 1.00 80.12 293 THR A N 1
ATOM 2311 C CA . THR A 1 293 ? 42.444 -22.725 -56.826 1.00 80.12 293 THR A CA 1
ATOM 2312 C C . THR A 1 293 ? 43.866 -22.262 -57.154 1.00 80.12 293 THR A C 1
ATOM 2314 O O . THR A 1 293 ? 44.089 -21.729 -58.240 1.00 80.12 293 THR A O 1
ATOM 2317 N N . ALA A 1 294 ? 44.831 -22.421 -56.243 1.00 76.62 294 ALA A N 1
ATOM 2318 C CA . ALA A 1 294 ? 46.226 -22.112 -56.542 1.00 76.62 294 ALA A CA 1
ATOM 2319 C C . ALA A 1 294 ? 46.733 -23.054 -57.661 1.00 76.62 294 ALA A C 1
ATOM 2321 O O . ALA A 1 294 ? 46.570 -24.270 -57.538 1.00 76.62 294 ALA A O 1
ATOM 2322 N N . PRO A 1 295 ? 47.295 -22.527 -58.767 1.00 61.75 295 PRO A N 1
ATOM 2323 C CA . PRO A 1 295 ? 47.669 -23.330 -59.928 1.00 61.75 295 PRO A CA 1
ATOM 2324 C C . PRO A 1 295 ? 48.713 -24.385 -59.548 1.00 61.75 295 PRO A C 1
ATOM 2326 O O . PRO A 1 295 ? 49.770 -24.067 -59.011 1.00 61.75 295 PRO A O 1
ATOM 2329 N N . VAL A 1 296 ? 48.398 -25.644 -59.858 1.00 57.00 296 VAL A N 1
ATOM 2330 C CA . VAL A 1 296 ? 49.191 -26.857 -59.570 1.00 57.00 296 VAL A CA 1
ATOM 2331 C C . VAL A 1 296 ? 50.483 -26.933 -60.415 1.00 57.00 296 VAL A C 1
ATOM 2333 O O . VAL A 1 296 ? 51.305 -27.831 -60.240 1.00 57.00 296 VAL A O 1
ATOM 2336 N N . ASP A 1 297 ? 50.729 -25.956 -61.289 1.00 51.09 297 ASP A N 1
ATOM 2337 C CA . ASP A 1 297 ? 51.852 -25.938 -62.231 1.00 51.09 297 ASP A CA 1
ATOM 2338 C C . ASP A 1 297 ? 53.145 -25.382 -61.614 1.00 51.09 297 ASP A C 1
ATOM 2340 O O . ASP A 1 297 ? 53.678 -24.370 -62.059 1.00 51.09 297 ASP A O 1
ATOM 2344 N N . ALA A 1 298 ? 53.636 -26.046 -60.567 1.00 52.94 298 ALA A N 1
ATOM 2345 C CA . ALA A 1 298 ? 55.055 -26.170 -60.214 1.00 52.94 298 ALA A CA 1
ATOM 2346 C C . ALA A 1 298 ? 55.163 -26.852 -58.846 1.00 52.94 298 ALA A C 1
ATOM 2348 O O . ALA A 1 298 ? 55.134 -26.154 -57.846 1.00 52.94 298 ALA A O 1
ATOM 2349 N N . ILE A 1 299 ? 55.278 -28.186 -58.798 1.00 44.41 299 ILE A N 1
ATOM 2350 C CA . ILE A 1 299 ? 56.088 -28.969 -57.835 1.00 44.41 299 ILE A CA 1
ATOM 2351 C C . ILE A 1 299 ? 56.007 -30.446 -58.279 1.00 44.41 299 ILE A C 1
ATOM 2353 O O . ILE A 1 299 ? 55.213 -31.252 -57.809 1.00 44.41 299 ILE A O 1
ATOM 2357 N N . THR A 1 300 ? 56.873 -30.805 -59.226 1.00 47.84 300 THR A N 1
ATOM 2358 C CA . THR A 1 300 ? 57.529 -32.122 -59.259 1.00 47.84 300 THR A CA 1
ATOM 2359 C C . THR A 1 300 ? 58.956 -31.865 -58.806 1.00 47.84 300 THR A C 1
ATOM 2361 O O . THR A 1 300 ? 59.825 -31.595 -59.625 1.00 47.84 300 THR A O 1
ATOM 2364 N N . SER A 1 301 ? 59.172 -31.818 -57.494 1.00 44.94 301 SER A N 1
ATOM 2365 C CA . SER A 1 301 ? 60.489 -31.941 -56.863 1.00 44.94 301 SER A CA 1
ATOM 2366 C C . SER A 1 301 ? 60.274 -31.972 -55.356 1.00 44.94 301 SER A C 1
ATOM 2368 O O . SER A 1 301 ? 59.997 -30.942 -54.751 1.00 44.94 301 SER A O 1
ATOM 2370 N N . GLU A 1 302 ? 60.340 -33.181 -54.804 1.00 50.69 302 GLU A N 1
ATOM 2371 C CA . GLU A 1 302 ? 60.691 -33.523 -53.422 1.00 50.69 302 GLU A CA 1
ATOM 2372 C C . GLU A 1 302 ? 60.614 -32.370 -52.404 1.00 50.69 302 GLU A C 1
ATOM 2374 O O . GLU A 1 302 ? 61.571 -31.619 -52.215 1.00 50.69 302 GLU A O 1
ATOM 2379 N N . LEU A 1 303 ? 59.471 -32.259 -51.715 1.00 40.81 303 LEU A N 1
ATOM 2380 C CA . LEU A 1 303 ? 59.351 -31.470 -50.492 1.00 40.81 303 LEU A CA 1
ATOM 2381 C C . LEU A 1 303 ? 59.183 -32.404 -49.282 1.00 40.81 303 LEU A C 1
ATOM 2383 O O . LEU A 1 303 ? 58.423 -33.375 -49.343 1.00 40.81 303 LEU A O 1
ATOM 2387 N N . PRO A 1 304 ? 59.911 -32.122 -48.191 1.00 44.66 304 PRO A N 1
ATOM 2388 C CA . PRO A 1 304 ? 59.998 -32.960 -47.011 1.00 44.66 304 PRO A CA 1
ATOM 2389 C C . PRO A 1 304 ? 58.682 -32.952 -46.231 1.00 44.66 304 PRO A C 1
ATOM 2391 O O . PRO A 1 304 ? 58.012 -31.928 -46.094 1.00 44.66 304 PRO A O 1
ATOM 2394 N N . ALA A 1 305 ? 58.343 -34.109 -45.671 1.00 45.34 305 ALA A N 1
ATOM 2395 C CA . ALA A 1 305 ? 57.315 -34.253 -44.653 1.00 45.34 305 ALA A CA 1
ATOM 2396 C C . ALA A 1 305 ? 57.624 -33.316 -43.470 1.00 45.34 305 ALA A C 1
ATOM 2398 O O . ALA A 1 305 ? 58.530 -33.583 -42.685 1.00 45.34 305 ALA A O 1
ATOM 2399 N N . GLY A 1 306 ? 56.904 -32.196 -43.376 1.00 51.12 306 GLY A N 1
ATOM 2400 C CA . GLY A 1 306 ? 57.097 -31.213 -42.304 1.00 51.12 306 GLY A CA 1
ATOM 2401 C C . GLY A 1 306 ? 56.833 -29.761 -42.698 1.00 51.12 306 GLY A C 1
ATOM 2402 O O . GLY A 1 306 ? 57.497 -28.871 -42.177 1.00 51.12 306 GLY A O 1
ATOM 2403 N N . ALA A 1 307 ? 55.905 -29.494 -43.622 1.00 45.34 307 ALA A N 1
ATOM 2404 C CA . ALA A 1 307 ? 55.472 -28.128 -43.906 1.00 45.34 307 ALA A CA 1
ATOM 2405 C C . ALA A 1 307 ? 54.620 -27.615 -42.734 1.00 45.34 307 ALA A C 1
ATOM 2407 O O . ALA A 1 307 ? 53.402 -27.797 -42.693 1.00 45.34 307 ALA A O 1
ATOM 2408 N N . ASP A 1 308 ? 55.304 -27.034 -41.749 1.00 53.31 308 ASP 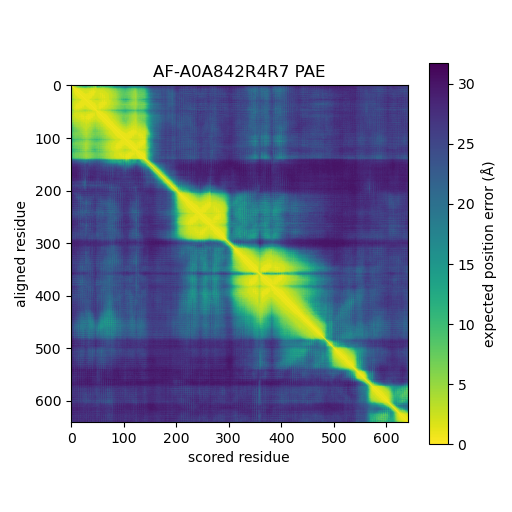A N 1
ATOM 2409 C CA . ASP A 1 308 ? 54.716 -26.310 -40.633 1.00 53.31 308 ASP A CA 1
ATOM 2410 C C . ASP A 1 308 ? 53.679 -25.302 -41.140 1.00 53.31 308 ASP A C 1
ATOM 2412 O O . ASP A 1 308 ? 53.963 -24.454 -41.991 1.00 53.31 308 ASP A O 1
ATOM 2416 N N . VAL A 1 309 ? 52.463 -25.399 -40.596 1.00 52.91 309 VAL A N 1
ATOM 2417 C CA . VAL A 1 309 ? 51.424 -24.371 -40.725 1.00 52.91 309 VAL A CA 1
ATOM 2418 C C . VAL A 1 309 ? 52.083 -23.012 -40.453 1.00 52.91 309 VAL A C 1
ATOM 2420 O O . VAL A 1 309 ? 52.737 -22.894 -39.411 1.00 52.91 309 VAL A O 1
ATOM 2423 N N . PRO A 1 310 ? 51.937 -22.001 -41.339 1.00 61.25 310 PRO A N 1
ATOM 2424 C CA . PRO A 1 310 ? 52.587 -20.707 -41.176 1.00 61.25 310 PRO A CA 1
ATOM 2425 C C . PRO A 1 310 ? 52.399 -20.198 -39.750 1.00 61.25 310 PRO A C 1
ATOM 2427 O O . PRO A 1 310 ? 51.270 -20.049 -39.282 1.00 61.25 310 PRO A O 1
ATOM 2430 N N . THR A 1 311 ? 53.503 -19.959 -39.044 1.00 63.78 311 THR A N 1
ATOM 2431 C CA . THR A 1 311 ? 53.545 -19.649 -37.604 1.00 63.78 311 THR A CA 1
ATOM 2432 C C . THR A 1 311 ? 52.612 -18.494 -37.225 1.00 63.78 311 THR A C 1
ATOM 2434 O O . THR A 1 311 ? 52.072 -18.457 -36.124 1.00 63.78 311 THR A O 1
ATOM 2437 N N . MET A 1 312 ? 52.356 -17.591 -38.176 1.00 58.03 312 MET A N 1
ATOM 2438 C CA . MET A 1 312 ? 51.431 -16.463 -38.062 1.00 58.03 312 MET A CA 1
ATOM 2439 C C . MET A 1 312 ? 49.958 -16.882 -37.902 1.00 58.03 312 MET A C 1
ATOM 2441 O O . MET A 1 312 ? 49.222 -16.246 -37.153 1.00 58.03 312 MET A O 1
ATOM 2445 N N . VAL A 1 313 ? 49.523 -17.961 -38.563 1.00 61.81 313 VAL A N 1
ATOM 2446 C CA . VAL A 1 313 ? 48.153 -18.493 -38.447 1.00 61.81 313 VAL A CA 1
ATOM 2447 C C . VAL A 1 313 ? 47.963 -19.180 -37.093 1.00 61.81 313 VAL A C 1
ATOM 2449 O O . VAL A 1 313 ? 46.937 -18.966 -36.456 1.00 61.81 313 VAL A O 1
ATOM 2452 N N . ARG A 1 314 ? 48.976 -19.917 -36.603 1.00 65.62 314 ARG A N 1
ATOM 2453 C CA . ARG A 1 314 ? 48.966 -20.502 -35.246 1.00 65.62 314 ARG A CA 1
ATOM 2454 C C . ARG A 1 314 ? 48.885 -19.416 -34.166 1.00 65.62 314 ARG A C 1
ATOM 2456 O O . ARG A 1 314 ? 48.007 -19.479 -33.321 1.00 65.62 314 ARG A O 1
ATOM 2463 N N . GLN A 1 315 ? 49.702 -18.363 -34.261 1.00 70.44 315 GLN A N 1
ATOM 2464 C CA . GLN A 1 315 ? 49.666 -17.239 -33.311 1.00 70.44 315 GLN A CA 1
ATOM 2465 C C . GLN A 1 315 ? 48.330 -16.488 -33.313 1.00 70.44 315 GLN A C 1
ATOM 2467 O O . GLN A 1 315 ? 47.842 -16.094 -32.256 1.00 70.44 315 GLN A O 1
ATOM 2472 N N . LYS A 1 316 ? 47.727 -16.279 -34.492 1.00 65.50 316 LYS A N 1
ATOM 2473 C CA . LYS A 1 316 ? 46.421 -15.618 -34.589 1.00 65.50 316 LYS A CA 1
ATOM 2474 C C . LYS A 1 316 ? 45.314 -16.501 -34.003 1.00 65.50 316 LYS A C 1
ATOM 2476 O O . LYS A 1 316 ? 44.456 -15.985 -33.295 1.00 65.50 316 LYS A O 1
ATOM 2481 N N . LEU A 1 317 ? 45.359 -17.813 -34.246 1.00 66.62 317 LEU A N 1
ATOM 2482 C CA . LEU A 1 317 ? 44.418 -18.779 -33.674 1.00 66.62 317 LEU A CA 1
ATOM 2483 C C . LEU A 1 317 ? 44.538 -18.860 -32.143 1.00 66.62 317 LEU A C 1
ATOM 2485 O O . LEU A 1 317 ? 43.518 -18.810 -31.464 1.00 66.62 317 LEU A O 1
ATOM 2489 N N . ASP A 1 318 ? 45.758 -18.887 -31.599 1.00 73.19 318 ASP A N 1
ATOM 2490 C CA . ASP A 1 318 ? 45.998 -18.870 -30.149 1.00 73.19 318 ASP A CA 1
ATOM 2491 C C . ASP A 1 318 ? 45.456 -17.585 -29.496 1.00 73.19 318 ASP A C 1
ATOM 2493 O O . ASP A 1 318 ? 44.861 -17.637 -28.420 1.00 73.19 318 ASP A O 1
ATOM 2497 N N . LEU A 1 319 ? 45.593 -16.432 -30.166 1.00 78.12 319 LEU A N 1
ATOM 2498 C CA . LEU A 1 319 ? 45.026 -15.163 -29.697 1.00 78.12 319 LEU A CA 1
ATOM 2499 C C . LEU A 1 319 ? 43.487 -15.186 -29.686 1.00 78.12 319 LEU A C 1
ATOM 2501 O O . LEU A 1 319 ? 42.878 -14.685 -28.743 1.00 78.12 319 LEU A O 1
ATOM 2505 N N . TYR A 1 320 ? 42.854 -15.785 -30.702 1.00 71.81 320 TYR A N 1
ATOM 2506 C CA . TYR A 1 320 ? 41.397 -15.960 -30.731 1.00 71.81 320 TYR A CA 1
ATOM 2507 C C . TYR A 1 320 ? 40.911 -16.923 -29.644 1.00 71.81 320 TYR A C 1
ATOM 2509 O O . TYR A 1 320 ? 39.901 -16.641 -29.005 1.00 71.81 320 TYR A O 1
ATOM 2517 N N . LEU A 1 321 ? 41.633 -18.019 -29.395 1.00 69.56 321 LEU A N 1
ATOM 2518 C CA . LEU A 1 321 ? 41.309 -18.961 -28.321 1.00 69.56 321 LEU A CA 1
ATOM 2519 C C . LEU A 1 321 ? 41.444 -18.308 -26.932 1.00 69.56 321 LEU A C 1
ATOM 2521 O O . LEU A 1 321 ? 40.571 -18.512 -26.090 1.00 69.56 321 LEU A O 1
ATOM 2525 N N . ASP A 1 322 ? 42.469 -17.476 -26.700 1.00 82.62 322 ASP A N 1
ATOM 2526 C CA . ASP A 1 322 ? 42.607 -16.681 -25.463 1.00 82.62 322 ASP A CA 1
ATOM 2527 C C . ASP A 1 322 ? 41.481 -15.640 -25.329 1.00 82.62 322 ASP A C 1
ATOM 2529 O O . ASP A 1 322 ? 40.893 -15.480 -24.258 1.00 82.62 322 ASP A O 1
ATOM 2533 N N . GLN A 1 323 ? 41.115 -14.957 -26.420 1.00 74.88 323 GLN A N 1
ATOM 2534 C CA . GLN A 1 323 ? 40.006 -14.002 -26.415 1.00 74.88 323 GLN A CA 1
ATOM 2535 C C . GLN A 1 323 ? 38.661 -14.686 -26.127 1.00 74.88 323 GLN A C 1
ATOM 2537 O O . GLN A 1 323 ? 37.879 -14.172 -25.323 1.00 74.88 323 GLN A O 1
ATOM 2542 N N . ASP A 1 324 ? 38.395 -15.848 -26.725 1.00 72.06 324 ASP A N 1
ATOM 2543 C CA . ASP A 1 324 ? 37.174 -16.615 -26.473 1.00 72.06 324 ASP A CA 1
ATOM 2544 C C . ASP A 1 324 ? 37.139 -17.164 -25.039 1.00 72.06 324 ASP A C 1
ATOM 2546 O O . ASP A 1 324 ? 36.115 -17.057 -24.363 1.00 72.06 324 ASP A O 1
ATOM 2550 N N . ALA A 1 325 ? 38.269 -17.646 -24.507 1.00 78.88 325 ALA A N 1
ATOM 2551 C CA . ALA A 1 325 ? 38.379 -18.056 -23.107 1.00 78.88 325 ALA A CA 1
ATOM 2552 C C . ALA A 1 325 ? 38.034 -16.902 -22.148 1.00 78.88 325 ALA A C 1
ATOM 2554 O O . ALA A 1 325 ? 37.203 -17.071 -21.251 1.00 78.88 325 ALA A O 1
ATOM 2555 N N . ARG A 1 326 ? 38.571 -15.697 -22.388 1.00 82.00 326 ARG A N 1
ATOM 2556 C CA . ARG A 1 326 ? 38.236 -14.492 -21.606 1.00 82.00 326 ARG A CA 1
ATOM 2557 C C . ARG A 1 326 ? 36.765 -14.107 -21.726 1.00 82.00 326 ARG A C 1
ATOM 2559 O O . ARG A 1 326 ? 36.151 -13.727 -20.729 1.00 82.00 326 ARG A O 1
ATOM 2566 N N . MET A 1 327 ? 36.178 -14.225 -22.917 1.00 73.00 327 MET A N 1
ATOM 2567 C CA . MET A 1 327 ? 34.751 -13.961 -23.127 1.00 73.00 327 MET A CA 1
ATOM 2568 C C . MET A 1 327 ? 33.868 -14.978 -22.396 1.00 73.00 327 MET A C 1
ATOM 2570 O O . MET A 1 327 ? 32.869 -14.587 -21.788 1.00 73.00 327 MET A O 1
ATOM 2574 N N . ARG A 1 328 ? 34.235 -16.266 -22.389 1.00 76.31 328 ARG A N 1
ATOM 2575 C CA . ARG A 1 328 ? 33.532 -17.310 -21.622 1.00 76.31 328 ARG A CA 1
ATOM 2576 C C . ARG A 1 328 ? 33.626 -17.063 -20.120 1.00 76.31 328 ARG A C 1
ATOM 2578 O O . ARG A 1 328 ? 32.612 -17.156 -19.432 1.00 76.31 328 ARG A O 1
ATOM 2585 N N . GLU A 1 329 ? 34.800 -16.699 -19.608 1.00 86.06 329 GLU A N 1
ATOM 2586 C CA . GLU A 1 329 ? 34.976 -16.340 -18.195 1.00 86.06 329 GLU A CA 1
ATOM 2587 C C . GLU A 1 329 ? 34.159 -15.106 -17.809 1.00 86.06 329 GLU A C 1
ATOM 2589 O O . GLU A 1 329 ? 33.494 -15.100 -16.770 1.00 86.06 329 GLU A O 1
ATOM 2594 N N . TYR A 1 330 ? 34.150 -14.081 -18.663 1.00 82.75 330 TYR A N 1
ATOM 2595 C CA . TYR A 1 330 ? 33.338 -12.887 -18.463 1.00 82.75 330 TYR A CA 1
ATOM 2596 C C . TYR A 1 330 ? 31.840 -13.218 -18.438 1.00 82.75 330 TYR A C 1
ATOM 2598 O O . TYR A 1 330 ? 31.149 -12.817 -17.502 1.00 82.75 330 TYR A O 1
ATOM 2606 N N . LYS A 1 331 ? 31.343 -14.008 -19.401 1.00 80.06 331 LYS A N 1
ATOM 2607 C CA . LYS A 1 331 ? 29.944 -14.470 -19.437 1.00 80.06 331 LYS A CA 1
ATOM 2608 C C . LYS A 1 331 ? 29.585 -15.300 -18.210 1.00 80.06 331 LYS A C 1
ATOM 2610 O O . LYS A 1 331 ? 28.559 -15.051 -17.590 1.00 80.06 331 LYS A O 1
ATOM 2615 N N . LYS A 1 332 ? 30.454 -16.227 -17.799 1.00 89.31 332 LYS A N 1
ATOM 2616 C CA . LYS A 1 332 ? 30.263 -17.025 -16.580 1.00 89.31 332 LYS A CA 1
ATOM 2617 C C . LYS A 1 332 ? 30.194 -16.140 -15.333 1.00 89.31 332 LYS A C 1
ATOM 2619 O O . LYS A 1 332 ? 29.371 -16.376 -14.453 1.00 89.31 332 LYS A O 1
ATOM 2624 N N . LYS A 1 333 ? 31.025 -15.097 -15.261 1.00 91.00 333 LYS A N 1
ATOM 2625 C CA . LYS A 1 333 ? 31.003 -14.116 -14.170 1.00 91.00 333 LYS A CA 1
ATOM 2626 C C . LYS A 1 333 ? 29.733 -13.262 -14.185 1.00 91.00 333 LYS A C 1
ATOM 2628 O O . LYS A 1 333 ? 29.211 -12.970 -13.115 1.00 91.00 333 LYS A O 1
ATOM 2633 N N . GLN A 1 334 ? 29.241 -12.871 -15.360 1.00 85.94 334 GLN A N 1
ATOM 2634 C CA . GLN A 1 334 ? 27.969 -12.158 -15.502 1.00 85.94 334 GLN A CA 1
ATOM 2635 C C . GLN A 1 334 ? 26.787 -13.030 -15.079 1.00 85.94 334 GLN A C 1
ATOM 2637 O O . GLN A 1 334 ? 25.985 -12.599 -14.261 1.00 85.94 334 GLN A O 1
ATOM 2642 N N . LEU A 1 335 ? 26.739 -14.282 -15.534 1.00 89.38 335 LEU A N 1
ATOM 2643 C CA . LEU A 1 335 ? 25.690 -15.228 -15.159 1.00 89.38 335 LEU A CA 1
ATOM 2644 C C . LEU A 1 335 ? 25.697 -15.495 -13.647 1.00 89.38 335 LEU A C 1
ATOM 2646 O O . LEU A 1 335 ? 24.663 -15.410 -12.999 1.00 89.38 335 LEU A O 1
ATOM 2650 N N . SER A 1 336 ? 26.876 -15.676 -13.045 1.00 93.94 336 SER A N 1
ATOM 2651 C CA . SER A 1 336 ? 26.996 -15.790 -11.586 1.00 93.94 336 SER A CA 1
ATOM 2652 C C . SER A 1 336 ? 26.526 -14.531 -10.841 1.00 93.94 336 SER A C 1
ATOM 2654 O O . SER A 1 336 ? 25.996 -14.662 -9.740 1.00 93.94 336 SER A O 1
ATOM 2656 N N . ARG A 1 337 ? 26.707 -13.327 -11.409 1.00 91.25 337 ARG A N 1
ATOM 2657 C CA . ARG A 1 337 ? 26.174 -12.077 -10.837 1.00 91.25 337 ARG A CA 1
ATOM 2658 C C . ARG A 1 337 ? 24.652 -12.023 -10.934 1.00 91.25 337 ARG A C 1
ATOM 2660 O O . ARG A 1 337 ? 24.012 -11.734 -9.928 1.00 91.25 337 ARG A O 1
ATOM 2667 N N . GLN A 1 338 ? 24.095 -12.364 -12.093 1.00 90.81 338 GLN A N 1
ATOM 2668 C CA . GLN A 1 338 ? 22.649 -12.433 -12.314 1.00 90.81 338 GLN A CA 1
ATOM 2669 C C . GLN A 1 338 ? 21.985 -13.454 -11.383 1.00 90.81 338 GLN A C 1
ATOM 2671 O O . GLN A 1 338 ? 20.961 -13.161 -10.783 1.00 90.81 338 GLN A O 1
ATOM 2676 N N . GLU A 1 339 ? 22.600 -14.618 -11.166 1.00 95.12 339 GLU A N 1
ATOM 2677 C CA . GLU A 1 339 ? 22.100 -15.606 -10.203 1.00 95.12 339 GLU A CA 1
ATOM 2678 C C . GLU A 1 339 ? 22.113 -15.082 -8.760 1.00 95.12 339 GLU A C 1
ATOM 2680 O O . GLU A 1 339 ? 21.204 -15.374 -7.985 1.00 95.12 339 GLU A O 1
ATOM 2685 N N . THR A 1 340 ? 23.148 -14.333 -8.357 1.00 95.62 340 THR A N 1
ATOM 2686 C CA . THR A 1 340 ? 23.176 -13.714 -7.020 1.00 95.62 340 THR A CA 1
ATOM 2687 C C . THR A 1 340 ? 22.163 -12.585 -6.881 1.00 95.62 340 THR A C 1
ATOM 2689 O O . THR A 1 340 ? 21.601 -12.409 -5.805 1.00 95.62 340 THR A O 1
ATOM 2692 N N . GLU A 1 341 ? 21.917 -11.853 -7.961 1.00 94.88 341 GLU A N 1
ATOM 2693 C CA . GLU A 1 341 ? 20.933 -10.782 -8.026 1.00 94.88 341 GLU A CA 1
ATOM 2694 C C . GLU A 1 341 ? 19.506 -11.326 -7.937 1.00 94.88 341 GLU A C 1
ATOM 2696 O O . GLU A 1 341 ? 18.762 -10.914 -7.049 1.00 94.88 341 GLU A O 1
ATOM 2701 N N . ALA A 1 342 ? 19.167 -12.327 -8.753 1.00 95.81 342 ALA A N 1
ATOM 2702 C CA . ALA A 1 342 ? 17.880 -13.017 -8.707 1.00 95.81 342 ALA A CA 1
ATOM 2703 C C . ALA A 1 342 ? 17.581 -13.543 -7.295 1.00 95.81 342 ALA A C 1
ATOM 2705 O O . ALA A 1 342 ? 16.539 -13.237 -6.728 1.00 95.81 342 ALA A O 1
ATOM 2706 N N . LYS A 1 343 ? 18.560 -14.196 -6.650 1.00 97.81 343 LYS A N 1
ATOM 2707 C CA . LYS A 1 343 ? 18.424 -14.659 -5.258 1.00 97.81 343 LYS A CA 1
ATOM 2708 C C . LYS A 1 343 ? 18.127 -13.533 -4.266 1.00 97.81 343 LYS A C 1
ATOM 2710 O O . LYS A 1 343 ? 17.446 -13.770 -3.273 1.00 97.81 343 LYS A O 1
ATOM 2715 N N . ALA A 1 344 ? 18.670 -12.333 -4.469 1.00 97.75 344 ALA A N 1
ATOM 2716 C CA . ALA A 1 344 ? 18.379 -11.199 -3.595 1.00 97.75 344 ALA A CA 1
ATOM 2717 C C . ALA A 1 344 ? 16.938 -10.703 -3.780 1.00 97.75 344 ALA A C 1
ATOM 2719 O O . ALA A 1 344 ? 16.283 -10.391 -2.786 1.00 97.75 344 ALA A O 1
ATOM 2720 N N . PHE A 1 345 ? 16.448 -10.663 -5.021 1.00 97.25 345 PHE A N 1
ATOM 2721 C CA . PHE A 1 345 ? 15.071 -10.277 -5.332 1.00 97.25 345 PHE A CA 1
ATOM 2722 C C . PHE A 1 345 ? 14.050 -11.315 -4.864 1.00 97.25 345 PHE A C 1
ATOM 2724 O O . PHE A 1 345 ? 13.090 -10.935 -4.203 1.00 97.25 345 PHE A O 1
ATOM 2731 N N . ASP A 1 346 ? 14.322 -12.608 -5.045 1.00 97.50 346 ASP A N 1
ATOM 2732 C CA . ASP A 1 346 ? 13.468 -13.685 -4.527 1.00 97.50 346 ASP A CA 1
ATOM 2733 C C . ASP A 1 346 ? 13.284 -13.576 -3.001 1.00 97.50 346 ASP A C 1
ATOM 2735 O O . ASP A 1 346 ? 12.183 -13.736 -2.474 1.00 97.50 346 ASP A O 1
ATOM 2739 N N . LEU A 1 347 ? 14.357 -13.245 -2.267 1.00 97.94 347 LEU A N 1
ATOM 2740 C CA . LEU A 1 347 ? 14.290 -13.010 -0.820 1.00 97.94 347 LEU A CA 1
ATOM 2741 C C . LEU A 1 347 ? 13.45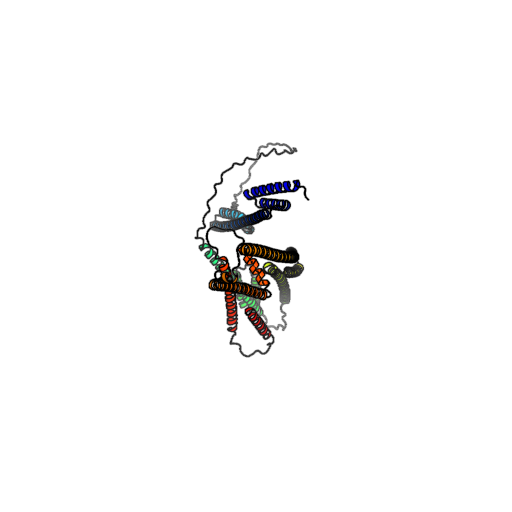0 -11.776 -0.461 1.00 97.94 347 LEU A C 1
ATOM 2743 O O . LEU A 1 347 ? 12.783 -11.781 0.573 1.00 97.94 347 LEU A O 1
ATOM 2747 N N . ILE A 1 348 ? 13.497 -10.719 -1.274 1.00 97.88 348 ILE A N 1
ATOM 2748 C CA . ILE A 1 348 ? 12.700 -9.499 -1.079 1.00 97.88 348 ILE A CA 1
ATOM 2749 C C . ILE A 1 348 ? 11.219 -9.785 -1.321 1.00 97.88 348 ILE A C 1
ATOM 2751 O O . ILE A 1 348 ? 10.383 -9.352 -0.527 1.00 97.88 348 ILE A O 1
ATOM 2755 N N . ASP A 1 349 ? 10.894 -10.519 -2.379 1.00 96.94 349 ASP A N 1
ATOM 2756 C CA . ASP A 1 349 ? 9.514 -10.843 -2.729 1.00 96.94 349 ASP A CA 1
ATOM 2757 C C . ASP A 1 349 ? 8.898 -11.812 -1.720 1.00 96.94 349 ASP A C 1
ATOM 2759 O O . ASP A 1 349 ? 7.777 -11.590 -1.256 1.00 96.94 349 ASP A O 1
ATOM 2763 N N . GLU A 1 350 ? 9.656 -12.811 -1.256 1.00 96.50 350 GLU A N 1
ATOM 2764 C CA . GLU A 1 350 ? 9.197 -13.678 -0.169 1.00 96.50 350 GLU A CA 1
ATOM 2765 C C . GLU A 1 350 ? 9.033 -12.890 1.142 1.00 96.50 350 GLU A C 1
ATOM 2767 O O . GLU A 1 350 ? 8.069 -13.107 1.880 1.00 96.50 350 GLU A O 1
ATOM 2772 N N . ALA A 1 351 ? 9.907 -11.912 1.421 1.00 97.25 351 ALA A N 1
ATOM 2773 C CA . ALA A 1 351 ? 9.741 -11.024 2.570 1.00 97.25 351 ALA A CA 1
ATOM 2774 C C . ALA A 1 351 ? 8.441 -10.214 2.482 1.00 97.25 351 ALA A C 1
ATOM 2776 O O . ALA A 1 351 ? 7.714 -10.150 3.476 1.00 97.25 351 ALA A O 1
ATOM 2777 N N . LYS A 1 352 ? 8.121 -9.645 1.310 1.00 96.62 352 LYS A N 1
ATOM 2778 C CA . LYS A 1 352 ? 6.849 -8.944 1.059 1.00 96.62 352 LYS A CA 1
ATOM 2779 C C . LYS A 1 352 ? 5.653 -9.851 1.284 1.00 96.62 352 LYS A C 1
ATOM 2781 O O . LYS A 1 352 ? 4.741 -9.504 2.038 1.00 96.62 352 LYS A O 1
ATOM 2786 N N . ARG A 1 353 ? 5.702 -11.060 0.723 1.00 95.12 353 ARG A N 1
ATOM 2787 C CA . ARG A 1 353 ? 4.633 -12.051 0.858 1.00 95.12 353 ARG A CA 1
ATOM 2788 C C . ARG A 1 353 ? 4.312 -12.369 2.320 1.00 95.12 353 ARG A C 1
ATOM 2790 O O . ARG A 1 353 ? 3.138 -12.484 2.670 1.00 95.12 353 ARG A O 1
ATOM 2797 N N . LEU A 1 354 ? 5.327 -12.452 3.188 1.00 95.44 354 LEU A N 1
ATOM 2798 C CA . LEU A 1 354 ? 5.143 -12.756 4.613 1.00 95.44 354 LEU A CA 1
ATOM 2799 C C . LEU A 1 354 ? 4.386 -11.678 5.408 1.00 95.44 354 LEU A C 1
ATOM 2801 O O . LEU A 1 354 ? 3.722 -12.030 6.389 1.00 95.44 354 LEU A O 1
ATOM 2805 N N . TYR A 1 355 ? 4.473 -10.395 5.035 1.00 94.75 355 TYR A N 1
ATOM 2806 C CA . TYR A 1 355 ? 3.802 -9.317 5.778 1.00 94.75 355 TYR A CA 1
ATOM 2807 C C . TYR A 1 355 ? 2.575 -8.717 5.071 1.00 94.75 355 TYR A C 1
ATOM 2809 O O . TYR A 1 355 ? 1.728 -8.139 5.760 1.00 94.75 355 TYR A O 1
ATOM 2817 N N . GLU A 1 356 ? 2.446 -8.850 3.747 1.00 93.12 356 GLU A N 1
ATOM 2818 C CA . GLU A 1 356 ? 1.295 -8.325 2.993 1.00 93.12 356 GLU A CA 1
ATOM 2819 C C . GLU A 1 356 ? 0.121 -9.309 2.934 1.00 93.12 356 GLU A C 1
ATOM 2821 O O . GLU A 1 356 ? -1.000 -8.911 3.234 1.00 93.12 356 GLU A O 1
ATOM 2826 N N . PHE A 1 357 ? 0.365 -10.587 2.618 1.00 85.31 357 PHE A N 1
ATOM 2827 C CA . PHE A 1 357 ? -0.693 -11.530 2.209 1.00 85.31 357 PHE A CA 1
ATOM 2828 C C . PHE A 1 357 ? -1.222 -12.462 3.312 1.00 85.31 357 PHE A C 1
ATOM 2830 O O . PHE A 1 357 ? -2.118 -13.264 3.061 1.00 85.31 357 PHE A O 1
ATOM 2837 N N . ARG A 1 358 ? -0.685 -12.412 4.538 1.00 75.94 358 ARG A N 1
ATOM 2838 C CA . ARG A 1 358 ? -1.193 -13.229 5.656 1.00 75.94 358 ARG A CA 1
ATOM 2839 C C . ARG A 1 358 ? -2.153 -12.427 6.532 1.00 75.94 358 ARG A C 1
ATOM 2841 O O . ARG A 1 358 ? -1.713 -11.692 7.416 1.00 75.94 358 ARG A O 1
ATOM 2848 N N . ASP A 1 359 ? -3.451 -12.640 6.330 1.00 72.00 359 ASP A N 1
ATOM 2849 C CA . ASP A 1 359 ? -4.528 -11.954 7.063 1.00 72.00 359 ASP A CA 1
ATOM 2850 C C . ASP A 1 359 ? -4.552 -12.264 8.566 1.00 72.00 359 ASP A C 1
ATOM 2852 O O . ASP A 1 359 ? -4.931 -11.418 9.373 1.00 72.00 359 ASP A O 1
ATOM 2856 N N . ILE A 1 360 ? -4.113 -13.461 8.963 1.00 71.88 360 ILE A N 1
ATOM 2857 C CA . ILE A 1 360 ? -4.308 -13.951 10.336 1.00 71.88 360 ILE A CA 1
ATOM 2858 C C . ILE A 1 360 ? -3.065 -13.711 11.203 1.00 71.88 360 ILE A C 1
ATOM 2860 O O . ILE A 1 360 ? -3.190 -13.333 12.363 1.00 71.88 360 ILE A O 1
ATOM 2864 N N . ASP A 1 361 ? -1.859 -13.821 10.636 1.00 83.94 361 ASP A N 1
ATOM 2865 C CA . ASP A 1 361 ? -0.608 -13.615 11.369 1.00 83.94 361 ASP A CA 1
ATOM 2866 C C . ASP A 1 361 ? 0.500 -13.083 10.462 1.00 83.94 361 ASP A C 1
ATOM 2868 O O . ASP A 1 361 ? 1.338 -13.829 9.950 1.00 83.94 361 ASP A O 1
ATOM 2872 N N . LYS A 1 362 ? 0.528 -11.757 10.296 1.00 93.31 362 LYS A N 1
ATOM 2873 C CA . LYS A 1 362 ? 1.668 -11.061 9.685 1.00 93.31 362 LYS A CA 1
ATOM 2874 C C . LYS A 1 362 ? 2.947 -11.404 10.452 1.00 93.31 362 LYS A C 1
ATOM 2876 O O . LYS A 1 362 ? 3.087 -11.019 11.623 1.00 93.31 362 LYS A O 1
ATOM 2881 N N . ASP A 1 363 ? 3.857 -12.124 9.794 1.00 95.75 363 ASP A N 1
ATOM 2882 C CA . ASP A 1 363 ? 5.148 -12.539 10.349 1.00 95.75 363 ASP A CA 1
ATOM 2883 C C . ASP A 1 363 ? 6.214 -11.483 10.046 1.00 95.75 363 ASP A C 1
ATOM 2885 O O . ASP A 1 363 ? 7.072 -11.624 9.170 1.00 95.75 363 ASP A O 1
ATOM 2889 N N . TYR A 1 364 ? 6.149 -10.384 10.798 1.00 96.69 364 TYR A N 1
ATOM 2890 C CA . TYR A 1 364 ? 7.109 -9.292 10.661 1.00 96.69 364 TYR A CA 1
ATOM 2891 C C . TYR A 1 364 ? 8.549 -9.741 10.944 1.00 96.69 364 TYR A C 1
ATOM 2893 O O . TYR A 1 364 ? 9.479 -9.219 10.334 1.00 96.69 364 TYR A O 1
ATOM 2901 N N . LEU A 1 365 ? 8.760 -10.703 11.849 1.00 96.94 365 LEU A N 1
ATOM 2902 C CA . LEU A 1 365 ? 10.101 -11.179 12.197 1.00 96.94 365 LEU A CA 1
ATOM 2903 C C . LEU A 1 365 ? 10.712 -12.003 11.059 1.00 96.94 365 LEU A C 1
ATOM 2905 O O . LEU A 1 365 ? 11.884 -11.798 10.728 1.00 96.94 365 LEU A O 1
ATOM 2909 N N . GLY A 1 366 ? 9.921 -12.882 10.438 1.00 96.75 366 GLY A N 1
ATOM 2910 C CA . GLY A 1 366 ? 10.306 -13.619 9.236 1.00 96.75 366 GLY A CA 1
ATOM 2911 C C . GLY A 1 366 ? 10.669 -12.682 8.085 1.00 96.75 366 GLY A C 1
ATOM 2912 O O . GLY A 1 366 ? 11.769 -12.786 7.537 1.00 96.75 366 GLY A O 1
ATOM 2913 N N . ALA A 1 367 ? 9.812 -11.696 7.799 1.00 97.75 367 ALA A N 1
ATOM 2914 C CA . ALA A 1 367 ? 10.067 -10.691 6.766 1.00 97.75 367 ALA A CA 1
ATOM 2915 C C . ALA A 1 367 ? 11.358 -9.892 7.032 1.00 97.75 367 ALA A C 1
ATOM 2917 O O . ALA A 1 367 ? 12.211 -9.768 6.153 1.00 97.75 367 ALA A O 1
ATOM 2918 N N . ILE A 1 368 ? 11.564 -9.410 8.266 1.00 98.00 368 ILE A N 1
ATOM 2919 C CA . ILE A 1 368 ? 12.787 -8.686 8.657 1.00 98.00 368 ILE A CA 1
ATOM 2920 C C . ILE A 1 368 ? 14.041 -9.542 8.426 1.00 98.00 368 ILE A C 1
ATOM 2922 O O . ILE A 1 368 ? 15.063 -9.021 7.975 1.00 98.00 368 ILE A O 1
ATOM 2926 N N . LYS A 1 369 ? 13.990 -10.844 8.733 1.00 98.25 369 LYS A N 1
ATOM 2927 C CA . LYS A 1 369 ? 15.122 -11.760 8.536 1.00 98.25 369 LYS A CA 1
ATOM 2928 C C . LYS A 1 369 ? 15.457 -11.934 7.052 1.00 98.25 369 LYS A C 1
ATOM 2930 O O . LYS A 1 369 ? 16.634 -11.874 6.701 1.00 98.25 369 LYS A O 1
ATOM 2935 N N . LEU A 1 370 ? 14.449 -12.111 6.198 1.00 98.12 370 LEU A N 1
ATOM 2936 C CA . LEU A 1 370 ? 14.634 -12.238 4.748 1.00 98.12 370 LEU A CA 1
ATOM 2937 C C . LEU A 1 370 ? 15.204 -10.951 4.136 1.00 98.12 370 LEU A C 1
ATOM 2939 O O . LEU A 1 370 ? 16.199 -11.005 3.415 1.00 98.12 370 LEU A O 1
ATOM 2943 N N . TYR A 1 371 ? 14.687 -9.782 4.524 1.00 98.44 371 TYR A N 1
ATOM 2944 C CA . TYR A 1 371 ? 15.257 -8.503 4.091 1.00 98.44 371 TYR A CA 1
ATOM 2945 C C . TYR A 1 371 ? 16.712 -8.314 4.534 1.00 98.44 371 TYR A C 1
ATOM 2947 O O . TYR A 1 371 ? 17.532 -7.809 3.771 1.00 98.44 371 TYR A O 1
ATOM 2955 N N . GLN A 1 372 ? 17.075 -8.747 5.744 1.00 98.19 372 GLN A N 1
ATOM 2956 C CA . GLN A 1 372 ? 18.470 -8.710 6.198 1.00 98.19 372 GLN A CA 1
ATOM 2957 C C . GLN A 1 372 ? 19.380 -9.630 5.377 1.00 98.19 372 GLN A C 1
ATOM 2959 O O . GLN A 1 372 ? 20.533 -9.277 5.130 1.00 98.19 372 GLN A O 1
ATOM 2964 N N . GLN A 1 373 ? 18.883 -10.789 4.941 1.00 98.19 373 GLN A N 1
ATOM 2965 C CA . GLN A 1 373 ? 19.624 -11.679 4.046 1.00 98.19 373 GLN A CA 1
ATOM 2966 C C . GLN A 1 373 ? 19.806 -11.047 2.662 1.00 98.19 373 GLN A C 1
ATOM 2968 O O . GLN A 1 373 ? 20.930 -11.016 2.160 1.00 98.19 373 GLN A O 1
ATOM 2973 N N . ALA A 1 374 ? 18.747 -10.465 2.091 1.00 98.12 374 ALA A N 1
ATOM 2974 C CA . ALA A 1 374 ? 18.821 -9.742 0.822 1.00 98.12 374 ALA A CA 1
ATOM 2975 C C . ALA A 1 374 ? 19.814 -8.566 0.890 1.00 98.12 374 ALA A C 1
ATOM 2977 O O . ALA A 1 374 ? 20.658 -8.412 0.006 1.00 98.12 374 ALA A O 1
ATOM 2978 N N . LEU A 1 375 ? 19.801 -7.800 1.989 1.00 97.81 375 LEU A N 1
ATOM 2979 C CA . LEU A 1 375 ? 20.755 -6.716 2.245 1.00 97.81 375 LEU A CA 1
ATOM 2980 C C . LEU A 1 375 ? 22.211 -7.187 2.201 1.00 97.81 375 LEU A C 1
ATOM 2982 O O . LEU A 1 375 ? 23.049 -6.514 1.605 1.00 97.81 375 LEU A O 1
ATOM 2986 N N . GLN A 1 376 ? 22.528 -8.342 2.795 1.00 98.06 376 GLN A N 1
ATOM 2987 C CA . GLN A 1 376 ? 23.891 -8.884 2.764 1.00 98.06 376 GLN A CA 1
ATOM 2988 C C . GLN A 1 376 ? 24.343 -9.238 1.342 1.00 98.06 376 GLN A C 1
ATOM 2990 O O . GLN A 1 376 ? 25.521 -9.063 1.021 1.00 98.06 376 GLN A O 1
ATOM 2995 N N . ILE A 1 377 ? 23.435 -9.727 0.491 1.00 97.69 377 ILE A N 1
ATOM 2996 C CA . ILE A 1 377 ? 23.742 -10.043 -0.910 1.00 97.69 377 ILE A CA 1
ATOM 2997 C C . ILE A 1 377 ? 23.957 -8.748 -1.702 1.00 97.69 377 ILE A C 1
ATOM 2999 O O . ILE A 1 377 ? 25.003 -8.586 -2.329 1.00 97.69 377 ILE A O 1
ATOM 3003 N N . LEU A 1 378 ? 23.038 -7.785 -1.598 1.00 96.88 378 LEU A N 1
ATOM 3004 C CA . LEU A 1 378 ? 23.110 -6.507 -2.319 1.00 96.88 378 LEU A CA 1
ATOM 3005 C C . LEU A 1 378 ? 24.339 -5.672 -1.931 1.00 96.88 378 LEU A C 1
ATOM 3007 O O . LEU A 1 378 ? 25.002 -5.101 -2.799 1.00 96.88 378 LEU A O 1
ATOM 3011 N N . GLN A 1 379 ? 24.717 -5.663 -0.649 1.00 97.12 379 GLN A N 1
ATOM 3012 C CA . GLN A 1 379 ? 25.941 -4.999 -0.188 1.00 97.12 379 GLN A CA 1
ATOM 3013 C C . GLN A 1 379 ? 27.204 -5.617 -0.799 1.00 97.12 379 GLN A C 1
ATOM 3015 O O . GLN A 1 379 ? 28.114 -4.886 -1.186 1.00 97.12 379 GLN A O 1
ATOM 3020 N N . ARG A 1 380 ? 27.263 -6.950 -0.936 1.00 96.88 380 ARG A N 1
ATOM 3021 C CA . ARG A 1 380 ? 28.392 -7.634 -1.595 1.00 96.88 380 ARG A CA 1
ATOM 3022 C C . ARG A 1 380 ? 28.463 -7.335 -3.091 1.00 96.88 380 ARG A C 1
ATOM 3024 O O . ARG A 1 380 ? 29.558 -7.338 -3.646 1.00 96.88 380 ARG A O 1
ATOM 3031 N N . MET A 1 381 ? 27.323 -7.070 -3.728 1.00 96.12 381 MET A N 1
ATOM 3032 C CA 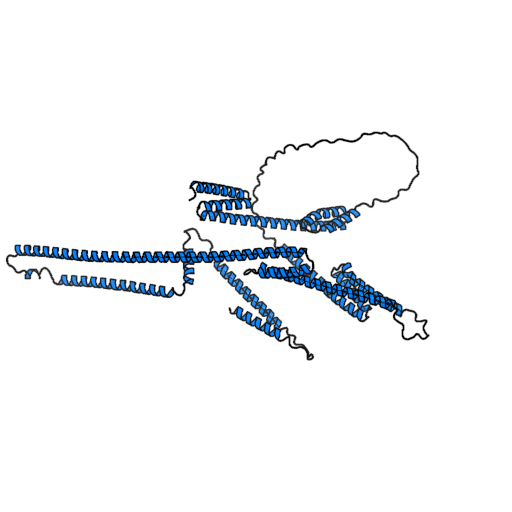. MET A 1 381 ? 27.260 -6.678 -5.139 1.00 96.12 381 MET A CA 1
ATOM 3033 C C . MET A 1 381 ? 27.565 -5.190 -5.372 1.00 96.12 381 MET A C 1
ATOM 3035 O O . MET A 1 381 ? 27.800 -4.801 -6.513 1.00 96.12 381 MET A O 1
ATOM 3039 N N . GLY A 1 382 ? 27.597 -4.364 -4.319 1.00 95.75 382 GLY A N 1
ATOM 3040 C CA . GLY A 1 382 ? 27.850 -2.923 -4.420 1.00 95.75 382 GLY A CA 1
ATOM 3041 C C . GLY A 1 382 ? 26.619 -2.085 -4.783 1.00 95.75 382 GLY A C 1
ATOM 3042 O O . GLY A 1 382 ? 26.768 -0.972 -5.275 1.00 95.75 382 GLY A O 1
ATOM 3043 N N . TRP A 1 383 ? 25.410 -2.600 -4.547 1.00 96.19 383 TRP A N 1
ATOM 3044 C CA . TRP A 1 383 ? 24.140 -1.937 -4.870 1.00 96.19 383 TRP A CA 1
ATOM 3045 C C . TRP A 1 383 ? 23.713 -0.982 -3.747 1.00 96.19 383 TRP A C 1
ATOM 3047 O O . TRP A 1 383 ? 22.785 -1.252 -2.985 1.00 96.19 383 TRP A O 1
ATOM 3057 N N . SER A 1 384 ? 24.451 0.116 -3.570 1.00 94.06 384 SER A N 1
ATOM 3058 C CA . SER A 1 384 ? 24.290 1.001 -2.408 1.00 94.06 384 SER A CA 1
ATOM 3059 C C . SER A 1 384 ? 22.939 1.717 -2.339 1.00 94.06 384 SER A C 1
ATOM 3061 O O . SER A 1 384 ? 22.455 1.970 -1.239 1.00 94.06 384 SER A O 1
ATOM 3063 N N . GLU A 1 385 ? 22.322 2.032 -3.479 1.00 92.81 385 GLU A N 1
ATOM 3064 C CA . GLU A 1 385 ? 21.039 2.747 -3.519 1.00 92.81 385 GLU A CA 1
ATOM 3065 C C . GLU A 1 385 ? 19.887 1.850 -3.047 1.00 92.81 385 GLU A C 1
ATOM 3067 O O . GLU A 1 385 ? 19.133 2.214 -2.147 1.00 92.81 385 GLU A O 1
ATOM 3072 N N . GLN A 1 386 ? 19.809 0.623 -3.569 1.00 95.62 386 GLN A N 1
ATOM 3073 C CA . GLN A 1 386 ? 18.793 -0.374 -3.211 1.00 95.62 386 GLN A CA 1
ATOM 3074 C C . GLN A 1 386 ? 18.916 -0.814 -1.748 1.00 95.62 386 GLN A C 1
ATOM 3076 O O . GLN A 1 386 ? 17.915 -1.078 -1.081 1.00 95.62 386 GLN A O 1
ATOM 3081 N N . VAL A 1 387 ? 20.144 -0.841 -1.223 1.00 97.44 387 VAL A N 1
ATOM 3082 C CA . VAL A 1 387 ? 20.410 -1.098 0.198 1.00 97.44 387 VAL A CA 1
ATOM 3083 C C . VAL A 1 387 ? 19.734 -0.057 1.096 1.00 97.44 387 VAL A C 1
ATOM 3085 O O . VAL A 1 387 ? 19.210 -0.440 2.141 1.00 97.44 387 VAL A O 1
ATOM 3088 N N . GLY A 1 388 ? 19.698 1.219 0.697 1.00 95.75 388 GLY A N 1
ATOM 3089 C CA . GLY A 1 388 ? 19.013 2.275 1.449 1.00 95.75 388 GLY A CA 1
ATOM 3090 C C . GLY A 1 388 ? 17.515 2.002 1.590 1.00 95.75 388 GLY A C 1
ATOM 3091 O O . GLY A 1 388 ? 17.004 1.923 2.707 1.00 95.75 388 GLY A O 1
ATOM 3092 N N . TYR A 1 389 ? 16.838 1.730 0.471 1.00 97.00 389 TYR A N 1
ATOM 3093 C CA . TYR A 1 389 ? 15.401 1.436 0.458 1.00 97.00 389 TYR A CA 1
ATOM 3094 C C . TYR A 1 389 ? 15.034 0.223 1.324 1.00 97.00 389 TYR A C 1
ATOM 3096 O O . TYR A 1 389 ? 14.082 0.264 2.101 1.00 97.00 389 TYR A O 1
ATOM 3104 N N . ILE A 1 390 ? 15.811 -0.862 1.253 1.00 97.50 390 ILE A N 1
ATOM 3105 C CA . ILE A 1 390 ? 15.523 -2.061 2.053 1.00 97.50 390 ILE A CA 1
ATOM 3106 C C . ILE A 1 390 ? 15.799 -1.820 3.547 1.00 97.50 390 ILE A C 1
ATOM 3108 O O . ILE A 1 390 ? 15.111 -2.377 4.401 1.00 97.50 390 ILE A O 1
ATOM 3112 N N . GLN A 1 391 ? 16.777 -0.982 3.904 1.00 97.75 391 GLN A N 1
ATOM 3113 C CA . GLN A 1 391 ? 17.019 -0.607 5.304 1.00 97.75 391 GLN A CA 1
ATOM 3114 C C . GLN A 1 391 ? 15.872 0.218 5.896 1.00 97.75 391 GLN A C 1
ATOM 3116 O O . GLN A 1 391 ? 15.491 -0.002 7.054 1.00 97.75 391 GLN A O 1
ATOM 3121 N N . GLU A 1 392 ? 15.315 1.144 5.117 1.00 96.94 392 GLU A N 1
ATOM 3122 C CA . GLU A 1 392 ? 14.113 1.891 5.494 1.00 96.94 392 GLU A CA 1
ATOM 3123 C C . GLU A 1 392 ? 12.933 0.939 5.707 1.00 96.94 392 GLU A C 1
ATOM 3125 O O . GLU A 1 392 ? 12.278 0.996 6.751 1.00 96.94 392 GLU A O 1
ATOM 3130 N N . GLU A 1 393 ? 12.745 -0.023 4.803 1.00 97.62 393 GLU A N 1
ATOM 3131 C CA . GLU A 1 393 ? 11.678 -1.019 4.900 1.00 97.62 393 GLU A CA 1
ATOM 3132 C C . GLU A 1 393 ? 11.828 -1.922 6.138 1.00 97.62 393 GLU A C 1
ATOM 3134 O O . GLU A 1 393 ? 10.879 -2.135 6.894 1.00 97.62 393 GLU A O 1
ATOM 3139 N N . VAL A 1 394 ? 13.046 -2.375 6.448 1.00 97.88 394 VAL A N 1
ATOM 3140 C CA . VAL A 1 394 ? 13.334 -3.110 7.693 1.00 97.88 394 VAL A CA 1
ATOM 3141 C C . VAL A 1 394 ? 13.012 -2.267 8.930 1.00 97.88 394 VAL A C 1
ATOM 3143 O O . VAL A 1 394 ? 12.512 -2.792 9.930 1.00 97.88 394 VAL A O 1
ATOM 3146 N N . THR A 1 395 ? 13.299 -0.966 8.893 1.00 97.81 395 THR A N 1
ATOM 3147 C CA . THR A 1 395 ? 12.997 -0.047 9.999 1.00 97.81 395 THR A CA 1
ATOM 3148 C C . THR A 1 395 ? 11.489 0.122 10.171 1.00 97.81 395 THR A C 1
ATOM 3150 O O . THR A 1 395 ? 10.992 0.006 11.295 1.00 97.81 395 THR A O 1
ATOM 3153 N N . ARG A 1 396 ? 10.753 0.285 9.066 1.00 97.38 396 ARG A N 1
ATOM 3154 C CA . ARG A 1 396 ? 9.286 0.322 9.033 1.00 97.38 396 ARG A CA 1
ATOM 3155 C C . ARG A 1 396 ? 8.681 -0.948 9.633 1.00 97.38 396 ARG A C 1
ATOM 3157 O O . ARG A 1 396 ? 7.856 -0.870 10.541 1.00 97.38 396 ARG A O 1
ATOM 3164 N N . LEU A 1 397 ? 9.144 -2.126 9.211 1.00 96.88 397 LEU A N 1
ATOM 3165 C CA . LEU A 1 397 ? 8.647 -3.410 9.721 1.00 96.88 397 LEU A CA 1
ATOM 3166 C C . LEU A 1 397 ? 8.938 -3.611 11.212 1.00 96.88 397 LEU A C 1
ATOM 3168 O O . LEU A 1 397 ? 8.103 -4.158 11.933 1.00 96.88 397 LEU A O 1
ATOM 3172 N N . ARG A 1 398 ? 10.084 -3.134 11.715 1.00 97.88 398 ARG A N 1
ATOM 3173 C CA . ARG A 1 398 ? 10.384 -3.151 13.159 1.00 97.88 398 ARG A CA 1
ATOM 3174 C C . ARG A 1 398 ? 9.409 -2.290 13.956 1.00 97.88 398 ARG A C 1
ATOM 3176 O O . ARG A 1 398 ? 8.980 -2.717 15.026 1.00 97.88 398 ARG A O 1
ATOM 3183 N N . GLN A 1 399 ? 9.053 -1.111 13.445 1.00 96.44 399 GLN A N 1
ATOM 3184 C CA . GLN A 1 399 ? 8.056 -0.241 14.075 1.00 96.44 399 GLN A CA 1
ATOM 3185 C C . GLN A 1 399 ? 6.673 -0.901 14.076 1.00 96.44 399 GLN A C 1
ATOM 3187 O O . GLN A 1 399 ? 6.030 -0.963 15.120 1.00 96.44 399 GLN A O 1
ATOM 3192 N N . LEU A 1 400 ? 6.249 -1.482 12.948 1.00 95.12 400 LEU A N 1
ATOM 3193 C CA . LEU A 1 400 ? 4.980 -2.212 12.854 1.00 95.12 400 LEU A CA 1
ATOM 3194 C C . LEU A 1 400 ? 4.920 -3.400 13.821 1.00 95.12 400 LEU A C 1
ATOM 3196 O O . LEU A 1 400 ? 3.920 -3.586 14.516 1.00 95.12 400 LEU A O 1
ATOM 3200 N N . HIS A 1 401 ? 6.004 -4.170 13.925 1.00 96.00 401 HIS A N 1
ATOM 3201 C CA . HIS A 1 401 ? 6.105 -5.258 14.892 1.00 96.00 401 HIS A CA 1
ATOM 3202 C C . HIS A 1 401 ? 6.030 -4.749 16.339 1.00 96.00 401 HIS A C 1
ATOM 3204 O O . HIS A 1 401 ? 5.287 -5.307 17.145 1.00 96.00 401 HIS A O 1
ATOM 3210 N N . ALA A 1 402 ? 6.760 -3.679 16.675 1.00 96.38 402 ALA A N 1
ATOM 3211 C CA . ALA A 1 402 ? 6.720 -3.079 18.008 1.00 96.38 402 ALA A CA 1
ATOM 3212 C C . ALA A 1 402 ? 5.304 -2.604 18.376 1.00 96.38 402 ALA A C 1
ATOM 3214 O O . ALA A 1 402 ? 4.830 -2.902 19.472 1.00 96.38 402 ALA A O 1
ATOM 3215 N N . ASN A 1 403 ? 4.601 -1.962 17.441 1.00 94.12 403 ASN A N 1
ATOM 3216 C CA . ASN A 1 403 ? 3.215 -1.531 17.623 1.00 94.12 403 ASN A CA 1
ATOM 3217 C C . ASN A 1 403 ? 2.273 -2.728 17.827 1.00 94.12 403 ASN A C 1
ATOM 3219 O O . ASN A 1 403 ? 1.449 -2.705 18.739 1.00 94.12 403 ASN A O 1
ATOM 3223 N N . LYS A 1 404 ? 2.422 -3.812 17.046 1.00 93.62 404 LYS A N 1
ATOM 3224 C CA . LYS A 1 404 ? 1.639 -5.051 17.231 1.00 93.62 404 LYS A CA 1
ATOM 3225 C C . LYS A 1 404 ? 1.858 -5.649 18.624 1.00 93.62 404 LYS A C 1
ATOM 3227 O O . LYS A 1 404 ? 0.893 -6.028 19.280 1.00 93.62 404 LYS A O 1
ATOM 3232 N N . VAL A 1 405 ? 3.104 -5.703 19.099 1.00 94.44 405 VAL A N 1
ATOM 3233 C CA . VAL A 1 405 ? 3.420 -6.197 20.450 1.00 94.44 405 VAL A CA 1
ATOM 3234 C C . VAL A 1 405 ? 2.801 -5.300 21.525 1.00 94.44 405 VAL A C 1
ATOM 3236 O O . VAL A 1 405 ? 2.215 -5.819 22.473 1.00 94.44 405 VAL A O 1
ATOM 3239 N N . GLN A 1 406 ? 2.869 -3.974 21.368 1.00 94.44 406 GLN A N 1
ATOM 3240 C CA . GLN A 1 406 ? 2.239 -3.028 22.297 1.00 94.44 406 GLN A CA 1
ATOM 3241 C C . GLN A 1 406 ? 0.715 -3.205 22.355 1.00 94.44 406 GLN A C 1
ATOM 3243 O O . GLN A 1 406 ? 0.149 -3.293 23.446 1.00 94.44 406 GLN A O 1
ATOM 3248 N N . LEU A 1 407 ? 0.052 -3.348 21.205 1.00 92.94 407 LEU A N 1
ATOM 3249 C CA . LEU A 1 407 ? -1.386 -3.627 21.142 1.00 92.94 407 LEU A CA 1
ATOM 3250 C C . LEU A 1 407 ? -1.740 -4.939 21.853 1.00 92.94 407 LEU A C 1
ATOM 3252 O O . LEU A 1 407 ? -2.655 -4.965 22.670 1.00 92.94 407 LEU A O 1
ATOM 3256 N N . GLN A 1 408 ? -0.962 -6.002 21.636 1.00 92.31 408 GLN A N 1
ATOM 3257 C CA . GLN A 1 408 ? -1.160 -7.274 22.338 1.00 92.31 408 GLN A CA 1
ATOM 3258 C C . GLN A 1 408 ? -0.949 -7.159 23.855 1.00 92.31 408 GLN A C 1
ATOM 3260 O O . GLN A 1 408 ? -1.612 -7.861 24.621 1.00 92.31 408 GLN A O 1
ATOM 3265 N N . THR A 1 409 ? -0.024 -6.312 24.319 1.00 93.56 409 THR A N 1
ATOM 3266 C CA . THR A 1 409 ? 0.145 -6.065 25.760 1.00 93.56 409 THR A CA 1
ATOM 3267 C C . THR A 1 409 ? -1.038 -5.308 26.350 1.00 93.56 409 THR A C 1
ATOM 3269 O O . THR A 1 409 ? -1.542 -5.726 27.390 1.00 93.56 409 THR A O 1
ATOM 3272 N N . ILE A 1 410 ? -1.539 -4.281 25.658 1.00 91.62 410 ILE A N 1
ATOM 3273 C CA . ILE A 1 410 ? -2.721 -3.518 26.078 1.00 91.62 410 ILE A CA 1
ATOM 3274 C C . ILE A 1 410 ? -3.940 -4.441 26.148 1.00 91.62 410 ILE A C 1
ATOM 3276 O O . ILE A 1 410 ? -4.604 -4.492 27.176 1.00 91.62 410 ILE A O 1
ATOM 3280 N N . GLU A 1 411 ? -4.178 -5.260 25.123 1.00 92.31 411 GLU A N 1
ATOM 3281 C CA . GLU A 1 411 ? -5.302 -6.201 25.098 1.00 92.31 411 GLU A CA 1
ATOM 3282 C C . GLU A 1 411 ? -5.227 -7.223 26.251 1.00 92.31 411 GLU A C 1
ATOM 3284 O O . GLU A 1 411 ? -6.235 -7.564 26.877 1.00 92.31 411 GLU A O 1
ATOM 3289 N N . LYS A 1 412 ? -4.024 -7.710 26.585 1.00 95.50 412 LYS A N 1
ATOM 3290 C CA . LYS A 1 412 ? -3.817 -8.597 27.742 1.00 95.50 412 LYS A CA 1
ATOM 3291 C C . LYS A 1 412 ? -4.089 -7.884 29.064 1.00 95.50 412 LYS A C 1
ATOM 3293 O O . LYS A 1 412 ? -4.706 -8.480 29.949 1.00 95.50 412 LYS A O 1
ATOM 3298 N N . GLU A 1 413 ? -3.651 -6.636 29.207 1.00 94.94 413 GLU A N 1
ATOM 3299 C CA . GLU A 1 413 ? -3.927 -5.817 30.389 1.00 94.94 413 GLU A CA 1
ATOM 3300 C C . GLU A 1 413 ? -5.419 -5.508 30.531 1.00 94.94 413 GLU A C 1
ATOM 3302 O O . GLU A 1 413 ? -5.961 -5.626 31.627 1.00 94.94 413 GLU A O 1
ATOM 3307 N N . GLU A 1 414 ? -6.112 -5.183 29.442 1.00 93.75 414 GLU A N 1
ATOM 3308 C CA . GLU A 1 414 ? -7.557 -4.952 29.429 1.00 93.75 414 GLU A CA 1
ATOM 3309 C C . GLU A 1 414 ? -8.332 -6.217 29.786 1.00 93.75 414 GLU A C 1
ATOM 3311 O O . GLU A 1 414 ? -9.198 -6.176 30.660 1.00 93.75 414 GLU A O 1
ATOM 3316 N N . LYS A 1 415 ? -7.964 -7.372 29.219 1.00 94.44 415 LYS A N 1
ATOM 3317 C CA . LYS A 1 415 ? -8.540 -8.668 29.614 1.00 94.44 415 LYS A CA 1
ATOM 3318 C C . LYS A 1 415 ? -8.282 -8.974 31.091 1.00 94.44 415 LYS A C 1
ATOM 3320 O O . LYS A 1 415 ? -9.163 -9.507 31.766 1.00 94.44 415 LYS A O 1
ATOM 3325 N N . ALA A 1 416 ? -7.107 -8.635 31.622 1.00 96.12 416 ALA A N 1
ATOM 3326 C CA . ALA A 1 416 ? -6.806 -8.796 33.044 1.00 96.12 416 ALA A CA 1
ATOM 3327 C C . ALA A 1 416 ? -7.645 -7.850 33.923 1.00 96.12 416 ALA A C 1
ATOM 3329 O O . ALA A 1 416 ? -8.208 -8.293 34.925 1.00 96.12 416 ALA A O 1
ATOM 3330 N N . ARG A 1 417 ? -7.801 -6.581 33.526 1.00 94.44 417 ARG A N 1
ATOM 3331 C CA . ARG A 1 417 ? -8.661 -5.598 34.208 1.00 94.44 417 ARG A CA 1
ATOM 3332 C C . ARG A 1 417 ? -10.129 -6.019 34.178 1.00 94.44 417 ARG A C 1
ATOM 3334 O O . ARG A 1 417 ? -10.790 -5.962 35.210 1.00 94.44 417 ARG A O 1
ATOM 3341 N N . ALA A 1 418 ? -10.621 -6.507 33.041 1.00 93.50 418 ALA A N 1
ATOM 3342 C CA . ALA A 1 418 ? -11.977 -7.031 32.904 1.00 93.50 418 ALA A CA 1
ATOM 3343 C C . ALA A 1 418 ? -12.214 -8.219 33.850 1.00 93.50 418 ALA A C 1
ATOM 3345 O O . ALA A 1 418 ? -13.211 -8.242 34.570 1.00 93.50 418 ALA A O 1
ATOM 3346 N N . LYS A 1 419 ? -11.261 -9.160 33.936 1.00 96.38 419 LYS A N 1
ATOM 3347 C CA . LYS A 1 419 ? -11.321 -10.277 34.897 1.00 96.38 419 LYS A CA 1
ATOM 3348 C C . LYS A 1 419 ? -11.363 -9.795 36.350 1.00 96.38 419 LYS A C 1
ATOM 3350 O O . LYS A 1 419 ? -12.201 -10.271 37.111 1.00 96.38 419 LYS A O 1
ATOM 3355 N N . GLN A 1 420 ? -10.525 -8.824 36.721 1.00 95.75 420 GLN A N 1
ATOM 3356 C CA . GLN A 1 420 ? -10.535 -8.237 38.067 1.00 95.75 420 GLN A CA 1
ATOM 3357 C C . GLN A 1 420 ? -11.860 -7.535 38.385 1.00 95.75 420 GLN A C 1
ATOM 3359 O O . GLN A 1 420 ? -12.357 -7.632 39.504 1.00 95.75 420 GLN A O 1
ATOM 3364 N N . LEU A 1 421 ? -12.458 -6.845 37.413 1.00 94.69 421 LEU A N 1
ATOM 3365 C CA . LEU A 1 421 ? -13.729 -6.144 37.595 1.00 94.69 421 LEU A CA 1
ATOM 3366 C C . LEU A 1 421 ? -14.879 -7.139 37.811 1.00 94.69 421 LEU A C 1
ATOM 3368 O O . LEU A 1 421 ? -15.676 -6.958 38.732 1.00 94.69 421 LEU A O 1
ATOM 3372 N N . VAL A 1 422 ? -14.909 -8.232 37.041 1.00 95.38 422 VAL A N 1
ATOM 3373 C CA . VAL A 1 422 ? -15.854 -9.344 37.242 1.00 95.38 422 VAL A CA 1
ATOM 3374 C C . VAL A 1 422 ? -15.664 -9.989 38.619 1.00 95.38 422 VAL A C 1
ATOM 3376 O O . VAL A 1 422 ? -16.642 -10.268 39.310 1.00 95.38 422 VAL A O 1
ATOM 3379 N N . GLU A 1 423 ? -14.426 -10.196 39.066 1.00 96.69 423 GLU A N 1
ATOM 3380 C CA . GLU A 1 423 ? -14.139 -10.746 40.397 1.00 96.69 423 GLU A CA 1
ATOM 3381 C C . GLU A 1 423 ? -14.592 -9.803 41.526 1.00 96.69 423 GLU A C 1
ATOM 3383 O O . GLU A 1 423 ? -15.234 -10.237 42.484 1.00 96.69 423 GLU A O 1
ATOM 3388 N N . GLN A 1 424 ? -14.362 -8.493 41.385 1.00 95.00 424 GLN A N 1
ATOM 3389 C CA . GLN A 1 424 ? -14.869 -7.488 42.323 1.00 95.00 424 GLN A CA 1
ATOM 3390 C C . GLN A 1 424 ? -16.401 -7.440 42.358 1.00 95.00 424 GLN A C 1
ATOM 3392 O O . GLN A 1 424 ? -16.984 -7.251 43.429 1.00 95.00 424 GLN A O 1
ATOM 3397 N N . GLN A 1 425 ? -17.067 -7.598 41.210 1.00 94.12 425 GLN A N 1
ATOM 3398 C CA . GLN A 1 425 ? -18.527 -7.689 41.144 1.00 94.12 425 GLN A CA 1
ATOM 3399 C C . GLN A 1 425 ? -19.031 -8.935 41.875 1.00 94.12 425 GLN A C 1
ATOM 3401 O O . GLN A 1 425 ? -19.884 -8.801 42.750 1.00 94.12 425 GLN A O 1
ATOM 3406 N N . LYS A 1 426 ? -18.434 -10.107 41.623 1.00 95.88 426 LYS A N 1
ATOM 3407 C CA . LYS A 1 426 ? -18.760 -11.354 42.336 1.00 95.88 426 LYS A CA 1
ATOM 3408 C C . LYS A 1 426 ? -18.580 -11.217 43.846 1.00 95.88 426 LYS A C 1
ATOM 3410 O O . LYS A 1 426 ? -19.455 -11.619 44.606 1.00 95.88 426 LYS A O 1
ATOM 3415 N N . PHE A 1 427 ? -17.495 -10.585 44.293 1.00 96.81 427 PHE A N 1
ATOM 3416 C CA . PHE A 1 427 ? -17.272 -10.330 45.716 1.00 96.81 427 PHE A CA 1
ATOM 3417 C C . PHE A 1 427 ? -18.347 -9.409 46.316 1.00 96.81 427 PHE A C 1
ATOM 3419 O O . PHE A 1 427 ? -18.873 -9.687 47.393 1.00 96.81 427 PHE A O 1
ATOM 3426 N N . LYS A 1 428 ? -18.725 -8.326 45.621 1.00 95.19 428 LYS A N 1
ATOM 3427 C CA . LYS A 1 428 ? -19.811 -7.428 46.060 1.00 95.19 428 LYS A CA 1
ATOM 3428 C C . LYS A 1 428 ? -21.162 -8.143 46.110 1.00 95.19 428 LYS A C 1
ATOM 3430 O O . LYS A 1 428 ? -21.932 -7.910 47.040 1.00 95.19 428 LYS A O 1
ATOM 3435 N N . GLU A 1 429 ? -21.456 -8.997 45.136 1.00 94.88 429 GLU A N 1
ATOM 3436 C CA . GLU A 1 429 ? -22.663 -9.825 45.124 1.00 94.88 429 GLU A CA 1
ATOM 3437 C C . GLU A 1 429 ? -22.675 -10.830 46.276 1.00 94.88 429 GLU A C 1
ATOM 3439 O O . GLU A 1 429 ? -23.701 -10.983 46.935 1.00 94.88 429 GLU A O 1
ATOM 3444 N N . GLU A 1 430 ? -21.539 -11.450 46.596 1.00 96.19 430 GLU A N 1
ATOM 3445 C CA . GLU A 1 430 ? -21.421 -12.345 47.748 1.00 96.19 430 GLU A CA 1
ATOM 3446 C C . GLU A 1 430 ? -21.635 -11.599 49.076 1.00 96.19 430 GLU A C 1
ATOM 3448 O O . GLU A 1 430 ? -22.337 -12.096 49.958 1.00 96.19 430 GLU A O 1
ATOM 3453 N N . GLN A 1 431 ? -21.101 -10.381 49.212 1.00 94.25 431 GLN A N 1
ATOM 3454 C CA . GLN A 1 431 ? -21.365 -9.524 50.375 1.00 94.25 431 GLN A CA 1
ATOM 3455 C C . GLN A 1 431 ? -22.852 -9.166 50.481 1.00 94.25 431 GLN A C 1
ATOM 3457 O O . GLN A 1 431 ? -23.436 -9.304 51.554 1.00 94.25 431 GLN A O 1
ATOM 3462 N N . ARG A 1 432 ? -23.495 -8.787 49.367 1.00 94.50 432 ARG A N 1
ATOM 3463 C CA . ARG A 1 432 ? -24.946 -8.533 49.325 1.00 94.50 432 ARG A CA 1
ATOM 3464 C C . ARG A 1 432 ? -25.755 -9.772 49.696 1.00 94.50 432 ARG A C 1
ATOM 3466 O O . ARG A 1 432 ? -26.742 -9.670 50.417 1.00 94.50 432 ARG A O 1
ATOM 3473 N N . LYS A 1 433 ? -25.333 -10.949 49.238 1.00 94.81 433 LYS A N 1
ATOM 3474 C CA . LYS A 1 433 ? -25.977 -12.213 49.587 1.00 94.81 433 LYS A CA 1
ATOM 3475 C C . LYS A 1 433 ? -25.876 -12.485 51.089 1.00 94.81 433 LYS A C 1
ATOM 3477 O O . LYS A 1 433 ? -26.891 -12.801 51.697 1.00 94.81 433 LYS A O 1
ATOM 3482 N N . LYS A 1 434 ? -24.707 -12.268 51.702 1.00 95.25 434 LYS A N 1
ATOM 3483 C CA . LYS A 1 434 ? -24.518 -12.395 53.160 1.00 95.25 434 LYS A CA 1
ATOM 3484 C C . LYS A 1 434 ? -25.379 -11.407 53.949 1.00 95.25 434 LYS A C 1
ATOM 3486 O O . LYS A 1 434 ? -25.968 -11.795 54.953 1.00 95.25 434 LYS A O 1
ATOM 3491 N N . THR A 1 435 ? -25.501 -10.155 53.497 1.00 94.12 435 THR A N 1
ATOM 3492 C CA . THR A 1 435 ? -26.393 -9.182 54.155 1.00 94.12 435 THR A CA 1
ATOM 3493 C C . THR A 1 435 ? -27.860 -9.587 54.026 1.00 94.12 435 THR A C 1
ATOM 3495 O O . THR A 1 435 ? -28.575 -9.570 55.020 1.00 94.12 435 THR A O 1
ATOM 3498 N N . MET A 1 436 ? -28.294 -10.042 52.842 1.00 93.06 436 MET A N 1
ATOM 3499 C CA . MET A 1 436 ? -29.665 -10.525 52.637 1.00 93.06 436 MET A CA 1
ATOM 3500 C C . MET A 1 436 ? -29.966 -11.779 53.465 1.00 93.06 436 MET A C 1
ATOM 3502 O O . MET A 1 436 ? -31.061 -11.902 54.000 1.00 93.06 436 MET A O 1
ATOM 3506 N N . GLU A 1 437 ? -29.013 -12.703 53.602 1.00 93.06 437 GLU A N 1
ATOM 3507 C CA . GLU A 1 437 ? -29.150 -13.867 54.487 1.00 93.06 437 GLU A CA 1
ATOM 3508 C C . GLU A 1 437 ? -29.327 -13.433 55.952 1.00 93.06 437 GLU A C 1
ATOM 3510 O O . GLU A 1 437 ? -30.209 -13.954 56.635 1.00 93.06 437 GLU A O 1
ATOM 3515 N N . GLY A 1 438 ? -28.570 -12.432 56.416 1.00 92.44 438 GLY A N 1
ATOM 3516 C CA . GLY A 1 438 ? -28.748 -11.831 57.743 1.00 92.44 438 GLY A CA 1
ATOM 3517 C C . GLY A 1 438 ? -30.128 -11.192 57.938 1.00 92.44 438 GLY A C 1
ATOM 3518 O O . GLY A 1 438 ? -30.790 -11.446 58.948 1.00 92.44 438 GLY A O 1
ATOM 3519 N N . ASP A 1 439 ? -30.600 -10.431 56.949 1.00 91.31 439 ASP A N 1
ATOM 3520 C CA . ASP A 1 439 ? -31.930 -9.812 56.970 1.00 91.31 439 ASP A CA 1
ATOM 3521 C C . ASP A 1 439 ? -33.049 -10.866 56.977 1.00 91.31 439 ASP A C 1
ATOM 3523 O O . ASP A 1 439 ? -34.015 -10.733 57.726 1.00 91.31 439 ASP A O 1
ATOM 3527 N N . ILE A 1 440 ? -32.912 -11.952 56.206 1.00 91.75 440 ILE A N 1
ATOM 3528 C CA . ILE A 1 440 ? -33.873 -13.068 56.190 1.00 91.75 440 ILE A CA 1
ATOM 3529 C C . ILE A 1 440 ? -33.950 -13.743 57.566 1.00 91.75 440 ILE A C 1
ATOM 3531 O O . ILE A 1 440 ? -35.052 -14.055 58.025 1.00 91.75 440 ILE A O 1
ATOM 3535 N N . VAL A 1 441 ? -32.819 -13.949 58.250 1.00 93.56 441 VAL A N 1
ATOM 3536 C CA . VAL A 1 441 ? -32.808 -14.502 59.617 1.00 93.56 441 VAL A CA 1
ATOM 3537 C C . VAL A 1 441 ? -33.480 -13.540 60.603 1.00 93.56 441 VAL A C 1
ATOM 3539 O O . VAL A 1 441 ? -34.296 -13.975 61.415 1.00 93.56 441 VAL A O 1
ATOM 3542 N N . SER A 1 442 ? -33.208 -12.235 60.499 1.00 93.75 442 SER A N 1
ATOM 3543 C CA . SER A 1 442 ? -33.850 -11.204 61.328 1.00 93.75 442 SER A CA 1
ATOM 3544 C C . SER A 1 442 ? -35.370 -11.170 61.130 1.00 93.75 442 SER A C 1
ATOM 3546 O O . SER A 1 442 ? -36.130 -11.238 62.098 1.00 93.75 442 SER A O 1
ATOM 3548 N N . ILE A 1 443 ? -35.832 -11.165 59.874 1.00 91.19 443 ILE A N 1
ATOM 3549 C CA . ILE A 1 443 ? -37.260 -11.229 59.533 1.00 91.19 443 ILE A CA 1
ATOM 3550 C C . ILE A 1 443 ? -37.884 -12.519 60.073 1.00 91.19 443 ILE A C 1
ATOM 3552 O O . ILE A 1 443 ? -38.978 -12.469 60.628 1.00 91.19 443 ILE A O 1
ATOM 3556 N N . SER A 1 444 ? -37.194 -13.658 59.965 1.00 89.88 444 SER A N 1
ATOM 3557 C CA . SER A 1 444 ? -37.686 -14.941 60.491 1.00 89.88 444 SER A CA 1
ATOM 3558 C C . SER A 1 444 ? -37.881 -14.897 62.011 1.00 89.88 444 SER A C 1
ATOM 3560 O O . SER A 1 444 ? -38.921 -15.330 62.497 1.00 89.88 444 SER A O 1
ATOM 3562 N N . SER A 1 445 ? -36.949 -14.290 62.754 1.00 91.56 445 SER A N 1
ATOM 3563 C CA . SER A 1 445 ? -37.093 -14.090 64.203 1.00 91.56 445 SER A CA 1
ATOM 3564 C C . SER A 1 445 ? -38.258 -13.155 64.547 1.00 91.56 445 SER A C 1
ATOM 3566 O O . SER A 1 445 ? -39.030 -13.435 65.463 1.00 91.56 445 SER A O 1
ATOM 3568 N N . ILE A 1 446 ? -38.447 -12.068 63.789 1.00 91.12 446 ILE A N 1
ATOM 3569 C CA . ILE A 1 446 ? -39.594 -11.169 63.981 1.00 91.12 446 ILE A CA 1
ATOM 3570 C C . ILE A 1 446 ? -40.909 -11.921 63.739 1.00 91.12 446 ILE A C 1
ATOM 3572 O O . ILE A 1 446 ? -41.831 -11.792 64.544 1.00 91.12 446 ILE A O 1
ATOM 3576 N N . LEU A 1 447 ? -40.996 -12.726 62.676 1.00 89.50 447 LEU A N 1
ATOM 3577 C CA . LEU A 1 447 ? -42.182 -13.530 62.376 1.00 89.50 447 LEU A CA 1
ATOM 3578 C C . LEU A 1 447 ? -42.494 -14.533 63.496 1.00 89.50 447 LEU A C 1
ATOM 3580 O O . LEU A 1 447 ? -43.647 -14.612 63.909 1.00 89.50 447 LEU A O 1
ATOM 3584 N N . GLU A 1 448 ? -41.489 -15.208 64.064 1.00 91.69 448 GLU A N 1
ATOM 3585 C CA . GLU A 1 448 ? -41.682 -16.079 65.236 1.00 91.69 448 GLU A CA 1
ATOM 3586 C C . GLU A 1 448 ? -42.274 -15.313 66.431 1.00 91.69 448 GLU A C 1
ATOM 3588 O O . GLU A 1 448 ? -43.238 -15.775 67.044 1.00 91.69 448 GLU A O 1
ATOM 3593 N N . THR A 1 449 ? -41.783 -14.102 66.726 1.00 92.00 449 THR A N 1
ATOM 3594 C CA . THR A 1 449 ? -42.346 -13.292 67.825 1.00 92.00 449 THR A CA 1
ATOM 3595 C C . THR A 1 449 ? -43.772 -12.802 67.553 1.00 92.00 449 THR A C 1
ATOM 3597 O O . THR A 1 449 ? -44.557 -12.626 68.489 1.00 92.00 449 THR A O 1
ATOM 3600 N N . ILE A 1 450 ? -44.128 -12.557 66.286 1.00 90.25 450 ILE A N 1
ATOM 3601 C CA . ILE A 1 450 ? -45.497 -12.196 65.896 1.00 90.25 450 ILE A CA 1
ATOM 3602 C C . ILE A 1 450 ? -46.417 -13.401 66.103 1.00 90.25 450 ILE A C 1
ATOM 3604 O O . ILE A 1 450 ? -47.453 -13.252 66.751 1.00 90.25 450 ILE A O 1
ATOM 3608 N N . ASP A 1 451 ? -46.010 -14.587 65.647 1.00 89.69 451 ASP A N 1
ATOM 3609 C CA . ASP A 1 451 ? -46.759 -15.834 65.824 1.00 89.69 451 ASP A CA 1
ATOM 3610 C C . ASP A 1 451 ? -46.987 -16.166 67.308 1.00 89.69 451 ASP A C 1
ATOM 3612 O O . ASP A 1 451 ? -48.073 -16.606 67.699 1.00 89.69 451 ASP A O 1
ATOM 3616 N N . GLU A 1 452 ? -45.988 -15.945 68.167 1.00 92.44 452 GLU A N 1
ATOM 3617 C CA . GLU A 1 452 ? -46.125 -16.105 69.619 1.00 92.44 452 GLU A CA 1
ATOM 3618 C C . GLU A 1 452 ? -47.149 -15.129 70.210 1.00 92.44 452 GLU A C 1
ATOM 3620 O O . GLU A 1 452 ? -48.058 -15.553 70.931 1.00 92.44 452 GLU A O 1
ATOM 3625 N N . LYS A 1 453 ? -47.081 -13.845 69.838 1.00 91.00 453 LYS A N 1
ATOM 3626 C CA . LYS A 1 453 ? -48.055 -12.830 70.274 1.00 91.00 453 LYS A CA 1
ATOM 3627 C C . LYS A 1 453 ? -49.467 -13.120 69.777 1.00 91.00 453 LYS A C 1
ATOM 3629 O O . LYS A 1 453 ? -50.434 -12.854 70.490 1.00 91.00 453 LYS A O 1
ATOM 3634 N N . GLU A 1 454 ? -49.626 -13.647 68.566 1.00 90.50 454 GLU A N 1
ATOM 3635 C CA . GLU A 1 454 ? -50.937 -14.058 68.057 1.00 90.50 454 GLU A CA 1
ATOM 3636 C C . GLU A 1 454 ? -51.495 -15.258 68.825 1.00 90.50 454 GLU A C 1
ATOM 3638 O O . GLU A 1 454 ? -52.678 -15.262 69.179 1.00 90.50 454 GLU A O 1
ATOM 3643 N N . LYS A 1 455 ? -50.652 -16.245 69.159 1.00 91.19 455 LYS A N 1
ATOM 3644 C CA . LYS A 1 455 ? -51.043 -17.367 70.026 1.00 91.19 455 LYS A CA 1
ATOM 3645 C C . LYS A 1 455 ? -51.464 -16.885 71.414 1.00 91.19 455 LYS A C 1
ATOM 3647 O O . LYS A 1 455 ? -52.457 -17.388 71.938 1.00 91.19 455 LYS A O 1
ATOM 3652 N N . GLU A 1 456 ? -50.757 -15.921 72.001 1.00 90.94 456 GLU A N 1
ATOM 3653 C CA . GLU A 1 456 ? -51.138 -15.305 73.279 1.00 90.94 456 GLU A CA 1
ATOM 3654 C C . GLU A 1 456 ? -52.474 -14.566 73.182 1.00 90.94 456 GLU A C 1
ATOM 3656 O O . GLU A 1 456 ? -53.390 -14.877 73.941 1.00 90.94 456 GLU A O 1
ATOM 3661 N N . LYS A 1 457 ? -52.652 -13.685 72.189 1.00 89.88 457 LYS A N 1
ATOM 3662 C CA . LYS A 1 457 ? -53.931 -12.992 71.955 1.00 89.88 457 LYS A CA 1
ATOM 3663 C C . LYS A 1 457 ? -55.091 -13.962 71.755 1.00 89.88 457 LYS A C 1
ATOM 3665 O O . LYS A 1 457 ? -56.196 -13.709 72.231 1.00 89.88 457 LYS A O 1
ATOM 3670 N N . LYS A 1 458 ? -54.863 -15.079 71.058 1.00 89.56 458 LYS A N 1
ATOM 3671 C CA . LYS A 1 458 ? -55.883 -16.113 70.856 1.00 89.56 458 LYS A CA 1
ATOM 3672 C C . LYS A 1 458 ? -56.250 -16.802 72.173 1.00 89.56 458 LYS A C 1
ATOM 3674 O O . LYS A 1 458 ? -57.437 -16.962 72.443 1.00 89.56 458 LYS A O 1
ATOM 3679 N N . LYS A 1 459 ? -55.264 -17.128 73.020 1.00 89.69 459 LYS A N 1
ATOM 3680 C CA . LYS A 1 459 ? -55.500 -17.654 74.378 1.00 89.69 459 LYS A CA 1
ATOM 3681 C C . LYS A 1 459 ? -56.265 -16.655 75.250 1.00 89.69 459 LYS A C 1
ATOM 3683 O O . LYS A 1 459 ? -57.227 -17.046 75.904 1.00 89.69 459 LYS A O 1
ATOM 3688 N N . GLU A 1 460 ? -55.898 -15.374 75.224 1.00 89.19 460 GLU A N 1
ATOM 3689 C CA . GLU A 1 460 ? -56.604 -14.316 75.960 1.00 89.19 460 GLU A CA 1
ATOM 3690 C C . GLU A 1 460 ? -58.053 -14.154 75.480 1.00 89.19 460 GLU A C 1
ATOM 3692 O O . GLU A 1 460 ? -58.973 -14.049 76.294 1.00 89.19 460 GLU A O 1
ATOM 3697 N N . ALA A 1 461 ? -58.283 -14.174 74.164 1.00 87.62 461 ALA A N 1
ATOM 3698 C CA . ALA A 1 461 ? -59.620 -14.104 73.580 1.00 87.62 461 ALA A CA 1
ATOM 3699 C C . ALA A 1 461 ? -60.477 -15.329 73.950 1.00 87.62 461 ALA A C 1
ATOM 3701 O O . ALA A 1 461 ? -61.658 -15.181 74.278 1.00 87.62 461 ALA A O 1
ATOM 3702 N N . GLU A 1 462 ? -59.895 -16.533 73.948 1.00 87.19 462 GLU A N 1
ATOM 3703 C CA . GLU A 1 462 ? -60.552 -17.753 74.429 1.00 87.19 462 GLU A CA 1
ATOM 3704 C C . GLU A 1 462 ? -60.894 -17.652 75.923 1.00 87.19 462 GLU A C 1
ATOM 3706 O O . GLU A 1 462 ? -62.030 -17.935 76.312 1.00 87.19 462 GLU A O 1
ATOM 3711 N N . GLU A 1 463 ? -59.975 -17.165 76.761 1.00 87.62 463 GLU A N 1
ATOM 3712 C CA . GLU A 1 463 ? -60.211 -16.968 78.194 1.00 87.62 463 GLU A CA 1
ATOM 3713 C C . GLU A 1 463 ? -61.321 -15.933 78.458 1.00 87.62 463 GLU A C 1
ATOM 3715 O O . GLU A 1 463 ? -62.203 -16.149 79.298 1.00 87.62 463 GLU A O 1
ATOM 3720 N N . GLN A 1 464 ? -61.339 -14.825 77.711 1.00 87.94 464 GLN A N 1
ATOM 3721 C CA . GLN A 1 464 ? -62.410 -13.826 77.772 1.00 87.94 464 GLN A CA 1
ATOM 3722 C C . GLN A 1 464 ? -63.759 -14.400 77.319 1.00 87.94 464 GLN A C 1
ATOM 3724 O O . GLN A 1 464 ? -64.780 -14.155 77.970 1.00 87.94 464 GLN A O 1
ATOM 3729 N N . SER A 1 465 ? -63.773 -15.201 76.249 1.00 89.94 465 SER A N 1
ATOM 3730 C CA . SER A 1 465 ? -64.974 -15.897 75.774 1.00 89.94 465 SER A CA 1
ATOM 3731 C C . SER A 1 465 ? -65.525 -16.851 76.838 1.00 89.94 465 SER A C 1
ATOM 3733 O O . SER A 1 465 ? -66.727 -16.845 77.122 1.00 89.94 465 SER A O 1
ATOM 3735 N N . ILE A 1 466 ? -64.651 -17.617 77.501 1.00 85.31 466 ILE A N 1
ATOM 3736 C CA . ILE A 1 466 ? -65.017 -18.497 78.617 1.00 85.31 466 ILE A CA 1
ATOM 3737 C C . ILE A 1 466 ? -65.604 -17.679 79.775 1.00 85.31 466 ILE A C 1
ATOM 3739 O O . ILE A 1 466 ? -66.689 -18.009 80.256 1.00 85.31 466 ILE A O 1
ATOM 3743 N N . LYS A 1 467 ? -64.956 -16.578 80.187 1.00 87.44 467 LYS A N 1
ATOM 3744 C CA . LYS A 1 467 ? -65.462 -15.685 81.250 1.00 87.44 467 LYS A CA 1
ATOM 3745 C C . LYS A 1 467 ? -66.853 -15.131 80.925 1.00 87.44 467 LYS A C 1
ATOM 3747 O O . LYS A 1 467 ? -67.724 -15.133 81.798 1.00 87.44 467 LYS A O 1
ATOM 3752 N N . GLN A 1 468 ? -67.095 -14.702 79.684 1.00 86.38 468 GLN A N 1
ATOM 3753 C CA . GLN A 1 468 ? -68.412 -14.223 79.249 1.00 86.38 468 GLN A CA 1
ATOM 3754 C C . GLN A 1 468 ? -69.476 -15.325 79.282 1.00 86.38 468 GLN A C 1
ATOM 3756 O O . GLN A 1 468 ? -70.570 -15.088 79.799 1.00 86.38 468 GLN A O 1
ATOM 3761 N N . LYS A 1 469 ? -69.164 -16.532 78.788 1.00 86.44 469 LYS A N 1
ATOM 3762 C CA . LYS A 1 469 ? -70.081 -17.684 78.843 1.00 86.44 469 LYS A CA 1
ATOM 3763 C C . LYS A 1 469 ? -70.457 -18.032 80.284 1.00 86.44 469 LYS A C 1
ATOM 3765 O O . LYS A 1 469 ? -71.635 -18.197 80.583 1.00 86.44 469 LYS A O 1
ATOM 3770 N N . LEU A 1 470 ? -69.485 -18.045 81.195 1.00 82.75 470 LEU A N 1
ATOM 3771 C CA . LEU A 1 470 ? -69.698 -18.310 82.623 1.00 82.75 470 LEU A CA 1
ATOM 3772 C C . LEU A 1 470 ? -70.578 -17.229 83.281 1.00 82.75 470 LEU A C 1
ATOM 3774 O O . LEU A 1 470 ? -71.438 -17.527 84.113 1.00 82.75 470 LEU A O 1
ATOM 3778 N N . LEU A 1 471 ? -70.409 -15.963 82.883 1.00 86.38 471 LEU A N 1
ATOM 3779 C CA . LEU A 1 471 ? -71.257 -14.855 83.328 1.00 86.38 471 LEU A CA 1
ATOM 3780 C C . LEU A 1 471 ? -72.702 -14.999 82.822 1.00 86.38 471 LEU A C 1
ATOM 3782 O O . LEU A 1 471 ? -73.649 -14.801 83.588 1.00 86.38 471 LEU A O 1
ATOM 3786 N N . GLN A 1 472 ? -72.883 -15.353 81.547 1.00 82.06 472 GLN A N 1
ATOM 3787 C CA . GLN A 1 472 ? -74.199 -15.623 80.967 1.00 82.06 472 GLN A CA 1
ATOM 3788 C C . GLN A 1 472 ? -74.876 -16.816 81.644 1.00 82.06 472 GLN A C 1
ATOM 3790 O O . GLN A 1 472 ? -76.055 -16.730 81.981 1.00 82.06 472 GLN A O 1
ATOM 3795 N N . GLU A 1 473 ? -74.136 -17.889 81.921 1.00 79.88 473 GLU A N 1
ATOM 3796 C CA . GLU A 1 473 ? -74.644 -19.055 82.642 1.00 79.88 473 GLU A CA 1
ATOM 3797 C C . GLU A 1 473 ? -75.101 -18.680 84.058 1.00 79.88 473 GLU A C 1
ATOM 3799 O O . GLU A 1 473 ? -76.199 -19.051 84.472 1.00 79.88 473 GLU A O 1
ATOM 3804 N N . LYS A 1 474 ? -74.317 -17.874 84.790 1.00 81.75 474 LYS A N 1
ATOM 3805 C CA . LYS A 1 474 ? -74.722 -17.342 86.103 1.00 81.75 474 LYS A CA 1
ATOM 3806 C C . LYS A 1 474 ? -75.998 -16.501 86.015 1.00 81.75 474 LYS A C 1
ATOM 3808 O O . LYS A 1 474 ? -76.872 -16.653 86.871 1.00 81.75 474 LYS A O 1
ATOM 3813 N N . ARG A 1 475 ? -76.133 -15.649 84.989 1.00 79.94 475 ARG A N 1
ATOM 3814 C CA . ARG A 1 475 ? -77.356 -14.861 84.731 1.00 79.94 475 ARG A CA 1
ATOM 3815 C C . ARG A 1 475 ? -78.554 -15.758 84.423 1.00 79.94 475 ARG A C 1
ATOM 3817 O O . ARG A 1 475 ? -79.618 -15.571 85.000 1.00 79.94 475 ARG A O 1
ATOM 3824 N N . MET A 1 476 ? -78.380 -16.768 83.575 1.00 73.88 476 MET A N 1
ATOM 3825 C CA . MET A 1 476 ? -79.422 -17.747 83.262 1.00 73.88 476 MET A CA 1
ATOM 3826 C C . MET A 1 476 ? -79.841 -18.525 84.509 1.00 73.88 476 MET A C 1
ATOM 3828 O O . MET A 1 476 ? -81.028 -18.600 84.800 1.00 73.88 476 MET A O 1
ATOM 3832 N N . LYS A 1 477 ? -78.888 -19.010 85.313 1.00 71.06 477 LYS A N 1
ATOM 3833 C CA . LYS A 1 477 ? -79.166 -19.673 86.596 1.00 71.06 477 LYS A CA 1
ATOM 3834 C C . LYS A 1 477 ? -79.935 -18.774 87.564 1.00 71.06 477 LYS A C 1
ATOM 3836 O O . LYS A 1 477 ? -80.854 -19.255 88.214 1.00 71.06 477 LYS A O 1
ATOM 3841 N N . THR A 1 478 ? -79.636 -17.474 87.635 1.00 70.88 478 THR A N 1
ATOM 3842 C CA . THR A 1 478 ? -80.401 -16.533 88.480 1.00 70.88 478 THR A CA 1
ATOM 3843 C C . THR A 1 478 ? -81.796 -16.238 87.934 1.00 70.88 478 THR A C 1
ATOM 3845 O O . THR A 1 478 ? -82.738 -16.136 88.717 1.00 70.88 478 THR A O 1
ATOM 3848 N N . ILE A 1 479 ? -81.962 -16.131 86.613 1.00 67.62 479 ILE A N 1
ATOM 3849 C CA . ILE A 1 479 ? -83.282 -15.980 85.979 1.00 67.62 479 ILE A CA 1
ATOM 3850 C C . ILE A 1 479 ? -84.127 -17.237 86.214 1.00 67.62 479 ILE A C 1
ATOM 3852 O O . ILE A 1 479 ? -85.291 -17.128 86.593 1.00 67.62 479 ILE A O 1
ATOM 3856 N N . VAL A 1 480 ? -83.536 -18.423 86.055 1.00 58.62 480 VAL A N 1
ATOM 3857 C CA . VAL A 1 480 ? -84.194 -19.709 86.308 1.00 58.62 480 VAL A CA 1
ATOM 3858 C C . VAL A 1 480 ? -84.529 -19.863 87.793 1.00 58.62 480 VAL A C 1
ATOM 3860 O O . VAL A 1 480 ? -85.657 -20.223 88.112 1.00 58.62 480 VAL A O 1
ATOM 3863 N N . ALA A 1 481 ? -83.634 -19.491 88.711 1.00 57.09 481 ALA A N 1
ATOM 3864 C CA . ALA A 1 481 ? -83.906 -19.511 90.151 1.00 57.09 481 ALA A CA 1
ATOM 3865 C C . ALA A 1 481 ? -85.006 -18.516 90.576 1.00 57.09 481 ALA A C 1
ATOM 3867 O O . ALA A 1 481 ? -85.765 -18.806 91.492 1.00 57.09 481 ALA A O 1
ATOM 3868 N N . LYS A 1 482 ? -85.147 -17.367 89.895 1.00 57.81 482 LYS A N 1
ATOM 3869 C CA . LYS A 1 482 ? -86.231 -16.397 90.154 1.00 57.81 482 LYS A CA 1
ATOM 3870 C C . LYS A 1 482 ? -87.572 -16.755 89.497 1.00 57.81 482 LYS A C 1
ATOM 3872 O O . LYS A 1 482 ? -88.591 -16.221 89.920 1.00 57.81 482 LYS A O 1
ATOM 3877 N N . LYS A 1 483 ? -87.596 -17.620 88.472 1.00 49.50 483 LYS A N 1
ATOM 3878 C CA . LYS A 1 483 ? -88.827 -18.022 87.754 1.00 49.50 483 LYS A CA 1
ATOM 3879 C C . LYS A 1 483 ? -89.300 -19.452 88.029 1.00 49.50 483 LYS A C 1
ATOM 3881 O O . LYS A 1 483 ? -90.439 -19.765 87.696 1.00 49.50 483 LYS A O 1
ATOM 3886 N N . SER A 1 484 ? -88.486 -20.315 88.633 1.00 41.03 484 SER A N 1
ATOM 3887 C CA . SER A 1 484 ? -88.872 -21.700 88.930 1.00 41.03 484 SER A CA 1
ATOM 3888 C C . SER A 1 484 ? -89.381 -21.846 90.364 1.00 41.03 484 SER A C 1
ATOM 3890 O O . SER A 1 484 ? -88.696 -22.304 91.272 1.00 41.03 484 SER A O 1
ATOM 3892 N N . GLY A 1 485 ? -90.659 -21.519 90.548 1.00 40.81 485 GLY A N 1
ATOM 3893 C CA . GLY A 1 485 ? -91.465 -22.206 91.550 1.00 40.81 485 GLY A CA 1
ATOM 3894 C C . GLY A 1 485 ? -91.584 -23.686 91.168 1.00 40.81 485 GLY A C 1
ATOM 3895 O O . GLY A 1 485 ? -92.503 -24.067 90.452 1.00 40.81 485 GLY A O 1
ATOM 3896 N N . GLY A 1 486 ? -90.613 -24.500 91.592 1.00 43.78 486 GLY A N 1
ATOM 3897 C CA . GLY A 1 486 ? -90.774 -25.937 91.842 1.00 43.78 486 GLY A CA 1
ATOM 3898 C C . GLY A 1 486 ? -91.271 -26.838 90.703 1.00 43.78 486 GLY A C 1
ATOM 3899 O O . GLY A 1 486 ? -92.116 -27.691 90.962 1.00 43.78 486 GLY A O 1
ATOM 3900 N N . LYS A 1 487 ? -90.754 -26.721 89.472 1.00 44.53 487 LYS A N 1
ATOM 3901 C CA . LYS A 1 487 ? -90.939 -27.755 88.428 1.00 44.53 487 LYS A CA 1
ATOM 3902 C C . LYS A 1 487 ? -89.615 -28.059 87.724 1.00 44.53 487 LYS A C 1
ATOM 3904 O O . LYS A 1 487 ? -88.857 -27.142 87.416 1.00 44.53 487 LYS A O 1
ATOM 3909 N N . SER A 1 488 ? -89.319 -29.352 87.574 1.00 46.19 488 SER A N 1
ATOM 3910 C CA . SER A 1 488 ? -87.996 -29.889 87.249 1.00 46.19 488 SER A CA 1
ATOM 3911 C C . SER A 1 488 ? -87.487 -29.476 85.864 1.00 46.19 488 SER A C 1
ATOM 3913 O O . SER A 1 488 ? -88.204 -29.474 84.861 1.00 46.19 488 SER A O 1
ATOM 3915 N N . LEU A 1 489 ? -86.197 -29.140 85.853 1.00 44.91 489 LEU A N 1
ATOM 3916 C CA . LEU A 1 489 ? -85.416 -28.573 84.751 1.00 44.91 489 LEU A CA 1
ATOM 3917 C C . LEU A 1 489 ? -85.163 -29.577 83.606 1.00 44.91 489 LEU A C 1
ATOM 3919 O O . LEU A 1 489 ? -84.753 -29.175 82.520 1.00 44.91 489 LEU A O 1
ATOM 3923 N N . ASP A 1 490 ? -85.461 -30.859 83.823 1.00 51.00 490 ASP A N 1
ATOM 3924 C CA . ASP A 1 490 ? -85.224 -31.932 82.851 1.00 51.00 490 ASP A CA 1
ATOM 3925 C C . ASP A 1 490 ? -86.257 -31.952 81.713 1.00 51.00 490 ASP A C 1
ATOM 3927 O O . ASP A 1 490 ? -85.959 -32.410 80.618 1.00 51.00 490 ASP A O 1
ATOM 3931 N N . SER A 1 491 ? -87.439 -31.356 81.906 1.00 50.88 491 SER A N 1
ATOM 3932 C CA . SER A 1 491 ? -88.509 -31.349 80.891 1.00 50.88 491 SER A CA 1
ATOM 3933 C C . SER A 1 491 ? -88.405 -30.227 79.845 1.00 50.88 491 SER A C 1
ATOM 3935 O O . SER A 1 491 ? -89.096 -30.266 78.830 1.00 50.88 491 SER A O 1
ATOM 3937 N N . LEU A 1 492 ? -87.532 -29.230 80.051 1.00 47.28 492 LEU A N 1
ATOM 3938 C CA . LEU A 1 492 ? -87.338 -28.122 79.101 1.00 47.28 492 LEU A CA 1
ATOM 3939 C C . LEU A 1 492 ? -86.175 -28.358 78.121 1.00 47.28 492 LEU A C 1
ATOM 3941 O O . LEU A 1 492 ? -86.051 -27.637 77.132 1.00 47.28 492 LEU A O 1
ATOM 3945 N N . LYS A 1 493 ? -85.316 -29.346 78.400 1.00 46.84 493 LYS A N 1
ATOM 3946 C CA . LYS A 1 493 ? -84.131 -29.659 77.590 1.00 46.84 493 LYS A CA 1
ATOM 3947 C C . LYS A 1 493 ? -84.495 -30.428 76.314 1.00 46.84 493 LYS A C 1
ATOM 3949 O O . LYS A 1 493 ? -83.941 -30.116 75.265 1.00 46.84 493 LYS A O 1
ATOM 3954 N N . ASP A 1 494 ? -85.502 -31.297 76.386 1.00 48.31 494 ASP A N 1
ATOM 3955 C CA . ASP A 1 494 ? -85.979 -32.100 75.248 1.00 48.31 494 ASP A CA 1
ATOM 3956 C C . ASP A 1 494 ? -86.873 -31.325 74.266 1.00 48.31 494 ASP A C 1
ATOM 3958 O O . ASP A 1 494 ? -87.016 -31.723 73.113 1.00 48.31 494 ASP A O 1
ATOM 3962 N N . LEU A 1 495 ? -87.453 -30.190 74.680 1.00 48.12 495 LEU A N 1
ATOM 3963 C CA . LEU A 1 495 ? -88.327 -29.389 73.810 1.00 48.12 495 LEU A CA 1
ATOM 3964 C C . LEU A 1 495 ? -87.582 -28.271 73.057 1.00 48.12 495 LEU A C 1
ATOM 3966 O O . LEU A 1 495 ? -88.059 -27.813 72.022 1.00 48.12 495 LEU A O 1
ATOM 3970 N N . LEU A 1 496 ? -86.427 -27.812 73.561 1.00 48.50 496 LEU A N 1
ATOM 3971 C CA . LEU A 1 496 ? -85.663 -26.715 72.943 1.00 48.50 496 LEU A CA 1
ATOM 3972 C C . LEU A 1 496 ? -84.475 -27.176 72.084 1.00 48.50 496 LEU A C 1
ATOM 3974 O O . LEU A 1 496 ? -83.982 -26.394 71.274 1.00 48.50 496 LEU A O 1
ATOM 3978 N N . PHE A 1 497 ? -84.028 -28.425 72.235 1.00 50.19 497 PHE A N 1
ATOM 3979 C CA . PHE A 1 497 ? -82.932 -29.001 71.457 1.00 50.19 497 PHE A CA 1
ATOM 3980 C C . PHE A 1 497 ? -83.379 -30.322 70.835 1.00 50.19 497 PHE A C 1
ATOM 3982 O O . PHE A 1 497 ? -82.946 -31.394 71.237 1.00 50.19 497 PHE A O 1
ATOM 3989 N N . GLY A 1 498 ? -84.269 -30.247 69.844 1.00 50.66 498 GLY A N 1
ATOM 3990 C CA . GLY A 1 498 ? -84.554 -31.401 68.999 1.00 50.66 498 GLY A CA 1
ATOM 3991 C C . GLY A 1 498 ? -83.263 -31.889 68.333 1.00 50.66 498 GLY A C 1
ATOM 3992 O O . GLY A 1 498 ? -82.638 -31.152 67.567 1.00 50.66 498 GLY A O 1
ATOM 3993 N N . ASP A 1 499 ? -82.891 -33.141 68.604 1.00 54.47 499 ASP A N 1
ATOM 3994 C CA . ASP A 1 499 ? -81.685 -33.849 68.128 1.00 54.47 499 ASP A CA 1
ATOM 3995 C C . ASP A 1 499 ? -81.446 -33.797 66.604 1.00 54.47 499 ASP A C 1
ATOM 3997 O O . ASP A 1 499 ? -80.368 -34.137 66.107 1.00 54.47 499 ASP A O 1
ATOM 4001 N N . HIS A 1 500 ? -82.440 -33.360 65.833 1.00 55.69 500 HIS A N 1
ATOM 4002 C CA . HIS A 1 500 ? -82.381 -33.321 64.380 1.00 55.69 500 HIS A CA 1
ATOM 4003 C C . HIS A 1 500 ? -81.566 -32.133 63.825 1.00 55.69 500 HIS A C 1
ATOM 4005 O O . HIS A 1 500 ? -80.942 -32.266 62.768 1.00 55.69 500 HIS A O 1
ATOM 4011 N N . ASP A 1 501 ? -81.505 -30.998 64.532 1.00 57.22 501 ASP A N 1
ATOM 4012 C CA . ASP A 1 501 ? -80.738 -29.822 64.083 1.00 57.22 501 ASP A CA 1
ATOM 4013 C C . ASP A 1 501 ? -79.269 -29.861 64.528 1.00 57.22 501 ASP A C 1
ATOM 4015 O O . ASP A 1 501 ? -78.391 -29.356 63.822 1.00 57.22 501 ASP A O 1
ATOM 4019 N N . ALA A 1 502 ? -78.974 -30.521 65.653 1.00 61.03 502 ALA A N 1
ATOM 4020 C CA . ALA A 1 502 ? -77.605 -30.734 66.121 1.00 61.03 502 ALA A CA 1
ATOM 4021 C C . ALA A 1 502 ? -76.820 -31.631 65.150 1.00 61.03 502 ALA A C 1
ATOM 4023 O O . ALA A 1 502 ? -75.753 -31.239 64.683 1.00 61.03 502 ALA A O 1
ATOM 4024 N N . LYS A 1 503 ? -77.403 -32.763 64.729 1.00 67.38 503 LYS A N 1
ATOM 4025 C CA . LYS A 1 503 ? -76.780 -33.667 63.745 1.00 67.38 503 LYS A CA 1
ATOM 4026 C C . LYS A 1 503 ? -76.569 -33.018 62.380 1.00 67.38 503 LYS A C 1
ATOM 4028 O O . LYS A 1 503 ? -75.567 -33.287 61.721 1.00 67.38 503 LYS A O 1
ATOM 4033 N N . LYS A 1 504 ? -77.483 -32.144 61.943 1.00 73.00 504 LYS A N 1
ATOM 4034 C CA . LYS A 1 504 ? -77.332 -31.422 60.671 1.00 73.00 504 LYS A CA 1
ATOM 4035 C C . LYS A 1 504 ? -76.186 -30.409 60.735 1.00 73.00 504 LYS A C 1
ATOM 4037 O O . LYS A 1 504 ? -75.401 -30.333 59.795 1.00 73.00 504 LYS A O 1
ATOM 4042 N N . ARG A 1 505 ? -76.044 -29.692 61.856 1.00 72.50 505 ARG A N 1
ATOM 4043 C CA . ARG A 1 505 ? -74.913 -28.778 62.088 1.00 72.50 505 ARG A CA 1
ATOM 4044 C C . ARG A 1 505 ? -73.589 -29.523 62.233 1.00 72.50 505 ARG A C 1
ATOM 4046 O O . ARG A 1 505 ? -72.603 -29.081 61.658 1.00 72.50 505 ARG A O 1
ATOM 4053 N N . GLU A 1 506 ? -73.560 -30.660 62.924 1.00 72.56 506 GLU A N 1
ATOM 4054 C CA . GLU A 1 506 ? -72.360 -31.504 63.016 1.00 72.56 506 GLU A CA 1
ATOM 4055 C C . GLU A 1 506 ? -71.936 -32.048 61.648 1.00 72.56 506 GLU A C 1
ATOM 4057 O O . GLU A 1 506 ? -70.757 -31.983 61.307 1.00 72.56 506 GLU A O 1
ATOM 4062 N N . ALA A 1 507 ? -72.883 -32.500 60.820 1.00 75.69 507 ALA A N 1
ATOM 4063 C CA . ALA A 1 507 ? -72.592 -32.950 59.460 1.00 75.69 507 ALA A CA 1
ATOM 4064 C C . ALA A 1 507 ? -72.071 -31.812 58.564 1.00 75.69 507 ALA A C 1
ATOM 4066 O O . ALA A 1 507 ? -71.170 -32.022 57.752 1.00 75.69 507 ALA A O 1
ATOM 4067 N N . GLU A 1 508 ? -72.602 -30.598 58.715 1.00 79.31 508 GLU A N 1
ATOM 4068 C CA . GLU A 1 508 ? -72.152 -29.429 57.958 1.00 79.31 508 GLU A CA 1
ATOM 4069 C C . GLU A 1 508 ? -70.761 -28.948 58.408 1.00 79.31 508 GLU A C 1
ATOM 4071 O O . GLU A 1 508 ? -69.924 -28.610 57.570 1.00 79.31 508 GLU A O 1
ATOM 4076 N N . ILE A 1 509 ? -70.475 -28.992 59.714 1.00 75.19 509 ILE A N 1
ATOM 4077 C CA . ILE A 1 509 ? -69.146 -28.707 60.271 1.00 75.19 509 ILE A CA 1
ATOM 4078 C C . ILE A 1 509 ? -68.135 -29.763 59.806 1.00 75.19 509 ILE A C 1
ATOM 4080 O O . ILE A 1 509 ? -67.061 -29.400 59.335 1.00 75.19 509 ILE A O 1
ATOM 4084 N N . ALA A 1 510 ? -68.487 -31.051 59.853 1.00 80.06 510 ALA A N 1
ATOM 4085 C CA . ALA A 1 510 ? -67.632 -32.135 59.371 1.00 80.06 510 ALA A CA 1
ATOM 4086 C C . ALA A 1 510 ? -67.355 -32.029 57.862 1.00 80.06 510 ALA A C 1
ATOM 4088 O O . ALA A 1 510 ? -66.238 -32.289 57.415 1.00 80.06 510 ALA A O 1
ATOM 4089 N N . LYS A 1 511 ? -68.347 -31.598 57.070 1.00 84.94 511 LYS A N 1
ATOM 4090 C CA . LYS A 1 511 ? -68.169 -31.343 55.637 1.00 84.94 511 LYS A CA 1
ATOM 4091 C C . LYS A 1 511 ? -67.188 -30.194 55.385 1.00 84.94 511 LYS A C 1
ATOM 4093 O O . LYS A 1 511 ? -66.288 -30.358 54.568 1.00 84.94 511 LYS A O 1
ATOM 4098 N N . LYS A 1 512 ? -67.316 -29.079 56.113 1.00 82.44 512 LYS A N 1
ATOM 4099 C CA . LYS A 1 512 ? -66.392 -27.935 56.005 1.00 82.44 512 LYS A CA 1
ATOM 4100 C C . LYS A 1 512 ? -64.965 -28.301 56.418 1.00 82.44 512 LYS A C 1
ATOM 4102 O O . LYS A 1 512 ? -64.034 -27.969 55.696 1.00 82.44 512 LYS A O 1
ATOM 4107 N N . LEU A 1 513 ? -64.803 -29.051 57.510 1.00 83.56 513 LEU A N 1
ATOM 4108 C CA . LEU A 1 513 ? -63.500 -29.565 57.957 1.00 83.56 513 LEU A CA 1
ATOM 4109 C C . LEU A 1 513 ? -62.836 -30.442 56.889 1.00 83.56 513 LEU A C 1
ATOM 4111 O O . LEU A 1 513 ? -61.647 -30.301 56.619 1.00 83.56 513 LEU A O 1
ATOM 4115 N N . LYS A 1 514 ? -63.613 -31.306 56.230 1.00 85.94 514 LYS A N 1
ATOM 4116 C CA . LYS A 1 514 ? -63.105 -32.162 55.154 1.00 85.94 514 LYS A CA 1
ATOM 4117 C C . LYS A 1 514 ? -62.724 -31.369 53.897 1.00 85.94 514 LYS A C 1
ATOM 4119 O O . LYS A 1 514 ? -61.708 -31.663 53.276 1.00 85.94 514 LYS A O 1
ATOM 4124 N N . GLU A 1 515 ? -63.512 -30.359 53.526 1.00 85.44 515 GLU A N 1
ATOM 4125 C CA . GLU A 1 515 ? -63.188 -29.452 52.414 1.00 85.44 515 GLU A CA 1
ATOM 4126 C C . GLU A 1 515 ? -61.901 -28.651 52.686 1.00 85.44 515 GLU A C 1
ATOM 4128 O O . GLU A 1 515 ? -61.088 -28.461 51.779 1.00 85.44 515 GLU A O 1
ATOM 4133 N N . GLU A 1 516 ? -61.681 -28.238 53.936 1.00 82.31 516 GLU A N 1
ATOM 4134 C CA . GLU A 1 516 ? -60.473 -27.535 54.378 1.00 82.31 516 GLU A CA 1
ATOM 4135 C C . GLU A 1 516 ? -59.235 -28.452 54.386 1.00 82.31 516 GLU A C 1
ATOM 4137 O O . GLU A 1 516 ? -58.184 -28.078 53.857 1.00 82.31 516 GLU A O 1
ATOM 4142 N N . GLU A 1 517 ? -59.359 -29.692 54.873 1.00 85.00 517 GLU A N 1
ATOM 4143 C CA . GLU A 1 517 ? -58.295 -30.704 54.777 1.00 85.00 517 GLU A CA 1
ATOM 4144 C C . GLU A 1 517 ? -57.931 -31.033 53.320 1.00 85.00 517 GLU A C 1
ATOM 4146 O O . GLU A 1 517 ? -56.749 -31.131 52.972 1.00 85.00 517 GLU A O 1
ATOM 4151 N N . ASP A 1 518 ? -58.928 -31.167 52.441 1.00 85.12 518 ASP A N 1
ATOM 4152 C CA . ASP A 1 518 ? -58.709 -31.418 51.016 1.00 85.12 518 ASP A CA 1
ATOM 4153 C C . ASP A 1 518 ? -58.037 -30.226 50.323 1.00 85.12 518 ASP A C 1
ATOM 4155 O O . ASP A 1 518 ? -57.199 -30.414 49.431 1.00 85.12 518 ASP A O 1
ATOM 4159 N N . PHE A 1 519 ? -58.369 -28.997 50.725 1.00 87.12 519 PHE A N 1
ATOM 4160 C CA . PHE A 1 519 ? -57.703 -27.791 50.244 1.00 87.12 519 PHE A CA 1
ATOM 4161 C C . PHE A 1 519 ? -56.227 -27.769 50.659 1.00 87.12 519 PHE A C 1
ATOM 4163 O O . PHE A 1 519 ? -55.359 -27.599 49.796 1.00 87.12 519 PHE A O 1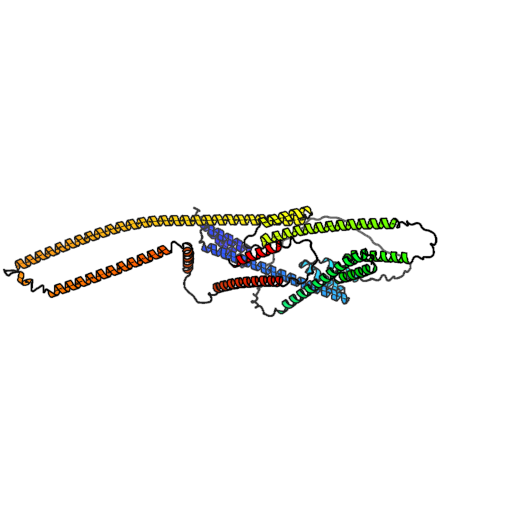
ATOM 4170 N N . LEU A 1 520 ? -55.932 -28.037 51.936 1.00 85.62 520 LEU A N 1
ATOM 4171 C CA . LEU A 1 520 ? -54.567 -28.117 52.471 1.00 85.62 520 LEU A CA 1
ATOM 4172 C C . LEU A 1 520 ? -53.743 -29.229 51.805 1.00 85.62 520 LEU A C 1
ATOM 4174 O O . LEU A 1 520 ? -52.575 -29.027 51.465 1.00 85.62 520 LEU A O 1
ATOM 4178 N N . ARG A 1 521 ? -54.347 -30.394 51.529 1.00 85.06 521 ARG A N 1
ATOM 4179 C CA . ARG A 1 521 ? -53.685 -31.470 50.771 1.00 85.06 521 ARG A CA 1
ATOM 4180 C C . ARG A 1 521 ? -53.343 -31.047 49.343 1.00 85.06 521 ARG A C 1
ATOM 4182 O O . ARG A 1 521 ? -52.249 -31.353 48.865 1.00 85.06 521 ARG A O 1
ATOM 4189 N N . ARG A 1 522 ? -54.242 -30.341 48.645 1.00 84.31 522 ARG A N 1
ATOM 4190 C CA . ARG A 1 522 ? -54.004 -29.883 47.261 1.00 84.31 522 ARG A CA 1
ATOM 4191 C C . ARG A 1 522 ? -52.924 -28.807 47.183 1.00 84.31 522 ARG A C 1
ATOM 4193 O O . ARG A 1 522 ? -52.092 -28.859 46.278 1.00 84.31 522 ARG A O 1
ATOM 4200 N N . THR A 1 523 ? -52.925 -27.845 48.101 1.00 82.25 523 THR A N 1
ATOM 4201 C CA . THR A 1 523 ? -51.932 -26.758 48.131 1.00 82.25 523 THR A CA 1
ATOM 4202 C C . THR A 1 523 ? -50.552 -27.278 48.522 1.00 82.25 523 THR A C 1
ATOM 4204 O O . THR A 1 523 ? -49.575 -26.964 47.844 1.00 82.25 523 THR A O 1
ATOM 4207 N N . SER A 1 524 ? -50.472 -28.162 49.522 1.00 84.88 524 SER A N 1
ATOM 4208 C CA . SER A 1 524 ? -49.216 -28.804 49.926 1.00 84.88 524 SER A CA 1
ATOM 4209 C C . SER A 1 524 ? -48.619 -29.662 48.800 1.00 84.88 524 SER A C 1
ATOM 4211 O O . SER A 1 524 ? -47.427 -29.560 48.506 1.00 84.88 524 SER A O 1
ATOM 4213 N N . LYS A 1 525 ? -49.453 -30.427 48.075 1.00 88.19 525 LYS A N 1
ATOM 4214 C CA . LYS A 1 525 ? -49.010 -31.203 46.905 1.00 88.19 525 LYS A CA 1
ATOM 4215 C C . LYS A 1 525 ? -48.451 -30.310 45.793 1.00 88.19 525 LYS A C 1
ATOM 4217 O O . LYS A 1 525 ? -47.356 -30.575 45.307 1.00 88.19 525 LYS A O 1
ATOM 4222 N N . LYS A 1 526 ? -49.147 -29.219 45.441 1.00 84.44 526 LYS A N 1
ATOM 4223 C CA . LYS A 1 526 ? -48.648 -28.239 44.457 1.00 84.44 526 LYS A CA 1
ATOM 4224 C C . LYS A 1 526 ? -47.298 -27.649 44.866 1.00 84.44 526 LYS A C 1
ATOM 4226 O O . LYS A 1 526 ? -46.420 -27.495 44.022 1.00 84.44 526 LYS A O 1
ATOM 4231 N N . PHE A 1 527 ? -47.118 -27.344 46.151 1.00 84.44 527 PHE A N 1
ATOM 4232 C CA . PHE A 1 527 ? -45.854 -26.818 46.662 1.00 84.44 527 PHE A CA 1
ATOM 4233 C C . PHE A 1 527 ? -44.715 -27.843 46.546 1.00 84.44 527 PHE A C 1
ATOM 4235 O O . PHE A 1 527 ? -43.603 -27.497 46.145 1.00 84.44 527 PHE A O 1
ATOM 4242 N N . PHE A 1 528 ? -44.994 -29.117 46.836 1.00 86.75 528 PHE A N 1
ATOM 4243 C CA . PHE A 1 528 ? -44.017 -30.196 46.703 1.00 86.75 528 PHE A CA 1
ATOM 4244 C C . PHE A 1 528 ? -43.620 -30.453 45.239 1.00 86.75 528 PHE A C 1
ATOM 4246 O O . PHE A 1 528 ? -42.431 -30.576 44.941 1.00 86.75 528 PHE A O 1
ATOM 4253 N N . ASP A 1 529 ? -44.591 -30.468 44.322 1.00 84.19 529 ASP A N 1
ATOM 4254 C CA . ASP A 1 529 ? -44.348 -30.653 42.886 1.00 84.19 529 ASP A CA 1
ATOM 4255 C C . ASP A 1 529 ? -43.527 -29.488 42.302 1.00 84.19 529 ASP A C 1
ATOM 4257 O O . ASP A 1 529 ? -42.527 -29.713 41.620 1.00 84.19 529 ASP A O 1
ATOM 4261 N N . MET A 1 530 ? -43.855 -28.247 42.674 1.00 82.06 530 MET A N 1
ATOM 4262 C CA . MET A 1 530 ? -43.094 -27.053 42.289 1.00 82.06 530 MET A CA 1
ATOM 4263 C C . MET A 1 530 ? -41.651 -27.088 42.818 1.00 82.06 530 MET A C 1
ATOM 4265 O O . MET A 1 530 ? -40.705 -26.796 42.085 1.00 82.06 530 MET A O 1
ATOM 4269 N N . LYS A 1 531 ? -41.444 -27.513 44.073 1.00 83.81 531 LYS A N 1
ATOM 4270 C CA . LYS A 1 531 ? -40.099 -27.681 44.649 1.00 83.81 531 LYS A CA 1
ATOM 4271 C C . LYS A 1 531 ? -39.296 -28.762 43.915 1.00 83.81 531 LYS A C 1
ATOM 4273 O O . LYS A 1 531 ? -38.091 -28.604 43.721 1.00 83.81 531 LYS A O 1
ATOM 4278 N N . LYS A 1 532 ? -39.954 -29.839 43.476 1.00 83.25 532 LYS A N 1
ATOM 4279 C CA . LYS A 1 532 ? -39.343 -30.924 42.696 1.00 83.25 532 LYS A CA 1
ATOM 4280 C C . LYS A 1 532 ? -38.950 -30.470 41.287 1.00 83.25 532 LYS A C 1
ATOM 4282 O O . LYS A 1 532 ? -37.875 -30.841 40.823 1.00 83.25 532 LYS A O 1
ATOM 4287 N N . GLU A 1 533 ? -39.760 -29.648 40.621 1.00 79.44 533 GLU A N 1
ATOM 4288 C CA . GLU A 1 533 ? -39.392 -29.053 39.328 1.00 79.44 533 GLU A CA 1
ATOM 4289 C C . GLU A 1 533 ? -38.215 -28.082 39.444 1.00 79.44 533 GLU A C 1
ATOM 4291 O O . GLU A 1 533 ? -37.279 -28.154 38.648 1.00 79.44 533 GLU A O 1
ATOM 4296 N N . LEU A 1 534 ? -38.196 -27.238 40.480 1.00 75.69 534 LEU A N 1
ATOM 4297 C CA . LEU A 1 534 ? -37.068 -26.341 40.748 1.00 75.69 534 LEU A CA 1
ATOM 4298 C C . LEU A 1 534 ? -35.773 -27.113 41.043 1.00 75.69 534 LEU A C 1
ATOM 4300 O O . LEU A 1 534 ? -34.697 -26.709 40.605 1.00 75.69 534 LEU A O 1
ATOM 4304 N N . SER A 1 535 ? -35.861 -28.254 41.734 1.00 71.38 535 SER A N 1
ATOM 4305 C CA . SER A 1 535 ? -34.705 -29.129 41.968 1.00 71.38 535 SER A CA 1
ATOM 4306 C C . SER A 1 535 ? -34.219 -29.821 40.690 1.00 71.38 535 SER A C 1
ATOM 4308 O O . SER A 1 535 ? -33.020 -30.067 40.567 1.00 71.38 535 SER A O 1
ATOM 4310 N N . LYS A 1 536 ? -35.118 -30.158 39.758 1.00 73.38 536 LYS A N 1
ATOM 4311 C CA . LYS A 1 536 ? -34.745 -30.719 38.452 1.00 73.38 536 LYS A CA 1
ATOM 4312 C C . LYS A 1 536 ? -34.072 -29.670 37.567 1.00 73.38 536 LYS A C 1
ATOM 4314 O O . LYS A 1 536 ? -33.042 -29.981 36.986 1.00 73.38 536 LYS A O 1
ATOM 4319 N N . LYS A 1 537 ? -34.584 -28.433 37.550 1.00 68.06 537 LYS A N 1
ATOM 4320 C CA . LYS A 1 537 ? -33.951 -27.303 36.846 1.00 68.06 537 LYS A CA 1
ATOM 4321 C C . LYS A 1 537 ? -32.564 -26.960 37.393 1.00 68.06 537 LYS A C 1
ATOM 4323 O O . LYS A 1 537 ? -31.677 -26.668 36.608 1.00 68.06 537 LYS A O 1
ATOM 4328 N N . LYS A 1 538 ? -32.349 -27.052 38.712 1.00 64.81 538 LYS A N 1
ATOM 4329 C CA . LYS A 1 538 ? -31.012 -26.856 39.306 1.00 64.81 538 LYS A CA 1
ATOM 4330 C C . LYS A 1 538 ? -30.010 -27.950 38.932 1.00 64.81 538 LYS A C 1
ATOM 4332 O O . LYS A 1 538 ? -28.840 -27.655 38.773 1.00 64.81 538 LYS A O 1
ATOM 4337 N N . LYS A 1 539 ? -30.449 -29.204 38.777 1.00 57.03 539 LYS A N 1
ATOM 4338 C CA . LYS A 1 539 ? -29.548 -30.303 38.385 1.00 57.03 539 LYS A CA 1
ATOM 4339 C C . LYS A 1 539 ? -29.199 -30.323 36.896 1.00 57.03 539 LYS A C 1
ATOM 4341 O O . LYS A 1 539 ? -28.261 -31.015 36.538 1.00 57.03 539 LYS A O 1
ATOM 4346 N N . SER A 1 540 ? -29.929 -29.596 36.048 1.00 47.53 540 SER A N 1
ATOM 4347 C CA . SER A 1 540 ? -29.598 -29.456 34.624 1.00 47.53 540 SER A CA 1
ATOM 4348 C C . SER A 1 540 ? -28.849 -28.160 34.295 1.00 47.53 540 SER A C 1
ATOM 4350 O O . SER A 1 540 ? -28.577 -27.930 33.125 1.00 47.53 540 SER A O 1
ATOM 4352 N N . SER A 1 541 ? -28.561 -27.297 35.280 1.00 44.12 541 SER A N 1
ATOM 4353 C CA . SER A 1 541 ? -27.853 -26.023 35.061 1.00 44.12 541 SER A CA 1
ATOM 4354 C C . SER A 1 541 ? -26.387 -26.034 35.492 1.00 44.12 541 SER A C 1
ATOM 4356 O O . SER A 1 541 ? -25.684 -25.074 35.200 1.00 44.12 541 SER A O 1
ATOM 4358 N N . ASP A 1 542 ? -25.923 -27.080 36.181 1.00 45.75 542 ASP A N 1
ATOM 4359 C CA . ASP A 1 542 ? -24.524 -27.168 36.627 1.00 45.75 542 ASP A CA 1
ATOM 4360 C C . ASP A 1 542 ? -23.581 -27.723 35.537 1.00 45.75 542 ASP A C 1
ATOM 4362 O O . ASP A 1 542 ? -22.371 -27.556 35.657 1.00 45.75 542 ASP A O 1
ATOM 4366 N N . ASP A 1 543 ? -24.117 -28.272 34.437 1.00 49.22 543 ASP A N 1
ATOM 4367 C CA . ASP A 1 543 ? -23.324 -28.820 33.320 1.00 49.22 543 ASP A CA 1
ATOM 4368 C C . ASP A 1 543 ? -23.272 -27.914 32.069 1.00 49.22 543 ASP A C 1
ATOM 4370 O O . ASP A 1 543 ? -22.682 -28.310 31.070 1.00 49.22 543 ASP A O 1
ATOM 4374 N N . ASN A 1 544 ? -23.845 -26.699 32.085 1.00 51.88 544 ASN A N 1
ATOM 4375 C CA . ASN A 1 544 ? -23.786 -25.796 30.918 1.00 51.88 544 ASN A CA 1
ATOM 4376 C C . ASN A 1 544 ? -23.691 -24.305 31.286 1.00 51.88 544 ASN A C 1
ATOM 4378 O O . ASN A 1 544 ? -24.536 -23.478 30.944 1.00 51.88 544 ASN A O 1
ATOM 4382 N N . VAL A 1 545 ? -22.630 -23.950 32.013 1.00 49.75 545 VAL A N 1
ATOM 4383 C CA . VAL A 1 545 ? -22.343 -22.558 32.407 1.00 49.75 545 VAL A CA 1
ATOM 4384 C C . VAL A 1 545 ? -21.988 -21.672 31.198 1.00 49.75 545 VAL A C 1
ATOM 4386 O O . VAL A 1 545 ? -22.214 -20.467 31.263 1.00 49.75 545 VAL A O 1
ATOM 4389 N N . GLU A 1 546 ? -21.516 -22.238 30.081 1.00 51.94 546 GLU A N 1
ATOM 4390 C CA . GLU A 1 546 ? -21.228 -21.477 28.850 1.00 51.94 546 GLU A CA 1
ATOM 4391 C C . GLU A 1 546 ? -22.502 -21.138 28.048 1.00 51.94 546 GLU A C 1
ATOM 4393 O O . GLU A 1 546 ? -22.646 -20.008 27.595 1.00 51.94 546 GLU A O 1
ATOM 4398 N N . GLU A 1 547 ? -23.503 -22.025 27.996 1.00 51.59 547 GLU A N 1
ATOM 4399 C CA . GLU A 1 547 ? -24.758 -21.782 27.255 1.00 51.59 547 GLU A CA 1
ATOM 4400 C C . GLU A 1 547 ? -25.676 -20.748 27.950 1.00 51.59 547 GLU A C 1
ATOM 4402 O O . GLU A 1 547 ? -26.432 -20.020 27.307 1.00 51.59 547 GLU A O 1
ATOM 4407 N N . ILE A 1 548 ? -25.588 -20.617 29.280 1.00 49.16 548 ILE A N 1
ATOM 4408 C CA . ILE A 1 548 ? -26.378 -19.638 30.050 1.00 49.16 548 ILE A CA 1
ATOM 4409 C C . ILE A 1 548 ? -25.835 -18.209 29.879 1.00 49.16 548 ILE A C 1
ATOM 4411 O O . ILE A 1 548 ? -26.614 -17.256 29.945 1.00 49.16 548 ILE A O 1
ATOM 4415 N N . VAL A 1 549 ? -24.533 -18.035 29.623 1.00 58.34 549 VAL A N 1
ATOM 4416 C CA . VAL A 1 549 ? -23.958 -16.711 29.328 1.00 58.34 549 VAL A CA 1
ATOM 4417 C C . VAL A 1 549 ? -24.464 -16.204 27.976 1.00 58.34 549 VAL A C 1
ATOM 4419 O O . VAL A 1 549 ? -24.871 -15.045 27.892 1.00 58.34 549 VAL A O 1
ATOM 4422 N N . ASP A 1 550 ? -24.571 -17.080 26.977 1.00 57.81 550 ASP A N 1
ATOM 4423 C CA . ASP A 1 550 ? -25.078 -16.725 25.648 1.00 57.81 550 ASP A CA 1
ATOM 4424 C C . ASP A 1 550 ? -26.590 -16.452 25.649 1.00 57.81 550 ASP A C 1
ATOM 4426 O O . ASP A 1 550 ? -27.038 -15.456 25.077 1.00 57.81 550 ASP A O 1
ATOM 4430 N N . ILE A 1 551 ? -27.387 -17.241 26.381 1.00 61.38 551 ILE A N 1
ATOM 4431 C CA . ILE A 1 551 ? -28.842 -17.023 26.496 1.00 61.38 551 ILE A CA 1
ATOM 4432 C C . ILE A 1 551 ? -29.157 -15.724 27.256 1.00 61.38 551 ILE A C 1
ATOM 4434 O O . ILE A 1 551 ? -30.049 -14.972 26.861 1.00 61.38 551 ILE A O 1
ATOM 4438 N N . VAL A 1 552 ? -28.411 -15.406 28.322 1.00 57.75 552 VAL A N 1
ATOM 4439 C CA . VAL A 1 552 ? -28.608 -14.152 29.071 1.00 57.75 552 VAL A CA 1
ATOM 4440 C C . VAL A 1 552 ? -28.162 -12.940 28.246 1.00 57.75 552 VAL A C 1
ATOM 4442 O O . VAL A 1 552 ? -28.806 -11.892 28.320 1.00 57.75 552 VAL A O 1
ATOM 4445 N N . HIS A 1 553 ? -27.128 -13.066 27.408 1.00 58.44 553 HIS A N 1
ATOM 4446 C CA . HIS A 1 553 ? -26.720 -11.992 26.499 1.00 58.44 553 HIS A CA 1
ATOM 4447 C C . HIS A 1 553 ? -27.754 -11.762 25.379 1.00 58.44 553 HIS A C 1
ATOM 4449 O O . HIS A 1 553 ? -28.099 -10.616 25.074 1.00 58.44 553 HIS A O 1
ATOM 4455 N N . GLU A 1 554 ? -28.345 -12.833 24.839 1.00 60.00 554 GLU A N 1
ATOM 4456 C CA . GLU A 1 554 ? -29.384 -12.759 23.804 1.00 60.00 554 GLU A CA 1
ATOM 4457 C C . GLU A 1 554 ? -30.717 -12.188 24.334 1.00 60.00 554 GLU A C 1
ATOM 4459 O O . GLU A 1 554 ? -31.434 -11.475 23.625 1.00 60.00 554 GLU A O 1
ATOM 4464 N N . GLU A 1 555 ? -31.059 -12.454 25.598 1.00 55.16 555 GLU A N 1
ATOM 4465 C CA . GLU A 1 555 ? -32.314 -11.995 26.206 1.00 55.16 555 GLU A CA 1
ATOM 4466 C C . GLU A 1 555 ? -32.237 -10.555 26.750 1.00 55.16 555 GLU A C 1
ATOM 4468 O O . GLU A 1 555 ? -33.251 -9.850 26.782 1.00 55.16 555 GLU A O 1
ATOM 4473 N N . VAL A 1 556 ? -31.033 -10.074 27.089 1.00 51.53 556 VAL A N 1
ATOM 4474 C CA . VAL A 1 556 ? -30.766 -8.661 27.417 1.00 51.53 556 VAL A CA 1
ATOM 4475 C C . VAL A 1 556 ? -30.803 -7.784 26.159 1.00 51.53 556 VAL A C 1
ATOM 4477 O O . VAL A 1 556 ? -31.380 -6.698 26.200 1.00 51.53 556 VAL A O 1
ATOM 4480 N N . MET A 1 557 ? -30.318 -8.281 25.015 1.00 55.50 557 MET A N 1
ATOM 4481 C CA . MET A 1 557 ? -30.394 -7.574 23.725 1.00 55.50 557 MET A CA 1
AT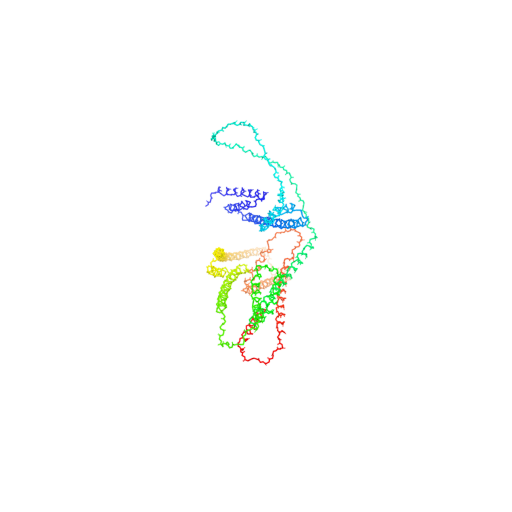OM 4482 C C . MET A 1 557 ? -31.823 -7.480 23.156 1.00 55.50 557 MET A C 1
ATOM 4484 O O . MET A 1 557 ? -32.153 -6.530 22.447 1.00 55.50 557 MET A O 1
ATOM 4488 N N . LYS A 1 558 ? -32.715 -8.425 23.488 1.00 54.16 558 LYS A N 1
ATOM 4489 C CA . LYS A 1 558 ? -34.120 -8.423 23.023 1.00 54.16 558 LYS A CA 1
ATOM 4490 C C . LYS A 1 558 ? -35.039 -7.467 23.796 1.00 54.16 558 LYS A C 1
ATOM 4492 O O . LYS A 1 558 ? -36.151 -7.207 23.338 1.00 54.16 558 LYS A O 1
ATOM 4497 N N . ARG A 1 559 ? -34.622 -6.938 24.955 1.00 44.97 559 ARG A N 1
ATOM 4498 C CA . ARG A 1 559 ? -35.480 -6.105 25.829 1.00 44.97 559 ARG A CA 1
ATOM 4499 C C . ARG A 1 559 ? -35.226 -4.597 25.743 1.00 44.97 559 ARG A C 1
ATOM 4501 O O . ARG A 1 559 ? -35.922 -3.844 26.420 1.00 44.97 559 ARG A O 1
ATOM 4508 N N . SER A 1 560 ? -34.310 -4.138 24.893 1.00 40.75 560 SER A N 1
ATOM 4509 C CA . SER A 1 560 ? -33.941 -2.722 24.769 1.00 40.75 560 SER A CA 1
ATOM 4510 C C . SER A 1 560 ? -34.297 -2.102 23.409 1.00 40.75 560 SER A C 1
ATOM 4512 O O . SER A 1 560 ? -33.441 -1.497 22.778 1.00 40.75 560 SER A O 1
ATOM 4514 N N . LYS A 1 561 ? -35.563 -2.160 22.959 1.00 39.59 561 LYS A N 1
ATOM 4515 C CA . LYS A 1 561 ? -36.089 -1.138 22.022 1.00 39.59 561 LYS A CA 1
ATOM 4516 C C . LYS A 1 561 ? -37.542 -0.728 22.326 1.00 39.59 561 LYS A C 1
ATOM 4518 O O . LYS A 1 561 ? -38.362 -1.590 22.647 1.00 39.59 561 LYS A O 1
ATOM 4523 N N . PRO A 1 562 ? -37.861 0.581 22.245 1.00 39.25 562 PRO A N 1
ATOM 4524 C CA . PRO A 1 562 ? -39.188 1.136 22.504 1.00 39.25 562 PRO A CA 1
ATOM 4525 C C . PRO A 1 562 ? -40.170 0.903 21.343 1.00 39.25 562 PRO A C 1
ATOM 4527 O O . PRO A 1 562 ? -39.783 0.584 20.221 1.00 39.25 562 PRO A O 1
ATOM 4530 N N . LYS A 1 563 ? -41.465 1.050 21.646 1.00 37.31 563 LYS A N 1
ATOM 4531 C CA . LYS A 1 563 ? -42.603 0.774 20.758 1.00 37.31 563 LYS A CA 1
ATOM 4532 C C . LYS A 1 563 ? -42.779 1.779 19.604 1.00 37.31 563 LYS A C 1
ATOM 4534 O O . LYS A 1 563 ? -42.759 2.980 19.834 1.00 37.31 563 LYS A O 1
ATOM 4539 N N . GLU A 1 564 ? -43.145 1.193 18.455 1.00 38.56 564 GLU A N 1
ATOM 4540 C CA . GLU A 1 564 ? -44.024 1.668 17.360 1.00 38.56 564 GLU A CA 1
ATOM 4541 C C . GLU A 1 564 ? -43.472 2.652 16.302 1.00 38.56 564 GLU A C 1
ATOM 4543 O O . GLU A 1 564 ? -43.387 3.855 16.515 1.00 38.56 564 GLU A O 1
ATOM 4548 N N . THR A 1 565 ? -43.223 2.148 15.079 1.00 34.81 565 THR A N 1
ATOM 4549 C CA . THR A 1 565 ? -44.102 2.327 13.891 1.00 34.81 565 THR A CA 1
ATOM 4550 C C . THR A 1 565 ? -43.595 1.560 12.645 1.00 34.81 565 THR A C 1
ATOM 4552 O O . THR A 1 565 ? -42.423 1.612 12.302 1.00 34.81 565 THR A O 1
ATOM 4555 N N . SER A 1 566 ? -44.540 0.884 11.975 1.00 34.72 566 SER A N 1
ATOM 4556 C CA . SER A 1 566 ? -44.599 0.380 10.580 1.00 34.72 566 SER A CA 1
ATOM 4557 C C . SER A 1 566 ? -43.618 -0.690 10.033 1.00 34.72 566 SER A C 1
ATOM 4559 O O . SER A 1 566 ? -42.433 -0.681 10.344 1.00 34.72 566 SER A O 1
ATOM 4561 N N . PRO A 1 567 ? -44.091 -1.614 9.156 1.00 48.72 567 PRO A N 1
ATOM 4562 C CA . PRO A 1 567 ? -43.368 -2.823 8.769 1.00 48.72 567 PRO A CA 1
ATOM 4563 C C . PRO A 1 567 ? -42.768 -2.717 7.361 1.00 48.72 567 PRO A C 1
ATOM 4565 O O . PRO A 1 567 ? -43.495 -2.806 6.374 1.00 48.72 567 PRO A O 1
ATOM 4568 N N . VAL A 1 568 ? -41.443 -2.603 7.249 1.00 43.12 568 VAL A N 1
ATOM 4569 C CA . VAL A 1 568 ? -40.728 -2.859 5.989 1.00 43.12 568 VAL A CA 1
ATOM 4570 C C . VAL A 1 568 ? -39.395 -3.559 6.282 1.00 43.12 568 VAL A C 1
ATOM 4572 O O . VAL A 1 568 ? -38.508 -3.007 6.917 1.00 43.12 568 VAL A O 1
ATOM 4575 N N . HIS A 1 569 ? -39.302 -4.799 5.796 1.00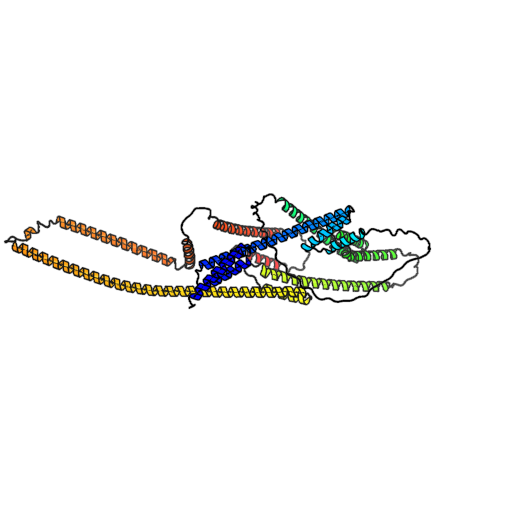 51.78 569 HIS A N 1
ATOM 4576 C CA . HIS A 1 569 ? -38.092 -5.439 5.268 1.00 51.78 569 HIS A CA 1
ATOM 4577 C C . HIS A 1 569 ? -36.854 -5.558 6.183 1.00 51.78 569 HIS A C 1
ATOM 4579 O O . HIS A 1 569 ? -35.814 -4.965 5.925 1.00 51.78 569 HIS A O 1
ATOM 4585 N N . VAL A 1 570 ? -36.922 -6.421 7.204 1.00 47.84 570 VAL A N 1
ATOM 4586 C CA . VAL A 1 570 ? -35.723 -6.918 7.913 1.00 47.84 570 VAL A CA 1
ATOM 4587 C C . VAL A 1 570 ? -35.844 -8.431 8.125 1.00 47.84 570 VAL A C 1
ATOM 4589 O O . VAL A 1 570 ? -36.093 -8.913 9.225 1.00 47.84 570 VAL A O 1
ATOM 4592 N N . MET A 1 571 ? -35.728 -9.198 7.039 1.00 48.09 571 MET A N 1
ATOM 4593 C CA . MET A 1 571 ? -35.617 -10.667 7.083 1.00 48.09 571 MET A CA 1
ATOM 4594 C C . MET A 1 571 ? -34.419 -11.211 6.287 1.00 48.09 571 MET A C 1
ATOM 4596 O O . MET A 1 571 ? -34.344 -12.418 6.078 1.00 48.09 571 MET A O 1
ATOM 4600 N N . ASP A 1 572 ? -33.466 -10.366 5.876 1.00 59.62 572 ASP A N 1
ATOM 4601 C CA . ASP A 1 572 ? -32.504 -10.774 4.839 1.00 59.62 572 ASP A CA 1
ATOM 4602 C C . ASP A 1 572 ? -31.044 -10.951 5.282 1.00 59.62 572 ASP A C 1
ATOM 4604 O O . ASP A 1 572 ? -30.278 -11.593 4.575 1.00 59.62 572 ASP A O 1
ATOM 4608 N N . LEU A 1 573 ? -30.622 -10.491 6.467 1.00 58.41 573 LEU A N 1
ATOM 4609 C CA . LEU A 1 573 ? -29.205 -10.644 6.848 1.00 58.41 573 LEU A CA 1
ATOM 4610 C C . LEU A 1 573 ? -28.818 -12.081 7.227 1.00 58.41 573 LEU A C 1
ATOM 4612 O O . LEU A 1 573 ? -27.744 -12.542 6.853 1.00 58.41 573 LEU A O 1
ATOM 4616 N N . ARG A 1 574 ? -29.692 -12.813 7.927 1.00 65.81 574 ARG A N 1
ATOM 4617 C CA . ARG A 1 574 ? -29.392 -14.192 8.351 1.00 65.81 574 ARG A CA 1
ATOM 4618 C C . ARG A 1 574 ? -29.421 -15.171 7.175 1.00 65.81 574 ARG A C 1
ATOM 4620 O O . ARG A 1 574 ? -28.540 -16.011 7.059 1.00 65.81 574 ARG A O 1
ATOM 4627 N N . LYS A 1 575 ? -30.382 -15.003 6.259 1.00 74.81 575 LYS A N 1
ATOM 4628 C CA . LYS A 1 575 ? -30.427 -15.764 5.001 1.00 74.81 575 LYS A CA 1
ATOM 4629 C C . LYS A 1 575 ? -29.249 -15.442 4.088 1.00 74.81 575 LYS A C 1
ATOM 4631 O O . LYS A 1 575 ? -28.753 -16.344 3.423 1.00 74.81 575 LYS A O 1
ATOM 4636 N N . LYS A 1 576 ? -28.781 -14.190 4.076 1.00 74.62 576 LYS A N 1
ATOM 4637 C CA . LYS A 1 576 ? -27.578 -13.803 3.336 1.00 74.62 576 LYS A CA 1
ATOM 4638 C C . LYS A 1 576 ? -26.325 -14.483 3.897 1.00 74.62 576 LYS A C 1
ATOM 4640 O O . LYS A 1 576 ? -25.592 -15.072 3.118 1.00 74.62 576 LYS A O 1
ATOM 4645 N N . GLN A 1 577 ? -26.141 -14.503 5.219 1.00 71.56 577 GLN A N 1
ATOM 4646 C CA . GLN A 1 577 ? -25.017 -15.214 5.849 1.00 71.56 577 GLN A CA 1
ATOM 4647 C C . GLN A 1 577 ? -25.076 -16.736 5.633 1.00 71.56 577 GLN A C 1
ATOM 4649 O O . GLN A 1 577 ? -24.051 -17.364 5.386 1.00 71.56 577 GLN A O 1
ATOM 4654 N N . GLU A 1 578 ? -26.268 -17.339 5.672 1.00 82.50 578 GLU A N 1
ATOM 4655 C CA . GLU A 1 578 ? -26.440 -18.769 5.377 1.00 82.50 578 GLU A CA 1
ATOM 4656 C C . GLU A 1 578 ? -26.161 -19.096 3.899 1.00 82.50 578 GLU A C 1
ATOM 4658 O O . GLU A 1 578 ? -25.537 -20.117 3.612 1.00 82.50 578 GLU A O 1
ATOM 4663 N N . MET A 1 579 ? -26.564 -18.231 2.959 1.00 79.75 579 MET A N 1
ATOM 4664 C CA . MET A 1 579 ? -26.238 -18.395 1.535 1.00 79.75 579 MET A CA 1
ATOM 4665 C C . MET A 1 579 ? -24.752 -18.181 1.243 1.00 79.75 579 MET A C 1
ATOM 4667 O O . MET A 1 579 ? -24.205 -18.887 0.403 1.00 79.75 579 MET A O 1
ATOM 4671 N N . GLU A 1 580 ? -24.096 -17.253 1.937 1.00 79.94 580 GLU A N 1
ATOM 4672 C CA . GLU A 1 580 ? -22.667 -16.969 1.771 1.00 79.94 580 GLU A CA 1
ATOM 4673 C C . GLU A 1 580 ? -21.804 -18.136 2.274 1.00 79.94 580 GLU A C 1
ATOM 4675 O O . GLU A 1 580 ? -20.958 -18.630 1.533 1.00 79.94 580 GLU A O 1
ATOM 4680 N N . MET A 1 581 ? -22.111 -18.695 3.452 1.00 82.44 581 MET A N 1
ATOM 4681 C CA . MET A 1 581 ? -21.432 -19.906 3.941 1.00 82.44 581 MET A CA 1
ATOM 4682 C C . MET A 1 581 ? -21.705 -21.137 3.064 1.00 82.44 581 MET A C 1
ATOM 4684 O O . MET A 1 581 ? -20.835 -21.993 2.897 1.00 82.44 581 MET A O 1
ATOM 4688 N N . ALA A 1 582 ? -22.909 -21.250 2.492 1.00 86.19 582 ALA A N 1
ATOM 4689 C CA . ALA A 1 582 ? -23.232 -22.329 1.561 1.00 86.19 582 ALA A CA 1
ATOM 4690 C C . ALA A 1 582 ? -22.493 -22.183 0.219 1.00 86.19 582 ALA A C 1
ATOM 4692 O O . ALA A 1 582 ? -22.070 -23.190 -0.350 1.00 86.19 582 ALA A O 1
ATOM 4693 N N . ALA A 1 583 ? -22.314 -20.952 -0.270 1.00 81.50 583 ALA A N 1
ATOM 4694 C CA . ALA A 1 583 ? -21.546 -20.664 -1.477 1.00 81.50 583 ALA A CA 1
ATOM 4695 C C . ALA A 1 583 ? -20.054 -20.965 -1.276 1.00 81.50 583 ALA A C 1
ATOM 4697 O O . ALA A 1 583 ? -19.473 -21.670 -2.096 1.00 81.50 583 ALA A O 1
ATOM 4698 N N . GLU A 1 584 ? -19.469 -20.544 -0.150 1.00 79.62 584 GLU A N 1
ATOM 4699 C CA . GLU A 1 584 ? -18.059 -20.810 0.165 1.00 79.62 584 GLU A CA 1
ATOM 4700 C C . GLU A 1 584 ? -17.786 -22.314 0.331 1.00 79.62 584 GLU A C 1
ATOM 4702 O O . GLU A 1 584 ? -16.776 -22.839 -0.141 1.00 79.62 584 GLU A O 1
ATOM 4707 N N . LYS A 1 585 ? -18.718 -23.052 0.951 1.00 84.88 585 LYS A N 1
ATOM 4708 C CA . LYS A 1 585 ? -18.614 -24.511 1.054 1.00 84.88 585 LYS A CA 1
ATOM 4709 C C . LYS A 1 585 ? -18.633 -25.179 -0.323 1.00 84.88 585 LYS A C 1
ATOM 4711 O O . LYS A 1 585 ? -17.839 -26.084 -0.564 1.00 84.88 585 LYS A O 1
ATOM 4716 N N . LYS A 1 586 ? -19.514 -24.728 -1.219 1.00 88.38 586 LYS A N 1
ATOM 4717 C CA . LYS A 1 586 ? -19.612 -25.263 -2.579 1.00 88.38 586 LYS A CA 1
ATOM 4718 C C . LYS A 1 586 ? -18.351 -24.968 -3.398 1.00 88.38 586 LYS A C 1
ATOM 4720 O O . LYS A 1 586 ? -17.852 -25.861 -4.065 1.00 88.38 586 LYS A O 1
ATOM 4725 N N . GLU A 1 587 ? -17.798 -23.762 -3.291 1.00 82.75 587 GLU A N 1
ATOM 4726 C CA . GLU A 1 587 ? -16.555 -23.388 -3.977 1.00 82.75 587 GLU A CA 1
ATOM 4727 C C . GLU A 1 587 ? -15.362 -24.239 -3.508 1.00 82.75 587 GLU A C 1
ATOM 4729 O O . GLU A 1 587 ? -14.546 -24.674 -4.319 1.00 82.75 587 GLU A O 1
ATOM 4734 N N . ARG A 1 588 ? -15.298 -24.573 -2.209 1.00 79.88 588 ARG A N 1
ATOM 4735 C CA . ARG A 1 588 ? -14.302 -25.524 -1.686 1.00 79.88 588 ARG A CA 1
ATOM 4736 C C . ARG A 1 588 ? -14.498 -26.942 -2.227 1.00 79.88 588 ARG A C 1
ATOM 4738 O O . ARG A 1 588 ? -13.509 -27.605 -2.524 1.00 79.88 588 ARG A O 1
ATOM 4745 N N . GLU A 1 589 ? -15.738 -27.415 -2.343 1.00 83.00 589 GLU A N 1
ATOM 4746 C CA . GLU A 1 589 ? -16.045 -28.738 -2.908 1.00 83.00 589 GLU A CA 1
ATOM 4747 C C . GLU A 1 589 ? -15.676 -28.814 -4.404 1.00 83.00 589 GLU A C 1
ATOM 4749 O O . GLU A 1 589 ? -15.041 -29.785 -4.824 1.00 83.00 589 GLU A O 1
ATOM 4754 N N . ASP A 1 590 ? -15.978 -27.767 -5.178 1.00 84.00 590 ASP A N 1
ATOM 4755 C CA . ASP A 1 590 ? -15.638 -27.670 -6.603 1.00 84.00 590 ASP A CA 1
ATOM 4756 C C . ASP A 1 590 ? -14.106 -27.610 -6.810 1.00 84.00 590 ASP A C 1
ATOM 4758 O O . ASP A 1 590 ? -13.560 -28.362 -7.620 1.00 84.00 590 ASP A O 1
ATOM 4762 N N . ALA A 1 591 ? -13.375 -26.830 -6.001 1.00 77.94 591 ALA A N 1
ATOM 4763 C CA . ALA A 1 591 ? -11.909 -26.758 -6.065 1.00 77.94 591 ALA A CA 1
ATOM 4764 C C . ALA A 1 591 ? -11.223 -28.099 -5.737 1.00 77.94 591 ALA A C 1
ATOM 4766 O O . ALA A 1 591 ? -10.215 -28.462 -6.348 1.00 77.94 591 ALA A O 1
ATOM 4767 N N . VAL A 1 592 ? -11.769 -28.866 -4.786 1.00 79.38 592 VAL A N 1
ATOM 4768 C CA . VAL A 1 592 ? -11.276 -30.219 -4.479 1.00 79.38 592 VAL A CA 1
ATOM 4769 C C . VAL A 1 592 ? -11.553 -31.177 -5.641 1.00 79.38 592 VAL A C 1
ATOM 4771 O O . VAL A 1 592 ? -10.687 -31.988 -5.978 1.00 79.38 592 VAL A O 1
ATOM 4774 N N . SER A 1 593 ? -12.721 -31.069 -6.281 1.00 85.38 593 SER A N 1
ATOM 4775 C CA . SER A 1 593 ? -13.070 -31.868 -7.461 1.00 85.38 593 SER A CA 1
ATOM 4776 C C . SER A 1 593 ? -12.113 -31.612 -8.633 1.00 85.38 593 SER A C 1
ATOM 4778 O O . SER A 1 593 ? -11.646 -32.565 -9.260 1.00 85.38 593 SER A O 1
ATOM 4780 N N . ASP A 1 594 ? -11.750 -30.353 -8.890 1.00 82.19 594 ASP A N 1
ATOM 4781 C CA . ASP A 1 594 ? -10.817 -29.990 -9.964 1.00 82.19 594 ASP A CA 1
ATOM 4782 C C . ASP A 1 594 ? -9.403 -30.536 -9.720 1.00 82.19 594 ASP A C 1
ATOM 4784 O O . ASP A 1 594 ? -8.779 -31.098 -10.625 1.00 82.19 594 ASP A O 1
ATOM 4788 N N . VAL A 1 595 ? -8.905 -30.454 -8.480 1.00 77.25 595 VAL A N 1
ATOM 4789 C CA . VAL A 1 595 ? -7.599 -31.028 -8.110 1.00 77.25 595 VAL A CA 1
ATOM 4790 C C . VAL A 1 595 ? -7.594 -32.549 -8.289 1.00 77.25 595 VAL A C 1
ATOM 4792 O O . VAL A 1 595 ? -6.624 -33.105 -8.809 1.00 77.25 595 VAL A O 1
ATOM 4795 N N . MET A 1 596 ? -8.684 -33.228 -7.921 1.00 79.50 596 MET A N 1
ATOM 4796 C CA . MET A 1 596 ? -8.822 -34.673 -8.131 1.00 79.50 596 MET A CA 1
ATOM 4797 C C . MET A 1 596 ? -8.856 -35.035 -9.622 1.00 79.50 596 MET A C 1
ATOM 4799 O O . MET A 1 596 ? -8.185 -35.985 -10.026 1.00 79.50 596 MET A O 1
ATOM 4803 N N . GLY A 1 597 ? -9.535 -34.243 -10.457 1.00 82.94 597 GLY A N 1
ATOM 4804 C CA . GLY A 1 597 ? -9.543 -34.430 -11.911 1.00 82.94 597 GLY A CA 1
ATOM 4805 C C . GLY A 1 597 ? -8.163 -34.243 -12.556 1.00 82.94 597 GLY A C 1
ATOM 4806 O O . GLY A 1 597 ? -7.787 -34.987 -13.464 1.00 82.94 597 GLY A O 1
ATOM 4807 N N . ILE A 1 598 ? -7.359 -33.292 -12.071 1.00 75.50 598 ILE A N 1
ATOM 4808 C CA . ILE A 1 598 ? -5.973 -33.103 -12.533 1.00 75.50 598 ILE A CA 1
ATOM 4809 C C . ILE A 1 598 ? -5.102 -34.308 -12.151 1.00 75.50 598 ILE A C 1
ATOM 4811 O O . ILE A 1 598 ? -4.319 -34.788 -12.975 1.00 75.50 598 ILE A O 1
ATOM 4815 N N . LEU A 1 599 ? -5.253 -34.826 -10.929 1.00 69.38 599 LEU A N 1
ATOM 4816 C CA . LEU A 1 599 ? -4.510 -35.998 -10.459 1.00 69.38 599 LEU A CA 1
ATOM 4817 C C . LEU A 1 599 ? -4.882 -37.274 -11.226 1.00 69.38 599 LEU A C 1
ATOM 4819 O O . LEU A 1 599 ? -4.004 -38.081 -11.533 1.00 69.38 599 LEU A O 1
ATOM 4823 N N . GLU A 1 600 ? -6.153 -37.446 -11.587 1.00 78.31 600 GLU A N 1
ATOM 4824 C CA . GLU A 1 600 ? -6.613 -38.589 -12.381 1.00 78.31 600 GLU A CA 1
ATOM 4825 C C . GLU A 1 600 ? -6.067 -38.532 -13.820 1.00 78.31 600 GLU A C 1
ATOM 4827 O O . GLU A 1 600 ? -5.510 -39.515 -14.313 1.00 78.31 600 GLU A O 1
ATOM 4832 N N . ASN A 1 601 ? -6.052 -37.344 -14.434 1.00 69.56 601 ASN A N 1
ATOM 4833 C CA . ASN A 1 601 ? -5.441 -37.119 -15.750 1.00 69.56 601 ASN A CA 1
ATOM 4834 C C . ASN A 1 601 ? -3.913 -37.320 -15.769 1.00 69.56 601 ASN A C 1
ATOM 4836 O O . ASN A 1 601 ? -3.347 -37.704 -16.796 1.00 69.56 601 ASN A O 1
ATOM 4840 N N . LEU A 1 602 ? -3.222 -37.062 -14.652 1.00 69.56 602 LEU A N 1
ATOM 4841 C CA . LEU A 1 602 ? -1.788 -37.344 -14.514 1.00 69.56 602 LEU A CA 1
ATOM 4842 C C . LEU A 1 602 ? -1.507 -38.848 -14.408 1.00 69.56 602 LEU A C 1
ATOM 4844 O O . LEU A 1 602 ? -0.470 -39.309 -14.883 1.00 69.56 602 LEU A O 1
ATOM 4848 N N . LYS A 1 603 ? -2.443 -39.618 -13.846 1.00 72.25 603 LYS A N 1
ATOM 4849 C CA . LYS A 1 603 ? -2.329 -41.073 -13.697 1.00 72.25 603 LYS A CA 1
ATOM 4850 C C . LYS A 1 603 ? -2.572 -41.829 -15.008 1.00 72.25 603 LYS A C 1
ATOM 4852 O O . LYS A 1 603 ? -1.992 -42.891 -15.210 1.00 72.25 603 LYS A O 1
ATOM 4857 N N . GLU A 1 604 ? -3.374 -41.275 -15.919 1.00 67.88 604 GLU A N 1
ATOM 4858 C CA . GLU A 1 604 ? -3.636 -41.872 -17.241 1.00 67.88 604 GLU A CA 1
ATOM 4859 C C . GLU A 1 604 ? -2.549 -41.582 -18.294 1.00 67.88 604 GLU A C 1
ATOM 4861 O O . GLU A 1 604 ? -2.506 -42.239 -19.334 1.00 67.88 604 GLU A O 1
ATOM 4866 N N . LYS A 1 605 ? -1.626 -40.646 -18.033 1.00 54.06 605 LYS A N 1
ATOM 4867 C CA . LYS A 1 605 ? -0.545 -40.264 -18.963 1.00 54.06 605 LYS A CA 1
ATOM 4868 C C . LYS A 1 605 ? 0.783 -41.010 -18.759 1.00 54.06 605 LYS A C 1
ATOM 4870 O O . LYS A 1 605 ? 1.824 -40.524 -19.202 1.00 54.06 605 LYS A O 1
ATOM 4875 N N . GLU A 1 606 ? 0.785 -42.201 -18.158 1.00 50.69 606 GLU A N 1
ATOM 4876 C CA . GLU A 1 606 ? 1.981 -43.055 -18.196 1.00 50.69 606 GLU A CA 1
ATOM 4877 C C . GLU A 1 606 ? 2.202 -43.631 -19.611 1.00 50.69 606 GLU A C 1
ATOM 4879 O O . GLU A 1 606 ? 1.338 -44.336 -20.144 1.00 50.69 606 GLU A O 1
ATOM 4884 N N . PRO A 1 607 ? 3.358 -43.377 -20.254 1.00 50.00 607 PRO A N 1
ATOM 4885 C CA . PRO A 1 607 ? 3.624 -43.883 -21.591 1.00 50.00 607 PRO A CA 1
ATOM 4886 C C . PRO A 1 607 ? 3.850 -45.400 -21.556 1.00 50.00 607 PRO A C 1
ATOM 4888 O O . PRO A 1 607 ? 4.903 -45.891 -21.141 1.00 50.00 607 PRO A O 1
ATOM 4891 N N . GLN A 1 608 ? 2.881 -46.158 -22.077 1.00 46.38 608 GLN A N 1
ATOM 4892 C CA . GLN A 1 608 ? 3.096 -47.538 -22.508 1.00 46.38 608 GLN A CA 1
ATOM 4893 C C . GLN A 1 608 ? 4.011 -47.550 -23.737 1.00 46.38 608 GLN A C 1
ATOM 4895 O O . GLN A 1 608 ? 3.560 -47.609 -24.878 1.00 46.38 608 GLN A O 1
ATOM 4900 N N . GLY A 1 609 ? 5.319 -47.471 -23.516 1.00 52.25 609 GLY A N 1
ATOM 4901 C CA . GLY A 1 609 ? 6.273 -47.563 -24.613 1.00 52.25 609 GLY A CA 1
ATOM 4902 C C . GLY A 1 609 ? 7.690 -47.199 -24.222 1.00 52.25 609 GLY A C 1
ATOM 4903 O O . GLY A 1 609 ? 8.183 -46.155 -24.626 1.00 52.25 609 GLY A O 1
ATOM 4904 N N . ALA A 1 610 ? 8.381 -48.073 -23.490 1.00 40.72 610 ALA A N 1
ATOM 4905 C CA . ALA A 1 610 ? 9.838 -48.018 -23.453 1.00 40.72 610 ALA A CA 1
ATOM 4906 C C . ALA A 1 610 ? 10.447 -49.416 -23.331 1.00 40.72 610 ALA A C 1
ATOM 4908 O O . ALA A 1 610 ? 10.301 -50.135 -22.343 1.00 40.72 610 ALA A O 1
ATOM 4909 N N . SER A 1 611 ? 11.108 -49.757 -24.429 1.00 43.38 611 SER A N 1
ATOM 4910 C CA . SER A 1 611 ? 11.949 -50.908 -24.700 1.00 43.38 611 SER A CA 1
ATOM 4911 C C . SER A 1 611 ? 12.911 -51.264 -23.561 1.00 43.38 611 SER A C 1
ATOM 4913 O O . SER A 1 611 ? 13.508 -50.407 -22.910 1.00 43.38 611 SER A O 1
ATOM 4915 N N . LYS A 1 612 ? 13.098 -52.572 -23.368 1.00 47.03 612 LYS A N 1
ATOM 4916 C CA . LYS A 1 612 ? 14.139 -53.162 -22.524 1.00 47.03 612 LYS A CA 1
ATOM 4917 C C . LYS A 1 612 ? 15.504 -52.851 -23.135 1.00 47.03 612 LYS A C 1
ATOM 4919 O O . LYS A 1 612 ? 15.851 -53.474 -24.131 1.00 47.03 612 LYS A O 1
ATOM 4924 N N . ASN A 1 613 ? 16.248 -51.925 -22.541 1.00 47.28 613 ASN A N 1
ATOM 4925 C CA . ASN A 1 613 ? 17.705 -51.974 -22.375 1.00 47.28 613 ASN A CA 1
ATOM 4926 C C . ASN A 1 613 ? 18.181 -50.638 -21.803 1.00 47.28 613 ASN A C 1
ATOM 4928 O O . ASN A 1 613 ? 18.604 -49.772 -22.552 1.00 47.28 613 ASN A O 1
ATOM 4932 N N . ASP A 1 614 ? 18.131 -50.487 -20.482 1.00 37.75 614 ASP A N 1
ATOM 4933 C CA . ASP A 1 614 ? 19.251 -49.863 -19.783 1.00 37.75 614 ASP A CA 1
ATOM 4934 C C . ASP A 1 614 ? 19.204 -50.226 -18.298 1.00 37.75 614 ASP A C 1
ATOM 4936 O O . ASP A 1 614 ? 18.141 -50.239 -17.671 1.00 37.75 614 ASP A O 1
ATOM 4940 N N . ARG A 1 615 ? 20.347 -50.639 -17.753 1.00 45.22 615 ARG A N 1
ATOM 4941 C CA . ARG A 1 615 ? 20.464 -51.219 -16.409 1.00 45.22 615 ARG A CA 1
ATOM 4942 C C . ARG A 1 615 ? 21.570 -50.491 -15.658 1.00 45.22 615 ARG A C 1
ATOM 4944 O O . ARG A 1 615 ? 22.615 -51.058 -15.367 1.00 45.22 615 ARG A O 1
ATOM 4951 N N . GLY A 1 616 ? 21.289 -49.245 -15.310 1.00 46.94 616 GLY A N 1
ATOM 4952 C CA . GLY A 1 616 ? 22.047 -48.440 -14.362 1.00 46.94 616 GLY A CA 1
ATOM 4953 C C . GLY A 1 616 ? 21.133 -47.339 -13.839 1.00 46.94 616 GLY A C 1
ATOM 4954 O O . GLY A 1 616 ? 20.399 -46.758 -14.618 1.00 46.94 616 GLY A O 1
ATOM 4955 N N . GLU A 1 617 ? 21.139 -47.105 -12.526 1.00 51.47 617 GLU A N 1
ATOM 4956 C CA . GLU A 1 617 ? 20.442 -45.994 -11.847 1.00 51.47 617 GLU A CA 1
ATOM 4957 C C . GLU A 1 617 ? 18.921 -46.151 -11.626 1.00 51.47 617 GLU A C 1
ATOM 4959 O O . GLU A 1 617 ? 18.063 -45.526 -12.241 1.00 51.47 617 GLU A O 1
ATOM 4964 N N . ARG A 1 618 ? 18.569 -46.968 -10.623 1.00 47.34 618 ARG A N 1
ATOM 4965 C CA . ARG A 1 618 ? 17.270 -46.907 -9.929 1.00 47.34 618 ARG A CA 1
ATOM 4966 C C . ARG A 1 618 ? 17.488 -46.919 -8.418 1.00 47.34 618 ARG A C 1
ATOM 4968 O O . ARG A 1 618 ? 17.490 -47.990 -7.815 1.00 47.34 618 ARG A O 1
ATOM 4975 N N . LYS A 1 619 ? 17.678 -45.743 -7.813 1.00 49.34 619 LYS A N 1
ATOM 4976 C CA . LYS A 1 619 ? 17.486 -45.543 -6.362 1.00 49.34 619 LYS A CA 1
ATOM 4977 C C . LYS A 1 619 ? 16.767 -44.241 -5.976 1.00 49.34 619 LYS A C 1
ATOM 4979 O O . LYS A 1 619 ? 16.287 -44.176 -4.856 1.00 49.34 619 LYS A O 1
ATOM 4984 N N . GLU A 1 620 ? 16.586 -43.273 -6.878 1.00 49.03 620 GLU A N 1
ATOM 4985 C CA . GLU A 1 620 ? 15.932 -41.993 -6.525 1.00 49.03 620 GLU A CA 1
ATOM 4986 C C . GLU A 1 620 ? 14.424 -41.917 -6.819 1.00 49.03 620 GLU A C 1
ATOM 4988 O O . GLU A 1 620 ? 13.724 -41.148 -6.172 1.00 49.03 620 GLU A O 1
ATOM 4993 N N . LYS A 1 621 ? 13.866 -42.768 -7.695 1.00 48.84 621 LYS A N 1
ATOM 4994 C CA . LYS A 1 621 ? 12.415 -42.741 -7.990 1.00 48.84 621 LYS A CA 1
ATOM 4995 C C . LYS A 1 621 ? 11.512 -43.261 -6.862 1.00 48.84 621 LYS A C 1
ATOM 4997 O O . LYS A 1 621 ? 10.326 -42.986 -6.878 1.00 48.84 621 LYS A O 1
ATOM 5002 N N . GLY A 1 622 ? 12.052 -43.987 -5.879 1.00 46.72 622 GLY A N 1
ATOM 5003 C CA . GLY A 1 622 ? 11.251 -44.525 -4.770 1.00 46.72 622 GLY A CA 1
ATOM 5004 C C . GLY A 1 622 ? 10.888 -43.502 -3.687 1.00 46.72 622 GLY A C 1
ATOM 5005 O O . GLY A 1 622 ? 9.976 -43.757 -2.914 1.00 46.72 622 GLY A O 1
ATOM 5006 N N . ILE A 1 623 ? 11.588 -42.363 -3.623 1.00 52.09 623 ILE A N 1
ATOM 5007 C CA . ILE A 1 623 ? 11.398 -41.363 -2.557 1.00 52.09 623 ILE A CA 1
ATOM 5008 C C . ILE A 1 623 ? 10.249 -40.400 -2.901 1.00 52.09 623 ILE A C 1
ATOM 5010 O O . ILE A 1 623 ? 9.490 -40.009 -2.021 1.00 52.09 623 ILE A O 1
ATOM 5014 N N . GLN A 1 624 ? 10.056 -40.089 -4.187 1.00 53.31 624 GLN A N 1
ATOM 5015 C CA . GLN A 1 624 ? 8.982 -39.192 -4.637 1.00 53.31 624 GLN A CA 1
ATOM 5016 C C . GLN A 1 624 ? 7.585 -39.822 -4.493 1.00 53.31 624 GLN A C 1
ATOM 5018 O O . GLN A 1 624 ? 6.627 -39.118 -4.180 1.00 53.31 624 GLN A O 1
ATOM 5023 N N . ASP A 1 625 ? 7.471 -41.146 -4.634 1.00 63.00 625 ASP A N 1
ATOM 5024 C CA . ASP A 1 625 ? 6.192 -41.853 -4.486 1.00 63.00 625 ASP A CA 1
ATOM 5025 C C . ASP A 1 625 ? 5.726 -41.951 -3.018 1.00 63.00 625 ASP A C 1
ATOM 5027 O O . ASP A 1 625 ? 4.520 -41.980 -2.759 1.00 63.00 625 ASP A O 1
ATOM 5031 N N . GLU A 1 626 ? 6.643 -41.970 -2.040 1.00 66.00 626 GLU A N 1
ATOM 5032 C CA . GLU A 1 626 ? 6.273 -41.951 -0.613 1.00 66.00 626 GLU A CA 1
ATOM 5033 C C . GLU A 1 626 ? 5.851 -40.555 -0.132 1.00 66.00 626 GLU A C 1
ATOM 5035 O O . GLU A 1 626 ? 4.880 -40.448 0.622 1.00 66.00 626 GLU A O 1
ATOM 5040 N N . GLU A 1 627 ? 6.495 -39.481 -0.605 1.00 67.94 627 GLU A N 1
ATOM 5041 C CA . GLU A 1 627 ? 6.074 -38.106 -0.291 1.00 67.94 627 GLU A CA 1
ATOM 5042 C C . GLU A 1 627 ? 4.688 -37.787 -0.866 1.00 67.94 627 GLU A C 1
ATOM 5044 O O . GLU A 1 627 ? 3.840 -37.230 -0.162 1.00 67.94 627 GLU A O 1
ATOM 5049 N N . LEU A 1 628 ? 4.408 -38.216 -2.103 1.00 72.25 628 LEU A N 1
ATOM 5050 C CA . LEU A 1 628 ? 3.092 -38.017 -2.718 1.00 72.25 628 LEU A CA 1
ATOM 5051 C C . LEU A 1 628 ? 1.987 -38.751 -1.940 1.00 72.25 628 LEU A C 1
ATOM 5053 O O . LEU A 1 628 ? 0.883 -38.233 -1.758 1.00 72.25 628 LEU A O 1
ATOM 5057 N N . LYS A 1 629 ? 2.296 -39.951 -1.436 1.00 80.75 629 LYS A N 1
ATOM 5058 C CA . LYS A 1 629 ? 1.371 -40.760 -0.637 1.00 80.75 629 LYS A CA 1
ATOM 5059 C C . LYS A 1 629 ? 1.115 -40.150 0.746 1.00 80.75 629 LYS A C 1
ATOM 5061 O O . LYS A 1 629 ? -0.029 -40.144 1.195 1.00 80.75 629 LYS A O 1
ATOM 5066 N N . SER A 1 630 ? 2.144 -39.582 1.380 1.00 76.94 630 SER A N 1
ATOM 5067 C CA . SER A 1 630 ? 2.016 -38.840 2.643 1.00 76.94 630 SER A CA 1
ATOM 5068 C C . SER A 1 630 ? 1.146 -37.588 2.488 1.00 76.94 630 SER A C 1
ATOM 5070 O O . SER A 1 630 ? 0.323 -37.304 3.356 1.00 76.94 630 SER A O 1
ATOM 5072 N N . MET A 1 631 ? 1.294 -36.845 1.387 1.00 72.00 631 MET A N 1
ATOM 5073 C CA . MET A 1 631 ? 0.473 -35.658 1.121 1.00 72.00 631 MET A CA 1
ATOM 5074 C C . MET A 1 631 ? -1.005 -36.000 0.887 1.00 72.00 631 MET A C 1
ATOM 5076 O O . MET A 1 631 ? -1.883 -35.261 1.336 1.00 72.00 631 MET A O 1
ATOM 5080 N N . LEU A 1 632 ? -1.286 -37.125 0.222 1.00 73.38 632 LEU A N 1
ATOM 5081 C CA . LEU A 1 632 ? -2.651 -37.620 0.017 1.00 73.38 632 LEU A CA 1
ATOM 5082 C C . LEU A 1 632 ? -3.325 -38.030 1.339 1.00 73.38 632 LEU A C 1
ATOM 5084 O O . LEU A 1 632 ? -4.476 -37.662 1.570 1.00 73.38 632 LEU A O 1
ATOM 5088 N N . GLU A 1 633 ? -2.613 -38.719 2.238 1.00 82.44 633 GLU A N 1
ATOM 5089 C CA . GLU A 1 633 ? -3.152 -39.085 3.561 1.00 82.44 633 GLU A CA 1
ATOM 5090 C C . GLU A 1 633 ? -3.454 -37.862 4.448 1.00 82.44 633 GLU A C 1
ATOM 5092 O O . GLU A 1 633 ? -4.448 -37.860 5.183 1.00 82.44 633 GLU A O 1
ATOM 5097 N N . ASP A 1 634 ? -2.640 -36.806 4.370 1.00 77.56 634 ASP A N 1
ATOM 5098 C CA . ASP A 1 634 ? -2.865 -35.568 5.126 1.00 77.56 634 ASP A CA 1
ATOM 5099 C C . ASP A 1 634 ? -4.038 -34.739 4.576 1.00 77.56 634 ASP A C 1
ATOM 5101 O O . ASP A 1 634 ? -4.791 -34.144 5.356 1.00 77.56 634 ASP A O 1
ATOM 5105 N N . LEU A 1 635 ? -4.247 -34.734 3.254 1.00 72.44 635 LEU A N 1
ATOM 5106 C CA . LEU A 1 635 ? -5.423 -34.118 2.627 1.00 72.44 635 LEU A CA 1
ATOM 5107 C C . LEU A 1 635 ? -6.716 -34.858 2.998 1.00 72.44 635 LEU A C 1
ATOM 5109 O O . LEU A 1 635 ? -7.702 -34.218 3.367 1.00 72.44 635 LEU A O 1
ATOM 5113 N N . GLU A 1 636 ? -6.710 -36.195 2.996 1.00 74.75 636 GLU A N 1
ATOM 5114 C CA . GLU A 1 636 ? -7.869 -36.984 3.433 1.00 74.75 636 GLU A CA 1
ATOM 5115 C C . GLU A 1 636 ? -8.195 -36.791 4.922 1.00 74.75 636 GLU A C 1
ATOM 5117 O O . GLU A 1 636 ? -9.371 -36.765 5.297 1.00 74.75 636 GLU A O 1
ATOM 5122 N N . LYS A 1 637 ? -7.182 -36.637 5.788 1.00 76.62 637 LYS A N 1
ATOM 5123 C CA . LYS A 1 637 ? -7.396 -36.330 7.213 1.00 76.62 637 LYS A CA 1
ATOM 5124 C C . LYS A 1 637 ? -7.996 -34.945 7.422 1.00 76.62 637 LYS A C 1
ATOM 5126 O O . LYS A 1 637 ? -8.908 -34.824 8.236 1.00 76.62 637 LYS A O 1
ATOM 5131 N N . LYS A 1 638 ? -7.521 -33.930 6.693 1.00 71.81 638 LYS A N 1
ATOM 5132 C CA . LYS A 1 638 ? -8.060 -32.563 6.776 1.00 71.81 638 LYS A CA 1
ATOM 5133 C C . LYS A 1 638 ? -9.487 -32.445 6.252 1.00 71.81 638 LYS A C 1
ATOM 5135 O O . LYS A 1 638 ? -10.209 -31.597 6.740 1.00 71.81 638 LYS A O 1
ATOM 5140 N N . ASN A 1 639 ? -9.895 -33.286 5.303 1.00 61.84 639 ASN A N 1
ATOM 5141 C CA . ASN A 1 639 ? -11.273 -33.302 4.800 1.00 61.84 639 ASN A CA 1
ATOM 5142 C C . ASN A 1 639 ? -12.253 -34.035 5.745 1.00 61.84 639 ASN A C 1
ATOM 5144 O O . ASN A 1 639 ? -13.465 -33.872 5.648 1.00 61.84 639 ASN A O 1
ATOM 5148 N N . LYS A 1 640 ? -11.743 -34.883 6.651 1.00 68.56 640 LYS A N 1
ATOM 5149 C CA . LYS A 1 640 ? -12.550 -35.578 7.674 1.00 68.56 640 LYS A CA 1
ATOM 5150 C C . LYS A 1 640 ? -12.705 -34.785 8.978 1.00 68.56 640 LYS A C 1
ATOM 5152 O O . LYS A 1 640 ? -13.545 -35.171 9.791 1.00 68.56 640 LYS A O 1
ATOM 5157 N N . GLN A 1 641 ? -11.876 -33.763 9.196 1.00 62.69 641 GLN A N 1
ATOM 5158 C CA . GLN A 1 641 ? -11.973 -32.809 10.307 1.00 62.69 641 GLN A CA 1
ATOM 5159 C C . GLN A 1 641 ? -12.807 -31.608 9.882 1.00 62.69 641 GLN A C 1
ATOM 5161 O O . GLN A 1 641 ? -13.575 -31.126 10.742 1.00 62.69 641 GLN A O 1
#

pLDDT: mean 79.2, std 19.79, range [34.72, 98.56]

Secondary structure (DSSP, 8-state):
---HHHHHHHHHHHHHHHHHHHHHHHTT-HHHHHHHHHHHHHHHHHHT--HHHHHHHHHHHHHHHHHHHHHHHHHHHHHHHHHHHHHHHHHHHHHHHHHHHHTT-HHHHHHHHHHHHHHHHHHT---HHHHHHHHHHHHHHS----------------------------------PPPPPPPPPP-----PPPPPPPPPS---HHHHHHHHHHHHHHHHHHHHHHHHHHHHHHHHHHHHHHHTT-HHHHHHHHHHHHHHHHHTT--HHHHHHHHHHHHHHHHHHHHHHHHHTS---S--S---S-----HHHHHHHHHHHHHHHHHHHHHHHHHHHHHHHHHHHHHHHHHHHHHHS-SS---HHHHHHHHHHHHHHHHHHT-HHHHHHHHHHHHHHHHHHHHHHHHHHHHHHHHHHHHHHHHHHHHHHHHHHHHHHHHHHHHHHHHHHHHHHHHHHHHHHHHHHHHHHHHHHHHHHHHHHHH-SS--GGGTHHHH--HHHHHHHHHHHHHHHHHHHHHHHHHHHHHHHHHHHHHHHHHTSSS-HHHHHHHHHHHHHTT-------------HHHHHHHHHHHHHHHHHHHHHHHHHHHHHHHHT--S---S---S--SSHHHHHHHHHHHHHHHHHHHH-

Solvent-accessible surface area (backbone atoms only — not comparable to full-atom values): 37050 Å² total; per-residue (Å²): 132,79,60,74,71,59,40,56,54,34,44,53,52,18,51,54,27,39,55,51,10,52,53,28,44,77,70,70,39,45,72,61,12,43,54,25,36,54,51,14,38,53,31,34,61,74,47,69,52,65,64,73,61,42,48,56,44,51,53,50,38,54,54,43,53,50,51,49,53,51,50,52,50,52,51,48,52,54,51,51,50,54,39,53,54,33,44,53,54,20,50,54,25,44,54,51,16,55,53,25,48,76,72,66,41,53,74,59,17,42,52,29,44,63,63,18,42,63,33,32,51,72,66,66,46,85,48,62,69,60,51,51,51,42,53,56,51,53,61,69,64,53,70,86,75,68,88,68,86,77,78,87,81,84,90,85,83,87,87,89,83,86,82,92,86,90,84,88,86,89,83,90,83,84,90,80,82,87,77,87,84,81,86,84,80,86,80,89,76,87,83,80,82,82,77,89,80,77,87,76,90,82,74,65,74,61,58,58,57,54,52,54,52,52,54,54,50,52,56,52,50,53,52,33,51,55,33,47,58,50,24,54,54,38,51,54,51,22,50,53,28,47,75,71,65,40,41,73,59,16,43,54,36,43,55,52,28,54,52,32,37,49,73,47,65,53,53,74,76,79,45,40,69,57,53,51,52,40,50,51,46,49,52,54,52,52,51,55,48,54,65,70,67,53,79,80,89,81,78,94,67,92,76,73,95,74,81,69,72,59,67,69,58,56,53,52,48,53,51,51,53,52,50,50,50,52,49,50,51,51,50,52,52,50,50,54,46,50,55,52,48,51,54,25,51,52,30,43,53,54,19,48,48,36,52,72,72,36,90,88,63,56,36,41,67,60,19,44,53,31,43,54,52,21,43,57,46,36,59,75,74,65,42,65,70,64,46,51,58,54,52,53,49,44,51,52,42,51,51,52,44,51,51,52,53,51,52,55,50,50,54,52,51,50,53,50,52,51,52,51,50,53,51,54,48,52,52,52,50,51,52,50,49,54,52,49,54,51,50,52,51,53,51,50,54,51,49,52,55,49,53,51,51,50,54,49,52,50,52,51,51,49,51,49,51,50,53,52,51,54,51,50,50,53,50,49,52,52,52,48,65,76,66,52,85,85,68,76,75,75,72,58,54,68,74,76,55,56,71,70,59,56,54,54,50,51,52,51,51,52,48,51,54,49,54,50,53,53,49,51,50,51,53,52,48,52,53,51,54,52,52,50,50,54,54,52,55,55,70,67,51,77,84,43,68,71,61,52,55,54,51,53,54,54,55,58,66,72,70,73,74,84,89,87,84,86,93,78,91,87,79,56,69,66,58,48,53,54,50,50,56,51,47,55,52,48,53,54,52,52,54,52,52,52,55,51,52,53,54,53,57,59,66,71,66,65,78,91,77,78,81,95,81,82,91,76,90,86,78,69,74,68,58,60,59,53,54,55,51,53,53,51,55,54,51,56,52,61,75,73,103

Radius of gyration: 55.16 Å; Cα contacts (8 Å, |Δi|>4): 246; chains: 1; bounding box: 152×117×154 Å